Protein AF-0000000085042350 (afdb_homodimer)

Secondary structure (DSSP, 8-state):
---TT---TTS--SS-TTSHHHHHHH-TTS-TTS-HHHHHHHHHHHH---TT-EEEEET-TT-HHHHHHHTTSSEEEEEES-HHHHHHHHHHHHHTT---EEEEE--TTT----TT-EEEEEEES-GGGS-HHHHHHHHHHHHHHEEEEEEEEEEEEEE-SSSHHHHHHHHHHHHHHHHHHHHHHHHHHHHHHS--EEHHHHHHHHHHTTEEEEEEEEETTTEEEEEEEE-SS--/---TT---TTS--SS-TTSHHHHHHH-TTS-TTS-HHHHHHHHHHHH---TT-EEEEET-TT-HHHHHHHTTSSEEEEEES-HHHHHHHHHHHHHTT---EEEEE--TTT----TT-EEEEEEES-GGGS-HHHHHHHHHHHHHHEEEEEEEEEEEEEE-SSSHHHHHHHHHHHHHHHHHHHHHHHHHHHHHHS--EEHHHHHHHHHHTTEEEEEEEEETTTEEEEEEEE-SS--

Solvent-accessible surface area (backbone atoms only — not comparable to full-atom values): 24355 Å² total; per-residue (Å²): 118,98,53,94,40,53,59,55,75,71,60,69,59,58,75,70,47,75,40,66,71,45,43,65,61,60,37,51,98,70,29,86,75,58,63,58,69,58,53,48,48,54,49,47,67,68,51,59,68,39,66,81,29,30,34,37,28,42,49,34,46,62,24,65,64,46,55,61,45,38,77,45,25,48,33,23,41,34,23,22,67,41,66,49,29,46,51,50,17,49,52,51,31,53,78,68,69,53,79,46,62,48,78,44,87,28,49,75,72,65,61,86,71,60,67,48,65,24,43,25,37,38,34,54,70,44,67,38,72,33,45,68,50,54,41,42,54,28,43,35,49,53,48,46,22,29,23,71,57,12,29,38,43,39,34,36,61,34,38,47,83,68,62,42,68,60,50,49,54,49,35,35,52,50,35,24,72,69,52,35,68,62,38,23,51,52,46,33,41,42,52,28,50,41,33,52,35,40,42,69,55,55,52,48,42,44,44,73,43,53,37,44,76,76,45,74,47,73,43,79,75,30,40,31,36,40,39,29,30,35,54,64,68,76,128,119,96,54,94,41,53,59,57,76,71,58,71,60,58,77,70,49,78,39,64,72,46,43,65,62,60,36,51,96,70,27,87,74,58,65,59,70,58,52,48,48,53,49,47,66,68,51,59,67,38,65,81,29,29,34,38,27,41,48,33,48,63,25,65,64,47,55,61,47,40,76,46,25,50,33,23,43,33,22,22,65,46,66,50,30,46,51,50,17,48,54,52,31,53,76,67,71,52,80,44,62,49,78,44,85,28,50,72,72,66,59,86,71,61,68,48,64,24,42,25,37,38,33,54,69,42,67,38,72,33,46,68,49,55,40,42,54,28,44,35,51,54,48,46,24,28,23,71,55,12,28,37,42,38,34,35,61,32,38,47,82,69,62,41,68,59,50,51,54,50,36,35,52,50,36,23,72,69,50,36,69,62,38,22,50,53,48,32,42,41,53,29,50,42,34,51,36,38,42,68,54,54,53,47,43,44,44,73,44,54,38,44,77,77,44,72,47,73,44,79,77,29,41,31,36,40,39,29,31,35,53,65,68,78,128

Foldseek 3Di:
DPDPPDDDLLPFWADDVLDVVVLVVPPCVPVQQDPLVVVLVVQCVQLVAAQAAEEEEFQCFLNSNVLSNLVGYVAYEYEHQHPSRLVNNVVVCVVVPRDRYDYDNDHLQDDDAAFQQHQEYEDAARLQQDALVVSLVSLLSVLGNHHAFHKYKHKYFAAEPPPRVVLLVQLLVVLCVRRNPVSSVSSVSCVVITGHYHPVSVVVSNVVSQWDFPDKDDDSSTIIITIITHHNPDD/DPDPPDDDLLPDWADDVLDVVVLVVPPCVPVQQDPLVVVLVVQCVQLVAAQAAEEEEFQCFLNSNVLSNLVGYVAYEYEHQHPSRLVNNVVVCVVVPRDRYDYDNDHLQDDDAAFQQHQEYEDAARLQQDALVVSLVSLLSVLGNHHAFRKYKHKYFAAEPPPRVVLLVQLLVVLCVRRNPVSSVSSVSCVVITGHYHPVSVVVSNVVSQWDFPDKDDDSSGTIITIITHHNPDD

Sequence (470 aa):
MNTIWLYNEFQQTGKDYSLQEEVDVYDPSHNDFRDLAKEIGDVIEWLRPNKGSKVLDIGCGTGNFSIAMARICEKVYSIDISKAMLKYAQEKAISKQIKNISFTHSGYLNFNLPDQSIDGVISSLSLHHLPDFWKSIALERIFNVLKPKGRFYLYDVVIPDHQPSDAINAFIANQGIKGGDFMREDTIIHFKEEFSTLDWIMKKLLINAGFIIKKEETQDGLLKKFYCEKSGQSNMNTIWLYNEFQQTGKDYSLQEEVDVYDPSHNDFRDLAKEIGDVIEWLRPNKGSKVLDIGCGTGNFSIAMARICEKVYSIDISKAMLKYAQEKAISKQIKNISFTHSGYLNFNLPDQSIDGVISSLSLHHLPDFWKSIALERIFNVLKPKGRFYLYDVVIPDHQPSDAINAFIANQGIKGGDFMREDTIIHFKEEFSTL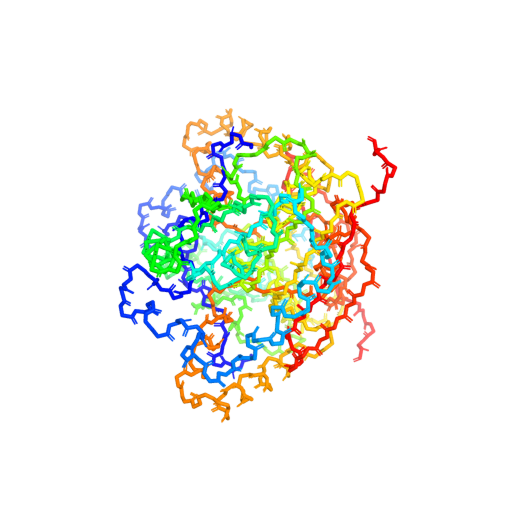DWIMKKLLINAGFIIKKEETQDGLLKKFYCEKSGQSN

Structure (mmCIF, N/CA/C/O backbone):
data_AF-0000000085042350-model_v1
#
loop_
_entity.id
_entity.type
_entity.pdbx_description
1 polymer 'Methyltransferase type 11'
#
loop_
_atom_site.group_PDB
_atom_site.id
_atom_site.type_symbol
_atom_site.label_atom_id
_atom_site.label_alt_id
_atom_site.label_comp_id
_atom_site.label_asym_id
_atom_site.label_entity_id
_atom_site.label_seq_id
_atom_site.pdbx_PDB_ins_code
_atom_site.Cartn_x
_atom_site.Cartn_y
_atom_site.Cartn_z
_atom_site.occupancy
_atom_site.B_iso_or_equiv
_atom_site.auth_seq_id
_atom_site.auth_comp_id
_atom_site.auth_asym_id
_atom_site.auth_atom_id
_atom_site.pdbx_PDB_model_num
ATOM 1 N N . MET A 1 1 ? -16.844 9.32 3.77 1 51.12 1 MET A N 1
ATOM 2 C CA . MET A 1 1 ? -17.297 8.125 3.066 1 51.12 1 MET A CA 1
ATOM 3 C C . MET A 1 1 ? -17.781 7.059 4.051 1 51.12 1 MET A C 1
ATOM 5 O O . MET A 1 1 ? -17.078 6.738 5.012 1 51.12 1 MET A O 1
ATOM 9 N N . ASN A 1 2 ? -18.969 7.023 4.324 1 58.53 2 ASN A N 1
ATOM 10 C CA . ASN A 1 2 ? -19.547 6.039 5.234 1 58.53 2 ASN A CA 1
ATOM 11 C C . ASN A 1 2 ? -19.625 4.656 4.594 1 58.53 2 ASN A C 1
ATOM 13 O O . ASN A 1 2 ? -20.641 4.277 4.031 1 58.53 2 ASN A O 1
ATOM 17 N N . THR A 1 3 ? -18.328 4.102 4.406 1 74.94 3 THR A N 1
ATOM 18 C CA . THR A 1 3 ? -18.422 2.777 3.797 1 74.94 3 THR A CA 1
ATOM 19 C C . THR A 1 3 ? -17.984 1.698 4.785 1 74.94 3 THR A C 1
ATOM 21 O O . THR A 1 3 ? -17.172 1.956 5.68 1 74.94 3 THR A O 1
ATOM 24 N N . ILE A 1 4 ? -18.641 0.634 4.824 1 83.44 4 ILE A N 1
ATOM 25 C CA . ILE A 1 4 ? -18.453 -0.505 5.715 1 83.44 4 ILE A CA 1
ATOM 26 C C . ILE A 1 4 ? -17.109 -1.167 5.426 1 83.44 4 ILE A C 1
ATOM 28 O O . ILE A 1 4 ? -16.625 -1.995 6.207 1 83.44 4 ILE A O 1
ATOM 32 N N . TRP A 1 5 ? -16.438 -0.736 4.336 1 89.5 5 TRP A N 1
ATOM 33 C CA . TRP A 1 5 ? -15.188 -1.381 3.965 1 89.5 5 TRP A CA 1
ATOM 34 C C . TRP A 1 5 ? -14.016 -0.41 4.09 1 89.5 5 TRP A C 1
ATOM 36 O O . TRP A 1 5 ? -12.977 -0.592 3.449 1 89.5 5 TRP A O 1
ATOM 46 N N . LEU A 1 6 ? -14.148 0.544 4.902 1 90.62 6 LEU A N 1
ATOM 47 C CA . LEU A 1 6 ? -13.094 1.526 5.121 1 90.62 6 LEU A CA 1
ATOM 48 C C . LEU A 1 6 ? -11.875 0.876 5.758 1 90.62 6 LEU A C 1
ATOM 50 O O . LEU A 1 6 ? -12 0.069 6.68 1 90.62 6 LEU A O 1
ATOM 54 N N . TYR A 1 7 ? -10.781 1.229 5.156 1 92.19 7 TYR A N 1
ATOM 55 C CA . TYR A 1 7 ? -9.547 0.772 5.777 1 92.19 7 TYR A CA 1
ATOM 56 C C . TYR A 1 7 ? -9.492 1.177 7.246 1 92.19 7 TYR A C 1
ATOM 58 O O . TYR A 1 7 ? -9.852 2.303 7.598 1 92.19 7 TYR A O 1
ATOM 66 N N . ASN A 1 8 ? -9.047 0.252 8.078 1 86.75 8 ASN A N 1
ATOM 67 C CA . ASN A 1 8 ? -8.945 0.559 9.5 1 86.75 8 ASN A CA 1
ATOM 68 C C . ASN A 1 8 ? -7.66 1.315 9.82 1 86.75 8 ASN A C 1
ATOM 70 O O . ASN A 1 8 ? -6.68 0.719 10.266 1 86.75 8 ASN A O 1
ATOM 74 N N . GLU A 1 9 ? -7.652 2.572 9.727 1 89.31 9 GLU A N 1
ATOM 75 C CA . GLU A 1 9 ? -6.445 3.359 9.938 1 89.31 9 GLU A CA 1
ATOM 76 C C . GLU A 1 9 ? -6.133 3.5 11.43 1 89.31 9 GLU A C 1
ATOM 78 O O . GLU A 1 9 ? -5.094 4.047 11.797 1 89.31 9 GLU A O 1
ATOM 83 N N . PHE A 1 10 ? -7.016 2.98 12.289 1 86.75 10 PHE A N 1
ATOM 84 C CA . PHE A 1 10 ? -6.781 3.061 13.727 1 86.75 10 PHE A CA 1
ATOM 85 C C . PHE A 1 10 ? -5.953 1.877 14.211 1 86.75 10 PHE A C 1
ATOM 87 O O . PHE A 1 10 ? -5.488 1.86 15.352 1 86.75 10 PHE A O 1
ATOM 94 N N . GLN A 1 11 ? -5.926 0.944 13.266 1 77.69 11 GLN A N 1
ATOM 95 C CA . GLN A 1 11 ? -4.973 -0.119 13.562 1 77.69 11 GLN A CA 1
ATOM 96 C C . GLN A 1 11 ? -3.543 0.319 13.258 1 77.69 11 GLN A C 1
ATOM 98 O O . GLN A 1 11 ? -3.191 0.547 12.102 1 77.69 11 GLN A O 1
ATOM 103 N N . GLN A 1 12 ? -2.918 0.813 14.25 1 63.19 12 GLN A N 1
ATOM 104 C CA . GLN A 1 12 ? -1.587 1.383 14.078 1 63.19 12 GLN A CA 1
ATOM 105 C C . GLN A 1 12 ? -0.621 0.356 13.492 1 63.19 12 GLN A C 1
ATOM 107 O O . GLN A 1 12 ? -0.575 -0.79 13.945 1 63.19 12 GLN A O 1
ATOM 112 N N . THR A 1 13 ? -0.107 0.746 12.383 1 65.81 13 THR A N 1
ATOM 113 C CA . THR A 1 13 ? 1.016 -0.009 11.836 1 65.81 13 THR A CA 1
ATOM 114 C C . THR A 1 13 ? 2.342 0.566 12.32 1 65.81 13 THR A C 1
ATOM 116 O O . THR A 1 13 ? 2.451 1.769 12.57 1 65.81 13 THR A O 1
ATOM 119 N N . GLY A 1 14 ? 3.264 -0.251 12.578 1 63.53 14 GLY A N 1
ATOM 120 C CA . GLY A 1 14 ? 4.547 0.197 13.086 1 63.53 14 GLY A CA 1
ATOM 121 C C . GLY A 1 14 ? 4.582 0.319 14.602 1 63.53 14 GLY A C 1
ATOM 122 O O . GLY A 1 14 ? 4.141 -0.589 15.312 1 63.53 14 GLY A O 1
ATOM 123 N N . LYS A 1 15 ? 5.008 1.397 15.078 1 62.53 15 LYS A N 1
ATOM 124 C CA . LYS A 1 15 ? 5.176 1.604 16.516 1 62.53 15 LYS A CA 1
ATOM 125 C C . LYS A 1 15 ? 3.859 2.023 17.172 1 62.53 15 LYS A C 1
ATOM 127 O O . LYS A 1 15 ? 3.115 2.832 16.609 1 62.53 15 LYS A O 1
ATOM 132 N N . ASP A 1 16 ? 3.529 1.344 18.312 1 62.72 16 ASP A N 1
ATOM 133 C CA . ASP A 1 16 ? 2.309 1.603 19.078 1 62.72 16 ASP A CA 1
ATOM 134 C C . ASP A 1 16 ? 2.475 2.812 19.984 1 62.72 16 ASP A C 1
ATOM 136 O O . ASP A 1 16 ? 3.084 2.711 21.062 1 62.72 16 ASP A O 1
ATOM 140 N N . TYR A 1 17 ? 1.908 3.891 19.688 1 59.84 17 TYR A N 1
ATOM 141 C CA . TYR A 1 17 ? 2.047 5.133 20.438 1 59.84 17 TYR A CA 1
ATOM 142 C C . TYR A 1 17 ? 0.994 5.23 21.531 1 59.84 17 TYR A C 1
ATOM 144 O O . TYR A 1 17 ? 0.811 6.289 22.141 1 59.84 17 TYR A O 1
ATOM 152 N N . SER A 1 18 ? 0.244 4.191 21.656 1 59 18 SER A N 1
ATOM 153 C CA . SER A 1 18 ? -0.75 4.199 22.719 1 59 18 SER A CA 1
ATOM 154 C C . SER A 1 18 ? -0.085 4.172 24.094 1 59 18 SER A C 1
ATOM 156 O O . SER A 1 18 ? -0.721 4.484 25.109 1 59 18 SER A O 1
ATOM 158 N N . LEU A 1 19 ? 1.184 3.828 23.953 1 58.38 19 LEU A N 1
ATOM 159 C CA . LEU A 1 19 ? 1.894 3.76 25.234 1 58.38 19 LEU A CA 1
ATOM 160 C C . LEU A 1 19 ? 2.617 5.07 25.516 1 58.38 19 LEU A C 1
ATOM 162 O O . LEU A 1 19 ? 3.33 5.594 24.656 1 58.38 19 LEU A O 1
ATOM 166 N N . GLN A 1 20 ? 2.324 5.664 26.578 1 55.59 20 GLN A N 1
ATOM 167 C CA . GLN A 1 20 ? 2.875 6.945 27.016 1 55.59 20 GLN A CA 1
ATOM 168 C C . GLN A 1 20 ? 4.387 6.988 26.812 1 55.59 20 GLN A C 1
ATOM 170 O O . GLN A 1 20 ? 4.938 8.016 26.406 1 55.59 20 GLN A O 1
ATOM 175 N N . GLU A 1 21 ? 5.008 5.949 27.109 1 56.47 21 GLU A N 1
ATOM 176 C CA . GLU A 1 21 ? 6.465 5.883 27.016 1 56.47 21 GLU A CA 1
ATOM 177 C C . GLU A 1 21 ? 6.934 6.152 25.578 1 56.47 21 GLU A C 1
ATOM 179 O O . GLU A 1 21 ? 7.984 6.762 25.375 1 56.47 21 GLU A O 1
ATOM 184 N N . GLU A 1 22 ? 6.117 5.754 24.688 1 59.34 22 GLU A N 1
ATOM 185 C CA . GLU A 1 22 ? 6.496 5.945 23.297 1 59.34 22 GLU A CA 1
ATOM 186 C C . GLU A 1 22 ? 6.293 7.395 22.859 1 59.34 22 GLU A C 1
ATOM 188 O O . GLU A 1 22 ? 7.074 7.926 22.062 1 59.34 22 GLU A O 1
ATOM 193 N N . VAL A 1 23 ? 5.375 7.984 23.562 1 57.22 23 VAL A N 1
ATOM 194 C CA . VAL A 1 23 ? 5.082 9.375 23.25 1 57.22 23 VAL A CA 1
ATOM 195 C C . VAL A 1 23 ? 6.246 10.266 23.672 1 57.22 23 VAL A C 1
ATOM 197 O O . VAL A 1 23 ? 6.656 11.164 22.938 1 57.22 23 VAL A O 1
ATOM 200 N N . ASP A 1 24 ? 6.68 9.922 24.828 1 55.53 24 ASP A N 1
ATOM 201 C CA . ASP A 1 24 ? 7.762 10.727 25.391 1 55.53 24 ASP A CA 1
ATOM 202 C C . ASP A 1 24 ? 9.008 10.672 24.516 1 55.53 24 ASP A C 1
ATOM 204 O O . ASP A 1 24 ? 9.727 11.664 24.391 1 55.53 24 ASP A O 1
ATOM 208 N N . VAL A 1 25 ? 9.125 9.562 23.953 1 54.44 25 VAL A N 1
ATOM 209 C CA . VAL A 1 25 ? 10.312 9.375 23.125 1 54.44 25 VAL A CA 1
ATOM 210 C C . VAL A 1 25 ? 10.117 10.086 21.781 1 54.44 25 VAL A C 1
ATOM 212 O O . VAL A 1 25 ? 11.078 10.594 21.203 1 54.44 25 VAL A O 1
ATOM 215 N N . TYR A 1 26 ? 8.883 10.156 21.359 1 53.69 26 TYR A N 1
ATOM 216 C CA . TYR A 1 26 ? 8.633 10.641 20 1 53.69 26 TYR A CA 1
ATOM 217 C C . TYR A 1 26 ? 8.414 12.148 20 1 53.69 26 TYR A C 1
ATOM 219 O O . TYR A 1 26 ? 8.391 12.773 18.938 1 53.69 26 TYR A O 1
ATOM 227 N N . ASP A 1 27 ? 8.266 12.758 21.141 1 55.5 27 ASP A N 1
ATOM 228 C CA . ASP A 1 27 ? 8.141 14.219 21.109 1 55.5 27 ASP A CA 1
ATOM 229 C C . ASP A 1 27 ? 9.414 14.859 20.562 1 55.5 27 ASP A C 1
ATOM 231 O O . ASP A 1 27 ? 10.469 14.812 21.203 1 55.5 27 ASP A O 1
ATOM 235 N N . PRO A 1 28 ? 9.367 15.18 19.156 1 52.31 28 PRO A N 1
ATOM 236 C CA . PRO A 1 28 ? 10.555 15.711 18.484 1 52.31 28 PRO A CA 1
ATOM 237 C C . PRO A 1 28 ? 11.188 16.875 19.25 1 52.31 28 PRO A C 1
ATOM 239 O O . PRO A 1 28 ? 12.312 17.281 18.938 1 52.31 28 PRO A O 1
ATOM 242 N N . SER A 1 29 ? 10.336 17.703 20.062 1 45.09 29 SER A N 1
ATOM 243 C CA . SER A 1 29 ? 11.039 18.703 20.844 1 45.09 29 SER A CA 1
ATOM 244 C C . SER A 1 29 ? 12.227 18.094 21.578 1 45.09 29 SER A C 1
ATOM 246 O O . SER A 1 29 ? 13.172 18.797 21.953 1 45.09 29 SER A O 1
ATOM 248 N N . HIS A 1 30 ? 12.102 16.781 21.719 1 43.84 30 HIS A N 1
ATOM 249 C CA . HIS A 1 30 ? 13.195 16.078 22.375 1 43.84 30 HIS A CA 1
ATOM 250 C C . HIS A 1 30 ? 14.062 15.328 21.375 1 43.84 30 HIS A C 1
ATOM 252 O O . HIS A 1 30 ? 15.055 14.695 21.766 1 43.84 30 HIS A O 1
ATOM 258 N N . ASN A 1 31 ? 13.477 15.164 20.125 1 52.66 31 ASN A N 1
ATOM 259 C CA . ASN A 1 31 ? 14.203 14.305 19.203 1 52.66 31 ASN A CA 1
ATOM 260 C C . ASN A 1 31 ? 15.195 15.102 18.359 1 52.66 31 ASN A C 1
ATOM 262 O O . ASN A 1 31 ? 14.797 15.984 17.594 1 52.66 31 ASN A O 1
ATOM 266 N N . ASP A 1 32 ? 16.344 15.188 18.812 1 53.19 32 ASP A N 1
ATOM 267 C CA . ASP A 1 32 ? 17.578 15.781 18.297 1 53.19 32 ASP A CA 1
ATOM 268 C C . ASP A 1 32 ? 17.734 15.5 16.812 1 53.19 32 ASP A C 1
ATOM 270 O O . ASP A 1 32 ? 18.641 16.031 16.172 1 53.19 32 ASP A O 1
ATOM 274 N N . PHE A 1 33 ? 16.734 14.711 16.25 1 61.31 33 PHE A N 1
ATOM 275 C CA . PHE A 1 33 ? 17.188 14.312 14.922 1 61.31 33 PHE A CA 1
ATOM 276 C C . PHE A 1 33 ? 16.391 15.023 13.828 1 61.31 33 PHE A C 1
ATOM 278 O O . PHE A 1 33 ? 16.781 15 12.656 1 61.31 33 PHE A O 1
ATOM 285 N N . ARG A 1 34 ? 15.344 15.742 14.203 1 73.81 34 ARG A N 1
ATOM 286 C CA . ARG A 1 34 ? 14.609 16.562 13.25 1 73.81 34 ARG A CA 1
ATOM 287 C C . ARG A 1 34 ? 14.797 18.047 13.539 1 73.81 34 ARG A C 1
ATOM 289 O O . ARG A 1 34 ? 14.938 18.453 14.695 1 73.81 34 ARG A O 1
ATOM 296 N N . ASP A 1 35 ? 14.953 18.719 12.484 1 84.88 35 ASP A N 1
ATOM 297 C CA . ASP A 1 35 ? 14.969 20.172 12.617 1 84.88 35 ASP A CA 1
ATOM 298 C C . ASP A 1 35 ? 13.555 20.734 12.578 1 84.88 35 ASP A C 1
ATOM 300 O O . ASP A 1 35 ? 13.125 21.281 11.562 1 84.88 35 ASP A O 1
ATOM 304 N N . LEU A 1 36 ? 12.875 20.703 13.688 1 89.81 36 LEU A N 1
ATOM 305 C CA . LEU A 1 36 ? 11.469 21.062 13.805 1 89.81 36 LEU A CA 1
ATOM 306 C C . LEU A 1 36 ? 11.266 22.547 13.469 1 89.81 36 LEU A C 1
ATOM 308 O O . LEU A 1 36 ? 10.289 22.906 12.805 1 89.81 36 LEU A O 1
ATOM 312 N N . ALA A 1 37 ? 12.188 23.359 13.953 1 91.88 37 ALA A N 1
ATOM 313 C CA . ALA A 1 37 ? 12.086 24.797 13.688 1 91.88 37 ALA A CA 1
ATOM 314 C C . ALA A 1 37 ? 12.094 25.078 12.188 1 91.88 37 ALA A C 1
ATOM 316 O O . ALA A 1 37 ? 11.305 25.891 11.695 1 91.88 37 ALA A O 1
ATOM 317 N N . LYS A 1 38 ? 12.945 24.359 11.547 1 93.5 38 LYS A N 1
ATOM 318 C CA . LYS A 1 38 ? 13.023 24.531 10.102 1 93.5 38 LYS A CA 1
ATOM 319 C C . LYS A 1 38 ? 11.758 24.016 9.422 1 93.5 38 LYS A C 1
ATOM 321 O O . LYS A 1 38 ? 11.242 24.656 8.5 1 93.5 38 LYS A O 1
ATOM 326 N N . GLU A 1 39 ? 11.258 22.906 9.844 1 95.12 39 GLU A N 1
ATOM 327 C CA . GLU A 1 39 ? 10.047 22.328 9.266 1 95.12 39 GLU A CA 1
ATOM 328 C C . GLU A 1 39 ? 8.852 23.25 9.469 1 95.12 39 GLU A C 1
ATOM 330 O O . GLU A 1 39 ? 8.047 23.438 8.547 1 95.12 39 GLU A O 1
ATOM 335 N N . ILE A 1 40 ? 8.781 23.797 10.664 1 96.81 40 ILE A N 1
ATOM 336 C CA . ILE A 1 40 ? 7.695 24.719 10.961 1 96.81 40 ILE A CA 1
ATOM 337 C C . ILE A 1 40 ? 7.824 25.969 10.078 1 96.81 40 ILE A C 1
ATOM 339 O O . ILE A 1 40 ? 6.832 26.453 9.539 1 96.81 40 ILE A O 1
ATOM 343 N N . GLY A 1 41 ? 9.07 26.406 9.969 1 97.56 41 GLY A N 1
ATOM 344 C CA . GLY A 1 41 ? 9.32 27.531 9.078 1 97.56 41 GLY A CA 1
ATOM 345 C C . GLY A 1 41 ? 8.883 27.266 7.652 1 97.56 41 GLY A C 1
ATOM 346 O O . GLY A 1 41 ? 8.258 28.125 7.016 1 97.56 41 GLY A O 1
ATOM 347 N N . ASP A 1 42 ? 9.156 26.062 7.102 1 97.69 42 ASP A N 1
ATOM 348 C CA . ASP A 1 42 ? 8.758 25.672 5.754 1 97.69 42 ASP A CA 1
ATOM 349 C C . ASP A 1 42 ? 7.238 25.719 5.594 1 97.69 42 ASP A C 1
ATOM 351 O O . ASP A 1 42 ? 6.734 26.188 4.574 1 97.69 42 ASP A O 1
ATOM 355 N N . VAL A 1 43 ? 6.555 25.234 6.602 1 98.56 43 VAL A N 1
ATOM 356 C CA . VAL A 1 43 ? 5.098 25.172 6.559 1 98.56 43 VAL A CA 1
ATOM 357 C C . VAL A 1 43 ? 4.516 26.578 6.551 1 98.56 43 VAL A C 1
ATOM 359 O O . VAL A 1 43 ? 3.635 26.891 5.746 1 98.56 43 VAL A O 1
ATOM 362 N N . ILE A 1 44 ? 5.02 27.453 7.426 1 98.62 44 ILE A N 1
ATOM 363 C CA . ILE A 1 44 ? 4.523 28.828 7.523 1 98.62 44 ILE A CA 1
ATOM 364 C C . ILE A 1 44 ? 4.785 29.562 6.215 1 98.62 44 ILE A C 1
ATOM 366 O O . ILE A 1 44 ? 3.91 30.266 5.707 1 98.62 44 ILE A O 1
ATOM 370 N N . GLU A 1 45 ? 5.969 29.359 5.734 1 98.56 45 GLU A N 1
ATOM 371 C CA . GLU A 1 45 ? 6.328 30.016 4.48 1 98.56 45 GLU A CA 1
ATOM 372 C C . GLU A 1 45 ? 5.418 29.562 3.34 1 98.56 45 GLU A C 1
ATOM 374 O O . GLU A 1 45 ? 5.031 30.375 2.494 1 98.56 45 GLU A O 1
ATOM 379 N N . TRP A 1 46 ? 5.059 28.344 3.332 1 98.69 46 TRP A N 1
ATOM 380 C CA . TRP A 1 46 ? 4.277 27.812 2.219 1 98.69 46 TRP A CA 1
ATOM 381 C C . TRP A 1 46 ? 2.803 28.172 2.371 1 98.69 46 TRP A C 1
ATOM 383 O O . TRP A 1 46 ? 2.172 28.641 1.422 1 98.69 46 TRP A O 1
ATOM 393 N N . LEU A 1 47 ? 2.283 27.891 3.566 1 98.69 47 LEU A N 1
ATOM 394 C CA . LEU A 1 47 ? 0.848 28.062 3.766 1 98.69 47 LEU A CA 1
ATOM 395 C C . LEU A 1 47 ? 0.475 29.547 3.832 1 98.69 47 LEU A C 1
ATOM 397 O O . LEU A 1 47 ? -0.672 29.906 3.568 1 98.69 47 LEU A O 1
ATOM 401 N N . ARG A 1 48 ? 1.39 30.406 4.262 1 98.12 48 ARG A N 1
ATOM 402 C CA . ARG A 1 48 ? 1.185 31.844 4.418 1 98.12 48 ARG A CA 1
ATOM 403 C C . ARG A 1 48 ? -0.089 32.125 5.207 1 98.12 48 ARG A C 1
ATOM 405 O O . ARG A 1 48 ? -0.938 32.906 4.762 1 98.12 48 ARG A O 1
ATOM 412 N N . PRO A 1 49 ? -0.136 31.5 6.375 1 97.94 49 PRO A N 1
ATOM 413 C CA . PRO A 1 49 ? -1.344 31.719 7.176 1 97.94 49 PRO A CA 1
ATOM 414 C C . PRO A 1 49 ? -1.479 33.156 7.672 1 97.94 49 PRO A C 1
ATOM 416 O O . PRO A 1 49 ? -0.479 33.875 7.793 1 97.94 49 PRO A O 1
ATOM 419 N N . ASN A 1 50 ? -2.738 33.594 7.902 1 98.19 50 ASN A N 1
ATOM 420 C CA . ASN A 1 50 ? -3.045 34.875 8.516 1 98.19 50 ASN A CA 1
ATOM 421 C C . ASN A 1 50 ? -4.129 34.75 9.578 1 98.19 50 ASN A C 1
ATOM 423 O O . ASN A 1 50 ? -4.582 33.656 9.875 1 98.19 50 ASN A O 1
ATOM 427 N N . LYS A 1 51 ? -4.531 35.844 10.148 1 98.19 51 LYS A N 1
ATOM 428 C CA . LYS A 1 51 ? -5.41 35.812 11.312 1 98.19 51 LYS A CA 1
ATOM 429 C C . LYS A 1 51 ? -6.789 35.281 10.961 1 98.19 51 LYS A C 1
ATOM 431 O O . LYS A 1 51 ? -7.566 34.906 11.844 1 98.19 51 LYS A O 1
ATOM 436 N N . GLY A 1 52 ? -7.105 35.156 9.711 1 98.5 52 GLY A N 1
ATOM 437 C CA . GLY A 1 52 ? -8.383 34.625 9.273 1 98.5 52 GLY A CA 1
ATOM 438 C C . GLY A 1 52 ? -8.289 33.219 8.766 1 98.5 52 GLY A C 1
ATOM 439 O O . GLY A 1 52 ? -9.297 32.594 8.422 1 98.5 52 GLY A O 1
ATOM 440 N N . SER A 1 53 ? -7.113 32.625 8.758 1 98.69 53 SER A N 1
ATOM 441 C CA . SER A 1 53 ? -6.879 31.312 8.156 1 98.69 53 SER A CA 1
ATOM 442 C C . SER A 1 53 ? -7.367 30.188 9.07 1 98.69 53 SER A C 1
ATOM 444 O O . SER A 1 53 ? -7.254 30.281 10.289 1 98.69 53 SER A O 1
ATOM 446 N N . LYS A 1 54 ? -7.898 29.156 8.484 1 98.94 54 LYS A N 1
ATOM 447 C CA . LYS A 1 54 ? -8.18 27.859 9.109 1 98.94 54 LYS A CA 1
ATOM 448 C C . LYS A 1 54 ? -7.273 26.766 8.547 1 98.94 54 LYS A C 1
ATOM 450 O O . LYS A 1 54 ? -7.18 26.594 7.332 1 98.94 54 LYS A O 1
ATOM 455 N N . VAL A 1 55 ? -6.621 26.031 9.422 1 98.94 55 VAL A N 1
ATOM 456 C CA . VAL A 1 55 ? -5.625 25.062 9 1 98.94 55 VAL A CA 1
ATOM 457 C C . VAL A 1 55 ? -5.969 23.688 9.578 1 98.94 55 VAL A C 1
ATOM 459 O O . VAL A 1 55 ? -6.418 23.578 10.719 1 98.94 55 VAL A O 1
ATOM 462 N N . LEU A 1 56 ? -5.82 22.703 8.773 1 98.94 56 LEU A N 1
ATOM 463 C CA . LEU A 1 56 ? -5.98 21.312 9.195 1 98.94 56 LEU A CA 1
ATOM 464 C C . LEU A 1 56 ? -4.625 20.625 9.328 1 98.94 56 LEU A C 1
ATOM 466 O O . LEU A 1 56 ? -3.838 20.609 8.375 1 98.94 56 LEU A O 1
ATOM 470 N N . ASP A 1 57 ? -4.297 20.141 10.5 1 98.88 57 ASP A N 1
ATOM 471 C CA . ASP A 1 57 ? -3.092 19.375 10.797 1 98.88 57 ASP A CA 1
ATOM 472 C C . ASP A 1 57 ? -3.418 17.906 11 1 98.88 57 ASP A C 1
ATOM 474 O O . ASP A 1 57 ? -3.922 17.516 12.055 1 98.88 57 ASP A O 1
ATOM 478 N N . ILE A 1 58 ? -3.133 17.078 10.023 1 98.75 58 ILE A N 1
ATOM 479 C CA . ILE A 1 58 ? -3.494 15.664 10.055 1 98.75 58 ILE A CA 1
ATOM 480 C C . ILE A 1 58 ? -2.322 14.844 10.586 1 98.75 58 ILE A C 1
ATOM 482 O O . ILE A 1 58 ? -1.193 14.977 10.109 1 98.75 58 ILE A O 1
ATOM 486 N N . GLY A 1 59 ? -2.676 13.898 11.406 1 97 59 GLY A N 1
ATOM 487 C CA . GLY A 1 59 ? -1.579 13.258 12.109 1 97 59 GLY A CA 1
ATOM 488 C C . GLY A 1 59 ? -0.75 14.227 12.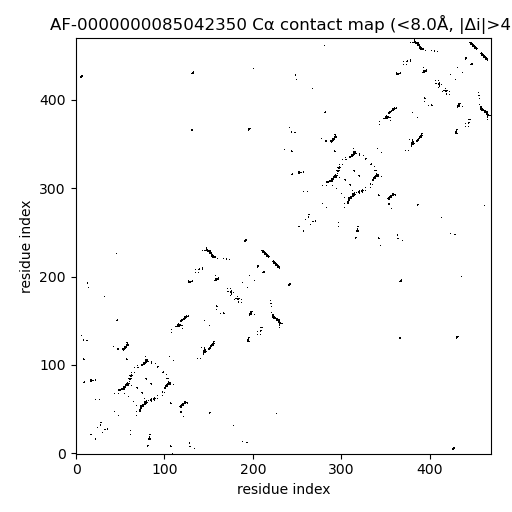938 1 97 59 GLY A C 1
ATOM 489 O O . GLY A 1 59 ? 0.477 14.258 12.82 1 97 59 GLY A O 1
ATOM 490 N N . CYS A 1 60 ? -1.342 14.922 13.812 1 96.94 60 CYS A N 1
ATOM 491 C CA . CYS A 1 60 ? -0.729 16.094 14.43 1 96.94 60 CYS A CA 1
ATOM 492 C C . CYS A 1 60 ? 0.254 15.68 15.523 1 96.94 60 CYS A C 1
ATOM 494 O O . CYS A 1 60 ? 1.038 16.5 16 1 96.94 60 CYS A O 1
ATOM 496 N N . GLY A 1 61 ? 0.259 14.406 15.984 1 94.12 61 GLY A N 1
ATOM 497 C CA . GLY A 1 61 ? 1.159 13.953 17.031 1 94.12 61 GLY A CA 1
ATOM 498 C C . GLY A 1 61 ? 1.064 14.781 18.297 1 94.12 61 GLY A C 1
ATOM 499 O O . GLY A 1 61 ? -0.029 15 18.828 1 94.12 61 GLY A O 1
ATOM 500 N N . THR A 1 62 ? 2.201 15.242 18.703 1 91.69 62 THR A N 1
ATOM 501 C CA . THR A 1 62 ? 2.221 15.992 19.953 1 91.69 62 THR A CA 1
ATOM 502 C C . THR A 1 62 ? 1.86 17.453 19.719 1 91.69 62 THR A C 1
ATOM 504 O O . THR A 1 62 ? 2.01 18.297 20.609 1 91.69 62 THR A O 1
ATOM 507 N N . GLY A 1 63 ? 1.505 17.828 18.531 1 96.12 63 GLY A N 1
ATOM 508 C CA . GLY A 1 63 ? 0.844 19.094 18.234 1 96.12 63 GLY A CA 1
ATOM 509 C C . GLY A 1 63 ? 1.813 20.219 17.922 1 96.12 63 GLY A C 1
ATOM 510 O O . GLY A 1 63 ? 1.461 21.391 18.031 1 96.12 63 GLY A O 1
ATOM 511 N N . ASN A 1 64 ? 3.055 19.938 17.516 1 94.94 64 ASN A N 1
ATOM 512 C CA . ASN A 1 64 ? 4.059 20.969 17.281 1 94.94 64 ASN A CA 1
ATOM 513 C C . ASN A 1 64 ? 3.637 21.922 16.156 1 94.94 64 ASN A C 1
ATOM 515 O O . ASN A 1 64 ? 3.676 23.141 16.328 1 94.94 64 ASN A O 1
ATOM 519 N N . PHE A 1 65 ? 3.211 21.406 15.055 1 97.69 65 PHE A N 1
ATOM 520 C CA . PHE A 1 65 ? 2.752 22.234 13.945 1 97.69 65 PHE A CA 1
ATOM 521 C C . PHE A 1 65 ? 1.463 22.969 14.312 1 97.69 65 PHE A C 1
ATOM 523 O O . PHE A 1 65 ? 1.304 24.156 14.008 1 97.69 65 PHE A O 1
ATOM 530 N N . SER A 1 66 ? 0.575 22.234 14.984 1 98.5 66 SER A N 1
ATOM 531 C CA . SER A 1 66 ? -0.705 22.797 15.398 1 98.5 66 SER A CA 1
ATOM 532 C C . SER A 1 66 ? -0.507 24.047 16.266 1 98.5 66 SER A C 1
ATOM 534 O O . SER A 1 66 ? -1.119 25.078 16 1 98.5 66 SER A O 1
ATOM 536 N N . ILE A 1 67 ? 0.359 23.922 17.25 1 97.81 67 ILE A N 1
ATOM 537 C CA . ILE A 1 67 ? 0.599 25 18.203 1 97.81 67 ILE A CA 1
ATOM 538 C C . ILE A 1 67 ? 1.236 26.188 17.484 1 97.81 67 ILE A C 1
ATOM 540 O O . ILE A 1 67 ? 0.842 27.328 17.703 1 97.81 67 ILE A O 1
ATOM 544 N N . ALA A 1 68 ? 2.209 25.906 16.609 1 97.81 68 ALA A N 1
ATOM 545 C CA . ALA A 1 68 ? 2.861 26.969 15.852 1 97.81 68 ALA A CA 1
ATOM 546 C C . ALA A 1 68 ? 1.861 27.703 14.961 1 97.81 68 ALA A C 1
ATOM 548 O O . ALA A 1 68 ? 1.854 28.938 14.914 1 97.81 68 ALA A O 1
ATOM 549 N N . MET A 1 69 ? 0.963 27.016 14.297 1 98.62 69 MET A N 1
ATOM 550 C CA . MET A 1 69 ? -0.029 27.609 13.406 1 98.62 69 MET A CA 1
ATOM 551 C C . MET A 1 69 ? -1.071 28.391 14.195 1 98.62 69 MET A C 1
ATOM 553 O O . MET A 1 69 ? -1.531 29.453 13.742 1 98.62 69 MET A O 1
ATOM 557 N N . ALA A 1 70 ? -1.397 27.875 15.352 1 98.62 70 ALA A N 1
ATOM 558 C CA . ALA A 1 70 ? -2.457 28.469 16.156 1 98.62 70 ALA A CA 1
ATOM 559 C C . ALA A 1 70 ? -2.088 29.891 16.594 1 98.62 70 ALA A C 1
ATOM 561 O O . ALA A 1 70 ? -2.967 30.719 16.859 1 98.62 70 ALA A O 1
ATOM 562 N N . ARG A 1 71 ? -0.814 30.188 16.641 1 98.12 71 ARG A N 1
ATOM 563 C CA . ARG A 1 71 ? -0.345 31.516 17.031 1 98.12 71 ARG A CA 1
ATOM 564 C C . ARG A 1 71 ? -0.615 32.531 15.938 1 98.12 71 ARG A C 1
ATOM 566 O O . ARG A 1 71 ? -0.62 33.75 16.203 1 98.12 71 ARG A O 1
ATOM 573 N N . ILE A 1 72 ? -0.888 32.062 14.742 1 98.19 72 ILE A N 1
ATOM 574 C CA . ILE A 1 72 ? -1.013 32.969 13.594 1 98.19 72 ILE A CA 1
ATOM 575 C C . ILE A 1 72 ? -2.441 32.906 13.062 1 98.19 72 ILE A C 1
ATOM 577 O O . ILE A 1 72 ? -2.988 33.938 12.648 1 98.19 72 ILE A O 1
ATOM 581 N N . CYS A 1 73 ? -3.096 31.781 13.109 1 98.06 73 CYS A N 1
ATOM 582 C CA . CYS A 1 73 ? -4.332 31.516 12.383 1 98.06 73 CYS A CA 1
ATOM 583 C C . CYS A 1 73 ? -5.547 31.734 13.273 1 98.06 73 CYS A C 1
ATOM 585 O O . CYS A 1 73 ? -5.414 31.891 14.484 1 98.06 73 CYS A O 1
ATOM 587 N N . GLU A 1 74 ? -6.691 31.812 12.594 1 98.69 74 GLU A N 1
ATOM 588 C CA . GLU A 1 74 ? -7.965 31.891 13.305 1 98.69 74 GLU A CA 1
ATOM 589 C C . GLU A 1 74 ? -8.242 30.609 14.086 1 98.69 74 GLU A C 1
ATOM 591 O O . GLU A 1 74 ? -8.648 30.656 15.25 1 98.69 74 GLU A O 1
ATOM 596 N N . LYS A 1 75 ? -8.039 29.516 13.414 1 98.81 75 LYS A N 1
ATOM 597 C CA . LYS A 1 75 ? -8.414 28.219 13.969 1 98.81 75 LYS A CA 1
ATOM 598 C C . LYS A 1 75 ? -7.547 27.094 13.383 1 98.81 75 LYS A C 1
ATOM 600 O O . LYS A 1 75 ? -7.199 27.125 12.203 1 98.81 75 LYS A O 1
ATOM 605 N N . VAL A 1 76 ? -7.164 26.141 14.203 1 98.88 76 VAL A N 1
ATOM 606 C CA . VAL A 1 76 ? -6.457 24.938 13.766 1 98.88 76 VAL A CA 1
ATOM 607 C C . VAL A 1 76 ? -7.27 23.703 14.125 1 98.88 76 VAL A C 1
ATOM 609 O O . VAL A 1 76 ? -7.746 23.562 15.258 1 98.88 76 VAL A O 1
ATOM 612 N N . TYR A 1 77 ? -7.543 22.906 13.164 1 98.94 77 TYR A N 1
ATOM 613 C CA . TYR A 1 77 ? -8.102 21.578 13.383 1 98.94 77 TYR A CA 1
ATOM 614 C C . TYR A 1 77 ? -7.004 20.516 13.391 1 98.94 77 TYR A C 1
ATOM 616 O O . TYR A 1 77 ? -6.305 20.328 12.398 1 98.94 77 TYR A O 1
ATOM 624 N N . SER A 1 78 ? -6.801 19.938 14.531 1 98.81 78 SER A N 1
ATOM 625 C CA . SER A 1 78 ? -5.746 18.938 14.703 1 98.81 78 SER A CA 1
ATOM 626 C C . SER A 1 78 ? -6.332 17.547 14.922 1 98.81 78 SER A C 1
ATOM 628 O O . SER A 1 78 ? -7.117 17.344 15.852 1 98.81 78 SER A O 1
ATOM 630 N N . ILE A 1 79 ? -5.918 16.594 14.109 1 98.44 79 ILE A N 1
ATOM 631 C CA . ILE A 1 79 ? -6.484 15.258 14.258 1 98.44 79 ILE A CA 1
ATOM 632 C C . ILE A 1 79 ? -5.359 14.227 14.352 1 98.44 79 ILE A C 1
ATOM 634 O O . ILE A 1 79 ? -4.285 14.422 13.781 1 98.44 79 ILE A O 1
ATOM 638 N N . ASP A 1 80 ? -5.578 13.211 15.055 1 96.31 80 ASP A N 1
ATOM 639 C CA . ASP A 1 80 ? -4.688 12.062 15.195 1 96.31 80 ASP A CA 1
ATOM 640 C C . ASP A 1 80 ? -5.461 10.812 15.602 1 96.31 80 ASP A C 1
ATOM 642 O O . ASP A 1 80 ? -6.484 10.906 16.297 1 96.31 80 ASP A O 1
ATOM 646 N N . ILE A 1 81 ? -4.965 9.719 15.219 1 94.12 81 ILE A N 1
ATOM 647 C CA . ILE A 1 81 ? -5.664 8.477 15.523 1 94.12 81 ILE A CA 1
ATOM 648 C C . ILE A 1 81 ? -5.266 7.98 16.906 1 94.12 81 ILE A C 1
ATOM 650 O O . ILE A 1 81 ? -5.883 7.062 17.453 1 94.12 81 ILE A O 1
ATOM 654 N N . SER A 1 82 ? -4.227 8.516 17.422 1 92.44 82 SER A N 1
ATOM 655 C CA . SER A 1 82 ? -3.758 8.141 18.75 1 92.44 82 SER A CA 1
ATOM 656 C C . SER A 1 82 ? -4.328 9.07 19.812 1 92.44 82 SER A C 1
ATOM 658 O O . SER A 1 82 ? -3.975 10.25 19.875 1 92.44 82 SER A O 1
ATOM 660 N N . LYS A 1 83 ? -5.125 8.531 20.766 1 92.38 83 LYS A N 1
ATOM 661 C CA . LYS A 1 83 ? -5.68 9.312 21.859 1 92.38 83 LYS A CA 1
ATOM 662 C C . LYS A 1 83 ? -4.574 9.836 22.781 1 92.38 83 LYS A C 1
ATOM 664 O O . LYS A 1 83 ? -4.672 10.945 23.312 1 92.38 83 LYS A O 1
ATOM 669 N N . ALA A 1 84 ? -3.588 9.023 22.922 1 89.5 84 ALA A N 1
ATOM 670 C CA . ALA A 1 84 ? -2.467 9.406 23.781 1 89.5 84 ALA A CA 1
ATOM 671 C C . ALA A 1 84 ? -1.743 10.625 23.219 1 89.5 84 ALA A C 1
ATOM 673 O O . ALA A 1 84 ? -1.403 11.547 23.969 1 89.5 84 ALA A O 1
ATOM 674 N N . MET A 1 85 ? -1.51 10.648 21.922 1 92 85 MET A N 1
ATOM 675 C CA . MET A 1 85 ? -0.868 11.789 21.281 1 92 85 MET A CA 1
ATOM 676 C C . MET A 1 85 ? -1.719 13.047 21.422 1 92 85 MET A C 1
ATOM 678 O O . MET A 1 85 ? -1.203 14.117 21.75 1 92 85 MET A O 1
ATOM 682 N N . LEU A 1 86 ? -3.02 12.898 21.25 1 95 86 LEU A N 1
ATOM 683 C CA . LEU A 1 86 ? -3.926 14.031 21.344 1 95 86 LEU A CA 1
ATOM 684 C C . LEU A 1 86 ? -3.943 14.602 22.75 1 95 86 LEU A C 1
ATOM 686 O O . LEU A 1 86 ? -3.982 15.82 22.938 1 95 86 LEU A O 1
ATOM 690 N N . LYS A 1 87 ? -3.938 13.703 23.703 1 94.62 87 LYS A N 1
ATOM 691 C CA . LYS A 1 87 ? -3.918 14.156 25.094 1 94.62 87 LYS A CA 1
ATOM 692 C C . LYS A 1 87 ? -2.686 15.008 25.391 1 94.62 87 LYS A C 1
ATOM 694 O O . LYS A 1 87 ? -2.789 16.078 25.984 1 94.62 87 LYS A O 1
ATOM 699 N N . TYR A 1 88 ? -1.607 14.5 24.953 1 93 88 TYR A N 1
ATOM 700 C CA . TYR A 1 88 ? -0.364 15.242 25.125 1 93 88 TYR A CA 1
ATOM 701 C C . TYR A 1 88 ? -0.427 16.594 24.422 1 93 88 TYR A C 1
ATOM 703 O O . TYR A 1 88 ? -0.034 17.609 24.984 1 93 88 TYR A O 1
ATOM 711 N N . ALA A 1 89 ? -0.878 16.625 23.188 1 95.62 89 ALA A N 1
ATOM 712 C CA . ALA A 1 89 ? -0.976 17.859 22.391 1 95.62 89 ALA A CA 1
ATOM 713 C C . ALA A 1 89 ? -1.896 18.859 23.078 1 95.62 89 ALA A C 1
ATOM 715 O O . ALA A 1 89 ? -1.594 20.062 23.109 1 95.62 89 ALA A O 1
ATOM 716 N N . GLN A 1 90 ? -2.977 18.406 23.594 1 97.19 90 GLN A N 1
ATOM 717 C CA . GLN A 1 90 ? -3.932 19.25 24.281 1 97.19 90 GLN A CA 1
ATOM 718 C C . GLN A 1 90 ? -3.305 19.875 25.531 1 97.19 90 GLN A C 1
ATOM 720 O O . GLN A 1 90 ? -3.467 21.078 25.781 1 97.19 90 GLN A O 1
ATOM 725 N N . GLU A 1 91 ? -2.689 19.062 26.312 1 96.06 91 GLU A N 1
ATOM 726 C CA . GLU A 1 91 ? -2.02 19.547 27.516 1 96.06 91 GLU A CA 1
ATOM 727 C C . GLU A 1 91 ? -0.972 20.609 27.172 1 96.06 91 GLU A C 1
ATOM 729 O O . GLU A 1 91 ? -0.834 21.609 27.875 1 96.06 91 GLU A O 1
ATOM 734 N N . LYS A 1 92 ? -0.248 20.328 26.125 1 94.75 92 LYS A N 1
ATOM 735 C CA . LYS A 1 92 ? 0.743 21.281 25.641 1 94.75 92 LYS A CA 1
ATOM 736 C C . LYS A 1 92 ? 0.086 22.609 25.25 1 94.75 92 LYS A C 1
ATOM 738 O O . LYS A 1 92 ? 0.595 23.672 25.578 1 94.75 92 LYS A O 1
ATOM 743 N N . ALA A 1 93 ? -0.998 22.547 24.547 1 97.5 93 ALA A N 1
ATOM 744 C CA . ALA A 1 93 ? -1.73 23.75 24.141 1 97.5 93 ALA A CA 1
ATOM 745 C C . ALA A 1 93 ? -2.227 24.531 25.344 1 97.5 93 ALA A C 1
ATOM 747 O O . ALA A 1 93 ? -2.111 25.75 25.391 1 97.5 93 ALA A O 1
ATOM 748 N N . ILE A 1 94 ? -2.705 23.828 26.328 1 97.62 94 ILE A N 1
ATOM 749 C CA . ILE A 1 94 ? -3.209 24.438 27.547 1 97.62 94 ILE A CA 1
ATOM 750 C C . ILE A 1 94 ? -2.074 25.156 28.266 1 97.62 94 ILE A C 1
ATOM 752 O O . ILE A 1 94 ? -2.225 26.312 28.688 1 97.62 94 ILE A O 1
ATOM 756 N N . SER A 1 95 ? -1.012 24.453 28.391 1 97.06 95 SER A N 1
ATOM 757 C CA . SER A 1 95 ? 0.136 25.016 29.094 1 97.06 95 SER A CA 1
ATOM 758 C C . SER A 1 95 ? 0.62 26.297 28.406 1 97.06 95 SER A C 1
ATOM 760 O O . SER A 1 95 ? 1.174 27.188 29.062 1 97.06 95 SER A O 1
ATOM 762 N N . LYS A 1 96 ? 0.358 26.406 27.125 1 97.12 96 LYS A N 1
ATOM 763 C CA . LYS A 1 96 ? 0.811 27.562 26.359 1 97.12 96 LYS A CA 1
ATOM 764 C C . LYS A 1 96 ? -0.316 28.578 26.188 1 97.12 96 LYS A C 1
ATOM 766 O O . LYS A 1 96 ? -0.159 29.562 25.469 1 97.12 96 LYS A O 1
ATOM 771 N N . GLN A 1 97 ? -1.434 28.266 26.719 1 97.75 97 GLN A N 1
ATOM 772 C CA . GLN A 1 97 ? -2.604 29.141 26.719 1 97.75 97 GLN A CA 1
ATOM 773 C C . GLN A 1 97 ? -3.137 29.359 25.312 1 97.75 97 GLN A C 1
ATOM 775 O O . GLN A 1 97 ? -3.498 30.484 24.938 1 97.75 97 GLN A O 1
ATOM 780 N N . ILE A 1 98 ? -3.041 28.344 24.531 1 98.12 98 ILE A N 1
ATOM 781 C CA . ILE A 1 98 ? -3.598 28.344 23.172 1 98.12 98 ILE A CA 1
ATOM 782 C C . ILE A 1 98 ? -5.004 27.75 23.203 1 98.12 98 ILE A C 1
ATOM 784 O O . ILE A 1 98 ? -5.191 26.609 23.625 1 98.12 98 ILE A O 1
ATOM 788 N N . LYS A 1 99 ? -5.949 28.516 22.688 1 97.75 99 LYS A N 1
ATOM 789 C CA . LYS A 1 99 ? -7.336 28.094 22.875 1 97.75 99 LYS A CA 1
ATOM 790 C C . LYS A 1 99 ? -8.023 27.844 21.531 1 97.75 99 LYS A C 1
ATOM 792 O O . LYS A 1 99 ? -9.156 27.359 21.5 1 97.75 99 LYS A O 1
ATOM 797 N N . ASN A 1 100 ? -7.363 28.125 20.438 1 98.62 100 ASN A N 1
ATOM 798 C CA . ASN A 1 100 ? -8.039 28.062 19.141 1 98.62 100 ASN A CA 1
ATOM 799 C C . ASN A 1 100 ? -7.645 26.812 18.359 1 98.62 100 ASN A C 1
ATOM 801 O O . ASN A 1 100 ? -7.523 26.859 17.141 1 98.62 100 ASN A O 1
ATOM 805 N N . ILE A 1 101 ? -7.297 25.734 19 1 98.88 101 ILE A N 1
ATOM 806 C CA . ILE A 1 101 ? -7.074 24.438 18.375 1 98.88 101 ILE A CA 1
ATOM 807 C C . ILE A 1 101 ? -8.219 23.5 18.734 1 98.88 101 ILE A C 1
ATOM 809 O O . ILE A 1 101 ? -8.594 23.375 19.906 1 98.88 101 ILE A O 1
ATOM 813 N N . SER A 1 102 ? -8.844 22.906 17.844 1 98.81 102 SER A N 1
ATOM 814 C CA . SER A 1 102 ? -9.781 21.812 18.047 1 98.81 102 SER A CA 1
ATOM 815 C C . SER A 1 102 ? -9.102 20.453 17.844 1 98.81 102 SER A C 1
ATOM 817 O O . SER A 1 102 ? -8.664 20.141 16.734 1 98.81 102 SER A O 1
ATOM 819 N N . PHE A 1 103 ? -8.961 19.672 18.859 1 98.5 103 PHE A N 1
ATOM 820 C CA . PHE A 1 103 ? -8.375 18.344 18.781 1 98.5 103 PHE A CA 1
ATOM 821 C C . PHE A 1 103 ? -9.453 17.281 18.594 1 98.5 103 PHE A C 1
ATOM 823 O O . PHE A 1 103 ? -10.422 17.25 19.359 1 98.5 103 PHE A O 1
ATOM 830 N N . THR A 1 104 ? -9.359 16.484 17.609 1 98.38 104 THR A N 1
ATOM 831 C CA . THR A 1 104 ? -10.352 15.453 17.344 1 98.38 104 THR A CA 1
ATOM 832 C C . THR A 1 104 ? -9.68 14.102 17.109 1 98.38 104 THR A C 1
ATOM 834 O O . THR A 1 104 ? -8.695 14.023 16.375 1 98.38 104 THR A O 1
ATOM 837 N N . HIS A 1 105 ? -10.141 13.102 17.75 1 96.94 105 HIS A N 1
ATOM 838 C CA . HIS A 1 105 ? -9.688 11.734 17.516 1 96.94 105 HIS A CA 1
ATOM 839 C C . HIS A 1 105 ? -10.234 11.188 16.203 1 96.94 105 HIS A C 1
ATOM 841 O O . HIS A 1 105 ? -11.336 10.648 16.156 1 96.94 105 HIS A O 1
ATOM 847 N N . SER A 1 106 ? -9.508 11.359 15.109 1 96.38 106 SER A N 1
ATOM 848 C CA . SER A 1 106 ? -9.867 10.945 13.758 1 96.38 106 SER A CA 1
ATOM 849 C C . SER A 1 106 ? -8.633 10.836 12.867 1 96.38 106 SER A C 1
ATOM 851 O O . SER A 1 106 ? -7.523 11.195 13.281 1 96.38 106 SER A O 1
ATOM 853 N N . GLY A 1 107 ? -8.812 10.211 11.727 1 96.19 107 GLY A N 1
ATOM 854 C CA . GLY A 1 107 ? -7.727 10.031 10.773 1 96.19 107 GLY A CA 1
ATOM 855 C C . GLY A 1 107 ? -8.016 10.641 9.414 1 96.19 107 GLY A C 1
ATOM 856 O O . GLY A 1 107 ? -8.852 11.539 9.297 1 96.19 107 GLY A O 1
ATOM 857 N N . TYR A 1 108 ? -7.258 10.258 8.461 1 97.69 108 TYR A N 1
ATOM 858 C CA . TYR A 1 108 ? -7.355 10.766 7.094 1 97.69 108 TYR A CA 1
ATOM 859 C C . TYR A 1 108 ? -8.711 10.422 6.48 1 97.69 108 TYR A C 1
ATOM 861 O O . TYR A 1 108 ? -9.219 11.156 5.637 1 97.69 108 TYR A O 1
ATOM 869 N N . LEU A 1 109 ? -9.289 9.289 6.93 1 96.38 109 LEU A N 1
ATOM 870 C CA . LEU A 1 109 ? -10.383 8.695 6.164 1 96.38 109 LEU A CA 1
ATOM 871 C C . LEU A 1 109 ? -11.727 8.977 6.828 1 96.38 109 LEU A C 1
ATOM 873 O O . LEU A 1 109 ? -12.773 8.633 6.281 1 96.38 109 LEU A O 1
ATOM 877 N N . ASN A 1 110 ? -11.664 9.648 7.996 1 95.12 110 ASN A N 1
ATOM 878 C CA . ASN A 1 110 ? -12.961 9.805 8.656 1 95.12 110 ASN A CA 1
ATOM 879 C C . ASN A 1 110 ? -13.102 11.18 9.297 1 95.12 110 ASN A C 1
ATOM 881 O O . ASN A 1 110 ? -14.039 11.422 10.062 1 95.12 110 ASN A O 1
ATOM 885 N N . PHE A 1 111 ? -12.125 12.094 9.109 1 96.44 111 PHE A N 1
ATOM 886 C CA . PHE A 1 111 ? -12.352 13.43 9.633 1 96.44 111 PHE A CA 1
ATOM 887 C C . PHE A 1 111 ? -13.547 14.094 8.953 1 96.44 111 PHE A C 1
ATOM 889 O O . PHE A 1 111 ? -13.898 13.727 7.824 1 96.44 111 PHE A O 1
ATOM 896 N N . ASN A 1 112 ? -14.156 14.953 9.688 1 96.38 112 ASN A N 1
ATOM 897 C CA . ASN A 1 112 ? -15.359 15.617 9.188 1 96.38 112 ASN A CA 1
ATOM 898 C C . ASN A 1 112 ? -15.219 17.141 9.219 1 96.38 112 ASN A C 1
ATOM 900 O O . ASN A 1 112 ? -15.219 17.734 10.289 1 96.38 112 ASN A O 1
ATOM 904 N N . LEU A 1 113 ? -15.023 17.734 8.117 1 98.19 113 LEU A N 1
ATOM 905 C CA . LEU A 1 113 ? -14.977 19.172 7.883 1 98.19 113 LEU A CA 1
ATOM 906 C C . LEU A 1 113 ? -15.703 19.547 6.598 1 98.19 113 LEU A C 1
ATOM 908 O O . LEU A 1 113 ? -15.727 18.766 5.645 1 98.19 113 LEU A O 1
ATOM 912 N N . PRO A 1 114 ? -16.344 20.688 6.559 1 98 114 PRO A N 1
ATOM 913 C CA . PRO A 1 114 ? -17.062 21.062 5.34 1 98 114 PRO A CA 1
ATOM 914 C C . PRO A 1 114 ? -16.141 21.25 4.141 1 98 114 PRO A C 1
ATOM 916 O O . PRO A 1 114 ? -14.969 21.609 4.309 1 98 114 PRO A O 1
ATOM 919 N N . ASP A 1 115 ? -16.656 21.031 2.949 1 97.94 115 ASP A N 1
ATOM 920 C CA . ASP A 1 115 ? -15.906 21.281 1.723 1 97.94 115 ASP A CA 1
ATOM 921 C C . ASP A 1 115 ? -15.484 22.75 1.642 1 97.94 115 ASP A C 1
ATOM 923 O O . ASP A 1 115 ? -16.219 23.641 2.086 1 97.94 115 ASP A O 1
ATOM 927 N N . GLN A 1 116 ? -14.305 22.922 1.146 1 98.12 116 GLN A N 1
ATOM 928 C CA . GLN A 1 116 ? -13.789 24.25 0.829 1 98.12 116 GLN A CA 1
ATOM 929 C C . GLN A 1 116 ? -13.836 25.156 2.051 1 98.12 116 GLN A C 1
ATOM 931 O O . GLN A 1 116 ? -14.242 26.312 1.95 1 98.12 116 GLN A O 1
ATOM 936 N N . SER A 1 117 ? -13.469 24.625 3.205 1 98.38 117 SER A N 1
ATOM 937 C CA . SER A 1 117 ? -13.539 25.406 4.441 1 98.38 117 SER A CA 1
ATOM 938 C C . SER A 1 117 ? -12.148 25.672 5.004 1 98.38 117 SER A C 1
ATOM 940 O O . SER A 1 117 ? -11.992 26.453 5.938 1 98.38 117 SER A O 1
ATOM 942 N N . ILE A 1 118 ? -11.117 25.016 4.418 1 98.75 118 ILE A N 1
ATOM 943 C CA . ILE A 1 118 ? -9.773 25.031 4.984 1 98.75 118 ILE A CA 1
ATOM 944 C C . ILE A 1 118 ? -8.82 25.766 4.051 1 98.75 118 ILE A C 1
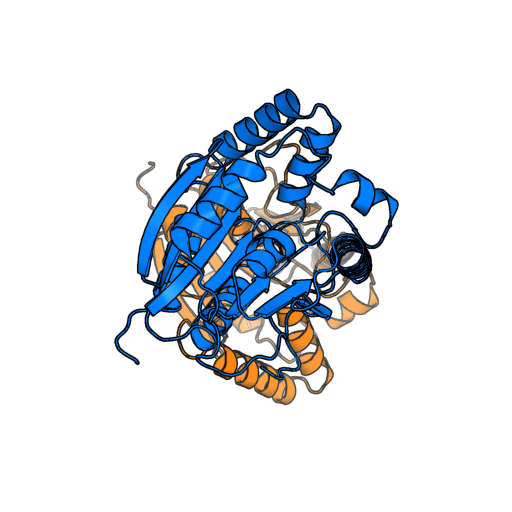ATOM 946 O O . ILE A 1 118 ? -8.852 25.562 2.836 1 98.75 118 ILE A O 1
ATOM 950 N N . ASP A 1 119 ? -7.977 26.594 4.633 1 98.75 119 ASP A N 1
ATOM 951 C CA . ASP A 1 119 ? -7.027 27.375 3.846 1 98.75 119 ASP A CA 1
ATOM 952 C C . ASP A 1 119 ? -5.734 26.594 3.613 1 98.75 119 ASP A C 1
ATOM 954 O O . ASP A 1 119 ? -5.059 26.797 2.602 1 98.75 119 ASP A O 1
ATOM 958 N N . GLY A 1 120 ? -5.383 25.828 4.531 1 98.88 120 GLY A N 1
ATOM 959 C CA . GLY A 1 120 ? -4.145 25.078 4.461 1 98.88 120 GLY A CA 1
ATOM 960 C C . GLY A 1 120 ? -4.223 23.734 5.172 1 98.88 120 GLY A C 1
ATOM 961 O O . GLY A 1 120 ? -4.902 23.609 6.195 1 98.88 120 GLY A O 1
ATOM 962 N N . VAL A 1 121 ? -3.541 22.734 4.66 1 98.94 121 VAL A N 1
ATOM 963 C CA . VAL A 1 121 ? -3.473 21.406 5.273 1 98.94 121 VAL A CA 1
ATOM 964 C C . VAL A 1 121 ? -2.012 21 5.453 1 98.94 121 VAL A C 1
ATOM 966 O O . VAL A 1 121 ? -1.179 21.25 4.582 1 98.94 121 VAL A O 1
ATOM 969 N N . ILE A 1 122 ? -1.733 20.406 6.586 1 98.94 122 ILE A N 1
ATOM 970 C CA . ILE A 1 122 ? -0.417 19.859 6.891 1 98.94 122 ILE A CA 1
ATOM 971 C C . ILE A 1 122 ? -0.526 18.359 7.125 1 98.94 122 ILE A C 1
ATOM 973 O O . ILE A 1 122 ? -1.401 17.906 7.863 1 98.94 122 ILE A O 1
ATOM 977 N N . SER A 1 123 ? 0.235 17.609 6.48 1 98.69 123 SER A N 1
ATOM 978 C CA . SER A 1 123 ? 0.488 16.203 6.75 1 98.69 123 SER A CA 1
ATOM 979 C C . SER A 1 123 ? 1.984 15.914 6.82 1 98.69 123 SER A C 1
ATOM 981 O O . SER A 1 123 ? 2.682 15.969 5.805 1 98.69 123 SER A O 1
ATOM 983 N N . SER A 1 124 ? 2.461 15.648 7.98 1 97.25 124 SER A N 1
ATOM 984 C CA . SER A 1 124 ? 3.889 15.445 8.188 1 97.25 124 SER A CA 1
ATOM 985 C C . SER A 1 124 ? 4.164 14.086 8.828 1 97.25 124 SER A C 1
ATOM 987 O O . SER A 1 124 ? 3.783 13.852 9.977 1 97.25 124 SER A O 1
ATOM 989 N N . LEU A 1 125 ? 4.789 13.195 8.062 1 94.88 125 LEU A N 1
ATOM 990 C CA . LEU A 1 125 ? 5.258 11.883 8.508 1 94.88 125 LEU A CA 1
ATOM 991 C C . LEU A 1 125 ? 4.113 11.07 9.102 1 94.88 125 LEU A C 1
ATOM 993 O O . LEU A 1 125 ? 4.238 10.523 10.195 1 94.88 125 LEU A O 1
ATOM 997 N N . SER A 1 126 ? 2.998 11.023 8.352 1 95.81 126 SER A N 1
ATOM 998 C CA . SER A 1 126 ? 1.853 10.273 8.859 1 95.81 126 SER A CA 1
ATOM 999 C C . SER A 1 126 ? 1.102 9.586 7.719 1 95.81 126 SER A C 1
ATOM 1001 O O . SER A 1 126 ? 0.506 8.523 7.914 1 95.81 126 SER A O 1
ATOM 1003 N N . LEU A 1 127 ? 1.108 10.109 6.488 1 97.81 127 LEU A N 1
ATOM 1004 C CA . LEU A 1 127 ? 0.319 9.578 5.379 1 97.81 127 LEU A CA 1
ATOM 1005 C C . LEU A 1 127 ? 0.776 8.172 5.008 1 97.81 127 LEU A C 1
ATOM 1007 O O . LEU A 1 127 ? -0.027 7.355 4.555 1 97.81 127 LEU A O 1
ATOM 1011 N N . HIS A 1 128 ? 2.07 7.832 5.273 1 96.44 128 HIS A N 1
ATOM 1012 C CA . HIS A 1 128 ? 2.646 6.543 4.906 1 96.44 128 HIS A CA 1
ATOM 1013 C C . HIS A 1 128 ? 2.035 5.414 5.727 1 96.44 128 HIS A C 1
ATOM 1015 O O . HIS A 1 128 ? 2.295 4.238 5.465 1 96.44 128 HIS A O 1
ATOM 1021 N N . HIS A 1 129 ? 1.199 5.723 6.637 1 94.44 129 HIS A N 1
ATOM 1022 C CA . HIS A 1 129 ? 0.508 4.68 7.383 1 94.44 129 HIS A CA 1
ATOM 1023 C C . HIS A 1 129 ? -0.648 4.098 6.574 1 94.44 129 HIS A C 1
ATOM 1025 O O . HIS A 1 129 ? -1.226 3.076 6.953 1 94.44 129 HIS A O 1
ATOM 1031 N N . LEU A 1 130 ? -0.992 4.723 5.488 1 95.69 130 LEU A N 1
ATOM 1032 C CA . LEU A 1 130 ? -2.029 4.223 4.594 1 95.69 130 LEU A CA 1
ATOM 1033 C C . LEU A 1 130 ? -1.416 3.533 3.381 1 95.69 130 LEU A C 1
ATOM 1035 O O . LEU A 1 130 ? -0.428 4.016 2.822 1 95.69 130 LEU A O 1
ATOM 1039 N N . PRO A 1 131 ? -1.999 2.436 2.973 1 95.25 131 PRO A N 1
ATOM 1040 C CA . PRO A 1 131 ? -1.622 1.903 1.661 1 95.25 131 PRO A CA 1
ATOM 1041 C C . PRO A 1 131 ? -2.023 2.826 0.512 1 95.25 131 PRO A C 1
ATOM 1043 O O . PRO A 1 131 ? -2.834 3.736 0.701 1 95.25 131 PRO A O 1
ATOM 1046 N N . ASP A 1 132 ? -1.514 2.605 -0.671 1 97.75 132 ASP A N 1
ATOM 1047 C CA . ASP A 1 132 ? -1.541 3.602 -1.738 1 97.75 132 ASP A CA 1
ATOM 1048 C C . ASP A 1 132 ? -2.973 3.883 -2.189 1 97.75 132 ASP A C 1
ATOM 1050 O O . ASP A 1 132 ? -3.324 5.031 -2.473 1 97.75 132 ASP A O 1
ATOM 1054 N N . PHE A 1 133 ? -3.834 2.855 -2.256 1 97.75 133 PHE A N 1
ATOM 1055 C CA . PHE A 1 133 ? -5.223 3.131 -2.607 1 97.75 133 PHE A CA 1
ATOM 1056 C C . PHE A 1 133 ? -5.852 4.094 -1.608 1 97.75 133 PHE A C 1
ATOM 1058 O O . PHE A 1 133 ? -6.52 5.055 -2 1 97.75 133 PHE A O 1
ATOM 1065 N N . TRP A 1 134 ? -5.613 3.885 -0.4 1 96.62 134 TRP A N 1
ATOM 1066 C CA . TRP A 1 134 ? -6.227 4.703 0.639 1 96.62 134 TRP A CA 1
ATOM 1067 C C . TRP A 1 134 ? -5.555 6.07 0.722 1 96.62 134 TRP A C 1
ATOM 1069 O O . TRP A 1 134 ? -6.191 7.059 1.099 1 96.62 134 TRP A O 1
ATOM 1079 N N . LYS A 1 135 ? -4.246 6.168 0.349 1 98.25 135 LYS A N 1
ATOM 1080 C CA . LYS A 1 135 ? -3.645 7.484 0.156 1 98.25 135 LYS A CA 1
ATOM 1081 C C . LYS A 1 135 ? -4.438 8.305 -0.856 1 98.25 135 LYS A C 1
ATOM 1083 O O . LYS A 1 135 ? -4.633 9.508 -0.669 1 98.25 135 LYS A O 1
ATOM 1088 N N . SER A 1 136 ? -4.832 7.633 -1.925 1 98.25 136 SER A N 1
ATOM 1089 C CA . SER A 1 136 ? -5.594 8.328 -2.955 1 98.25 136 SER A CA 1
ATOM 1090 C C . SER A 1 136 ? -6.895 8.898 -2.393 1 98.25 136 SER A C 1
ATOM 1092 O O . SER A 1 136 ? -7.242 10.047 -2.662 1 98.25 136 SER A O 1
ATOM 1094 N N . ILE A 1 137 ? -7.574 8.109 -1.597 1 97.38 137 ILE A N 1
ATOM 1095 C CA . ILE A 1 137 ? -8.828 8.547 -0.985 1 97.38 137 ILE A CA 1
ATOM 1096 C C . ILE A 1 137 ? -8.555 9.695 -0.012 1 97.38 137 ILE A C 1
ATOM 1098 O O . ILE A 1 137 ? -9.289 10.688 0.007 1 97.38 137 ILE A O 1
ATOM 1102 N N . ALA A 1 138 ? -7.531 9.555 0.766 1 98.31 138 ALA A N 1
ATOM 1103 C CA . ALA A 1 138 ? -7.145 10.586 1.722 1 98.31 138 ALA A CA 1
ATOM 1104 C C . ALA A 1 138 ? -6.867 11.914 1.014 1 98.31 138 ALA A C 1
ATOM 1106 O O . ALA A 1 138 ? -7.316 12.969 1.46 1 98.31 138 ALA A O 1
ATOM 1107 N N . LEU A 1 139 ? -6.145 11.867 -0.065 1 98.62 139 LEU A N 1
ATOM 1108 C CA . LEU A 1 139 ? -5.762 13.07 -0.802 1 98.62 139 LEU A CA 1
ATOM 1109 C C . LEU A 1 139 ? -6.98 13.734 -1.431 1 98.62 139 LEU A C 1
ATOM 1111 O O . LEU A 1 139 ? -7.055 14.961 -1.506 1 98.62 139 LEU A O 1
ATOM 1115 N N . GLU A 1 140 ? -7.922 12.922 -1.855 1 97.81 140 GLU A N 1
ATOM 1116 C CA . GLU A 1 140 ? -9.172 13.469 -2.363 1 97.81 140 GLU A CA 1
ATOM 1117 C C . GLU A 1 140 ? -9.93 14.219 -1.271 1 97.81 140 GLU A C 1
ATOM 1119 O O . GLU A 1 140 ? -10.477 15.297 -1.512 1 97.81 140 GLU A O 1
ATOM 1124 N N . ARG A 1 141 ? -9.953 13.625 -0.126 1 98.06 141 ARG A N 1
ATOM 1125 C CA . ARG A 1 141 ? -10.625 14.266 0.998 1 98.06 141 ARG A CA 1
ATOM 1126 C C . ARG A 1 141 ? -9.953 15.586 1.361 1 98.06 141 ARG A C 1
ATOM 1128 O O . ARG A 1 141 ? -10.633 16.578 1.619 1 98.06 141 ARG A O 1
ATOM 1135 N N . ILE A 1 142 ? -8.625 15.586 1.395 1 98.81 142 ILE A N 1
ATOM 1136 C CA . ILE A 1 142 ? -7.867 16.797 1.675 1 98.81 142 ILE A CA 1
ATOM 1137 C C . ILE A 1 142 ? -8.18 17.859 0.621 1 98.81 142 ILE A C 1
ATOM 1139 O O . ILE A 1 142 ? -8.414 19.016 0.953 1 98.81 142 ILE A O 1
ATOM 1143 N N . PHE A 1 143 ? -8.188 17.422 -0.612 1 98.69 143 PHE A N 1
ATOM 1144 C CA . PHE A 1 143 ? -8.5 18.328 -1.715 1 98.69 143 PHE A CA 1
ATOM 1145 C C . PHE A 1 143 ? -9.875 18.969 -1.519 1 98.69 143 PHE A C 1
ATOM 1147 O O . PHE A 1 143 ? -10.039 20.172 -1.708 1 98.69 143 PHE A O 1
ATOM 1154 N N . ASN A 1 144 ? -10.836 18.172 -1.13 1 98 144 ASN A N 1
ATOM 1155 C CA . ASN A 1 144 ? -12.219 18.625 -1.025 1 98 144 ASN A CA 1
ATOM 1156 C C . ASN A 1 144 ? -12.391 19.672 0.072 1 98 144 ASN A C 1
ATOM 1158 O O . ASN A 1 144 ? -13.172 20.609 -0.076 1 98 144 ASN A O 1
ATOM 1162 N N . VAL A 1 145 ? -11.672 19.547 1.146 1 98.5 145 VAL A N 1
ATOM 1163 C CA . VAL A 1 145 ? -11.883 20.453 2.262 1 98.5 145 VAL A CA 1
ATOM 1164 C C . VAL A 1 145 ? -11.125 21.766 2.016 1 98.5 145 VAL A C 1
ATOM 1166 O O . VAL A 1 145 ? -11.398 22.781 2.652 1 98.5 145 VAL A O 1
ATOM 1169 N N . LEU A 1 146 ? -10.117 21.75 1.17 1 98.75 146 LEU A N 1
ATOM 1170 C CA . LEU A 1 146 ? -9.336 22.953 0.866 1 98.75 146 LEU A CA 1
ATOM 1171 C C . LEU A 1 146 ? -10.164 23.938 0.049 1 98.75 146 LEU A C 1
ATOM 1173 O O . LEU A 1 146 ? -10.891 23.547 -0.865 1 98.75 146 LEU A O 1
ATOM 1177 N N . LYS A 1 147 ? -10.062 25.172 0.345 1 98.25 147 LYS A N 1
ATOM 1178 C CA . LYS A 1 147 ? -10.602 26.234 -0.497 1 98.25 147 LYS A CA 1
ATOM 1179 C C . LYS A 1 147 ? -9.875 26.297 -1.838 1 98.25 147 LYS A C 1
ATOM 1181 O O . LYS A 1 147 ? -8.742 25.828 -1.958 1 98.25 147 LYS A O 1
ATOM 1186 N N . PRO A 1 148 ? -10.57 26.906 -2.857 1 97.19 148 PRO A N 1
ATOM 1187 C CA . PRO A 1 148 ? -9.805 27.203 -4.07 1 97.19 148 PRO A CA 1
ATOM 1188 C C . PRO A 1 148 ? -8.523 27.984 -3.781 1 97.19 148 PRO A C 1
ATOM 1190 O O . PRO A 1 148 ? -8.531 28.922 -2.973 1 97.19 148 PRO A O 1
ATOM 1193 N N . LYS A 1 149 ? -7.457 27.531 -4.32 1 97.12 149 LYS A N 1
ATOM 1194 C CA . LYS A 1 149 ? -6.133 28.109 -4.129 1 97.12 149 LYS A CA 1
ATOM 1195 C C . LYS A 1 149 ? -5.574 27.781 -2.748 1 97.12 149 LYS A C 1
ATOM 1197 O O . LYS A 1 149 ? -4.566 28.344 -2.326 1 97.12 149 LYS A O 1
ATOM 1202 N N . GLY A 1 150 ? -6.316 26.906 -2.027 1 98.5 150 GLY A N 1
ATOM 1203 C CA . GLY A 1 150 ? -5.766 26.406 -0.773 1 98.5 150 GLY A CA 1
ATOM 1204 C C . GLY A 1 150 ? -4.461 25.656 -0.949 1 98.5 150 GLY A C 1
ATOM 1205 O O . GLY A 1 150 ? -4.152 25.188 -2.047 1 98.5 150 GLY A O 1
ATOM 1206 N N . ARG A 1 151 ? -3.682 25.562 0.108 1 98.81 151 ARG A N 1
ATOM 1207 C CA . ARG A 1 151 ? -2.338 25 0.005 1 98.81 151 ARG A CA 1
ATOM 1208 C C . ARG A 1 151 ? -2.184 23.781 0.899 1 98.81 151 ARG A C 1
ATOM 1210 O O . ARG A 1 151 ? -2.742 23.734 1.998 1 98.81 151 ARG A O 1
ATOM 1217 N N . PHE A 1 152 ? -1.476 22.844 0.406 1 98.88 152 PHE A N 1
ATOM 1218 C CA . PHE A 1 152 ? -1.234 21.562 1.084 1 98.88 152 PHE A CA 1
ATOM 1219 C C . PHE A 1 152 ? 0.259 21.281 1.19 1 98.88 152 PHE A C 1
ATOM 1221 O O . PHE A 1 152 ? 0.965 21.266 0.18 1 98.88 152 PHE A O 1
ATOM 1228 N N . TYR A 1 153 ? 0.751 21.125 2.439 1 98.94 153 TYR A N 1
ATOM 1229 C CA . TYR A 1 153 ? 2.123 20.719 2.725 1 98.94 153 TYR A CA 1
ATOM 1230 C C . TYR A 1 153 ? 2.193 19.25 3.102 1 98.94 153 TYR A C 1
ATOM 1232 O O . TYR A 1 153 ? 1.643 18.828 4.125 1 98.94 153 TYR A O 1
ATOM 1240 N N . LEU A 1 154 ? 2.854 18.484 2.279 1 98.88 154 LEU A N 1
ATOM 1241 C CA . LEU A 1 154 ? 3.049 17.062 2.539 1 98.88 154 LEU A CA 1
ATOM 1242 C C . LEU A 1 154 ? 4.527 16.734 2.734 1 98.88 154 LEU A C 1
ATOM 1244 O O . LEU A 1 154 ? 5.348 17 1.853 1 98.88 154 LEU A O 1
ATOM 1248 N N . TYR A 1 155 ? 4.879 16.266 3.863 1 98.25 155 TYR A N 1
ATOM 1249 C CA . TYR A 1 155 ? 6.215 15.797 4.211 1 98.25 155 TYR A CA 1
ATOM 1250 C C . TYR A 1 155 ? 6.184 14.344 4.656 1 98.25 155 TYR A C 1
ATOM 1252 O O . TYR A 1 155 ? 5.582 14.016 5.684 1 98.25 155 TYR A O 1
ATOM 1260 N N . ASP A 1 156 ? 6.879 13.453 3.867 1 97.94 156 ASP A N 1
ATOM 1261 C CA . ASP A 1 156 ? 6.766 12.031 4.184 1 97.94 156 ASP A CA 1
ATOM 1262 C C . ASP A 1 156 ? 7.965 11.258 3.648 1 97.94 156 ASP A C 1
ATOM 1264 O O . ASP A 1 156 ? 8.852 11.828 3.008 1 97.94 156 ASP A O 1
ATOM 1268 N N . VAL A 1 157 ? 8.07 9.992 4.039 1 97.31 157 VAL A N 1
ATOM 1269 C CA . VAL A 1 157 ? 9.055 9.078 3.48 1 97.31 157 VAL A CA 1
ATOM 1270 C C . VAL A 1 157 ? 8.594 8.586 2.111 1 97.31 157 VAL A C 1
ATOM 1272 O O . VAL A 1 157 ? 7.57 7.91 2.002 1 97.31 157 VAL A O 1
ATOM 1275 N N . VAL A 1 158 ? 9.258 8.945 1.072 1 98.56 158 VAL A N 1
ATOM 1276 C CA . VAL A 1 158 ? 8.953 8.562 -0.302 1 98.56 158 VAL A CA 1
ATOM 1277 C C . VAL A 1 158 ? 10.164 7.891 -0.939 1 98.56 158 VAL A C 1
ATOM 1279 O O . VAL A 1 158 ? 11.258 8.453 -0.949 1 98.56 158 VAL A O 1
ATOM 1282 N N . ILE A 1 159 ? 9.977 6.719 -1.457 1 98.25 159 ILE A N 1
ATOM 1283 C CA . ILE A 1 159 ? 11.07 5.906 -1.984 1 98.25 159 ILE A CA 1
ATOM 1284 C C . ILE A 1 159 ? 11.375 6.332 -3.418 1 98.25 159 ILE A C 1
ATOM 1286 O O . ILE A 1 159 ? 10.477 6.43 -4.254 1 98.25 159 ILE A O 1
ATOM 1290 N N . PRO A 1 160 ? 12.656 6.633 -3.68 1 97.94 160 PRO A N 1
ATOM 1291 C CA . PRO A 1 160 ? 13.016 7.035 -5.043 1 97.94 160 PRO A CA 1
ATOM 1292 C C . PRO A 1 160 ? 12.773 5.926 -6.066 1 97.94 160 PRO A C 1
ATOM 1294 O O . PRO A 1 160 ? 12.875 4.742 -5.734 1 97.94 160 PRO A O 1
ATOM 1297 N N . ASP A 1 161 ? 12.539 6.309 -7.344 1 96.56 161 ASP A N 1
ATOM 1298 C CA . ASP A 1 161 ? 12.172 5.363 -8.398 1 96.56 161 ASP A CA 1
ATOM 1299 C C . ASP A 1 161 ? 13.391 4.566 -8.859 1 96.56 161 ASP A C 1
ATOM 1301 O O . ASP A 1 161 ? 13.258 3.465 -9.391 1 96.56 161 ASP A O 1
ATOM 1305 N N . HIS A 1 162 ? 14.547 5.121 -8.672 1 94.06 162 HIS A N 1
ATOM 1306 C CA . HIS A 1 162 ? 15.773 4.473 -9.117 1 94.06 162 HIS A CA 1
ATOM 1307 C C . HIS A 1 162 ? 16.578 3.932 -7.934 1 94.06 162 HIS A C 1
ATOM 1309 O O . HIS A 1 162 ? 16.812 4.648 -6.961 1 94.06 162 HIS A O 1
ATOM 1315 N N . GLN A 1 163 ? 16.938 2.676 -7.961 1 94.06 163 GLN A N 1
ATOM 1316 C CA . GLN A 1 163 ? 17.75 1.993 -6.957 1 94.06 163 GLN A CA 1
ATOM 1317 C C . GLN A 1 163 ? 17.141 2.146 -5.566 1 94.06 163 GLN A C 1
ATOM 1319 O O . GLN A 1 163 ? 17.812 2.578 -4.629 1 94.06 163 GLN A O 1
ATOM 1324 N N . PRO A 1 164 ? 15.93 1.803 -5.438 1 95.81 164 PRO A N 1
ATOM 1325 C CA . PRO A 1 164 ? 15.227 2.025 -4.168 1 95.81 164 PRO A CA 1
ATOM 1326 C C . PRO A 1 164 ? 15.891 1.308 -2.994 1 95.81 164 PRO A C 1
ATOM 1328 O O . PRO A 1 164 ? 15.961 1.856 -1.893 1 95.81 164 PRO A O 1
ATOM 1331 N N . SER A 1 165 ? 16.406 0.077 -3.201 1 94.56 165 SER A N 1
ATOM 1332 C CA . SER A 1 165 ? 17 -0.689 -2.115 1 94.56 165 SER A CA 1
ATOM 1333 C C . SER A 1 165 ? 18.25 -0.004 -1.584 1 94.56 165 SER A C 1
ATOM 1335 O O . SER A 1 165 ? 18.469 0.057 -0.372 1 94.56 165 SER A O 1
ATOM 1337 N N . ASP A 1 166 ? 19.016 0.528 -2.486 1 95.81 166 ASP A N 1
ATOM 1338 C CA . ASP A 1 166 ? 20.203 1.257 -2.09 1 95.81 166 ASP A CA 1
ATOM 1339 C C . ASP A 1 166 ? 19.859 2.504 -1.283 1 95.81 166 ASP A C 1
ATOM 1341 O O . ASP A 1 166 ? 20.516 2.811 -0.286 1 95.81 166 ASP A O 1
ATOM 1345 N N . ALA A 1 167 ? 18.844 3.18 -1.771 1 96.75 167 ALA A N 1
ATOM 1346 C CA . ALA A 1 167 ? 18.422 4.402 -1.094 1 96.75 167 ALA A CA 1
ATOM 1347 C C . ALA A 1 167 ? 17.922 4.102 0.318 1 96.75 167 ALA A C 1
ATOM 1349 O O . ALA A 1 167 ? 18.234 4.836 1.26 1 96.75 167 ALA A O 1
ATOM 1350 N N . ILE A 1 168 ? 17.203 3.033 0.49 1 96.81 168 ILE A N 1
ATOM 1351 C CA . ILE A 1 168 ? 16.672 2.639 1.787 1 96.81 168 ILE A CA 1
ATOM 1352 C C . ILE A 1 168 ? 17.812 2.266 2.729 1 96.81 168 ILE A C 1
ATOM 1354 O O . ILE A 1 168 ? 17.844 2.703 3.881 1 96.81 168 ILE A O 1
ATOM 1358 N N . ASN A 1 169 ? 18.75 1.445 2.215 1 96.31 169 ASN A N 1
ATOM 1359 C CA . ASN A 1 169 ? 19.906 1.069 3.02 1 96.31 169 ASN A CA 1
ATOM 1360 C C . ASN A 1 169 ? 20.672 2.297 3.498 1 96.31 169 ASN A C 1
ATOM 1362 O O . ASN A 1 169 ? 21.062 2.377 4.668 1 96.31 169 ASN A O 1
ATOM 1366 N N . ALA A 1 170 ? 20.859 3.217 2.576 1 96.19 170 ALA A N 1
ATOM 1367 C CA . ALA A 1 170 ? 21.578 4.441 2.916 1 96.19 170 ALA A CA 1
ATOM 1368 C C . ALA A 1 170 ? 20.828 5.258 3.957 1 96.19 170 ALA A C 1
ATOM 1370 O O . ALA A 1 170 ? 21.422 5.816 4.879 1 96.19 170 ALA A O 1
ATOM 1371 N N . PHE A 1 171 ? 19.578 5.363 3.836 1 96 171 PHE A N 1
ATOM 1372 C CA . PHE A 1 171 ? 18.75 6.117 4.762 1 96 171 PHE A CA 1
ATOM 1373 C C . PHE A 1 171 ? 18.812 5.512 6.16 1 96 171 PHE A C 1
ATOM 1375 O O . PHE A 1 171 ? 18.969 6.234 7.145 1 96 171 PHE A O 1
ATOM 1382 N N . ILE A 1 172 ? 18.703 4.191 6.219 1 94.5 172 ILE A N 1
ATOM 1383 C CA . ILE A 1 172 ? 18.75 3.486 7.496 1 94.5 172 ILE A CA 1
ATOM 1384 C C . ILE A 1 172 ? 20.109 3.746 8.164 1 94.5 172 ILE A C 1
ATOM 1386 O O . ILE A 1 172 ? 20.156 4.047 9.359 1 94.5 172 ILE A O 1
ATOM 1390 N N . ALA A 1 173 ? 21.156 3.623 7.406 1 94.56 173 ALA A N 1
ATOM 1391 C CA . ALA A 1 173 ? 22.5 3.871 7.93 1 94.56 173 ALA A CA 1
ATOM 1392 C C . ALA A 1 173 ? 22.625 5.297 8.453 1 94.56 173 ALA A C 1
ATOM 1394 O O . ALA A 1 173 ? 23.172 5.52 9.539 1 94.56 173 ALA A O 1
ATOM 1395 N N . ASN A 1 174 ? 22.125 6.242 7.676 1 93.56 174 ASN A N 1
ATOM 1396 C CA . ASN A 1 174 ? 22.203 7.648 8.055 1 93.56 174 ASN A CA 1
ATOM 1397 C C . ASN A 1 174 ? 21.406 7.938 9.32 1 93.56 174 ASN A C 1
ATOM 1399 O O . ASN A 1 174 ? 21.859 8.711 10.172 1 93.56 174 ASN A O 1
ATOM 1403 N N . GLN A 1 175 ? 20.25 7.355 9.406 1 90.75 175 GLN A N 1
ATOM 1404 C CA . GLN A 1 175 ? 19.469 7.531 10.625 1 90.75 175 GLN A CA 1
ATOM 1405 C C . GLN A 1 175 ? 20.203 6.965 11.844 1 90.75 175 GLN A C 1
ATOM 1407 O O . GLN A 1 175 ? 20.109 7.523 12.938 1 90.75 175 GLN A O 1
ATOM 1412 N N . GLY A 1 176 ? 20.891 5.824 11.594 1 89.56 176 GLY A N 1
ATOM 1413 C CA . GLY A 1 176 ? 21.703 5.266 12.656 1 89.56 176 GLY A CA 1
ATOM 1414 C C . GLY A 1 176 ? 22.812 6.203 13.109 1 89.56 176 GLY A C 1
ATOM 1415 O O . GLY A 1 176 ? 23.078 6.32 14.312 1 89.56 176 GLY A O 1
ATOM 1416 N N . ILE A 1 177 ? 23.406 6.879 12.234 1 90.31 177 ILE A N 1
ATOM 1417 C CA . ILE A 1 177 ? 24.484 7.824 12.523 1 90.31 177 ILE A CA 1
ATOM 1418 C C . ILE A 1 177 ? 23.922 9.008 13.305 1 90.31 177 ILE A C 1
ATOM 1420 O O . ILE A 1 177 ? 24.516 9.453 14.289 1 90.31 177 ILE A O 1
ATOM 1424 N N . LYS A 1 178 ? 22.75 9.422 12.945 1 85.94 178 LYS A N 1
ATOM 1425 C CA . LYS A 1 178 ? 22.141 10.602 13.547 1 85.94 178 LYS A CA 1
ATOM 1426 C C . LYS A 1 178 ? 21.547 10.281 14.914 1 85.94 178 LYS A C 1
ATOM 1428 O O . LYS A 1 178 ? 21.656 11.086 15.852 1 85.94 178 LYS A O 1
ATOM 1433 N N . GLY A 1 179 ? 20.969 9.086 15.078 1 86.31 179 GLY A N 1
ATOM 1434 C CA . GLY A 1 179 ? 20.172 8.82 16.281 1 86.31 179 GLY A CA 1
ATOM 1435 C C . GLY A 1 179 ? 20.531 7.512 16.953 1 86.31 179 GLY A C 1
ATOM 1436 O O . GLY A 1 179 ? 19.828 7.059 17.859 1 86.31 179 GLY A O 1
ATOM 1437 N N . GLY A 1 180 ? 21.609 6.918 16.453 1 87.94 180 GLY A N 1
ATOM 1438 C CA . GLY A 1 180 ? 22.078 5.684 17.078 1 87.94 180 GLY A CA 1
ATOM 1439 C C . GLY A 1 180 ? 21.203 4.484 16.734 1 87.94 180 GLY A C 1
ATOM 1440 O O . GLY A 1 180 ? 20.484 4.504 15.742 1 87.94 180 GLY A O 1
ATOM 1441 N N . ASP A 1 181 ? 21.312 3.438 17.562 1 87.56 181 ASP A N 1
ATOM 1442 C CA . ASP A 1 181 ? 20.656 2.158 17.312 1 87.56 181 ASP A CA 1
ATOM 1443 C C . ASP A 1 181 ? 19.141 2.297 17.375 1 87.56 181 ASP A C 1
ATOM 1445 O O . ASP A 1 181 ? 18.406 1.632 16.625 1 87.56 181 ASP A O 1
ATOM 1449 N N . PHE A 1 182 ? 18.766 3.154 18.203 1 84.38 182 PHE A N 1
ATOM 1450 C CA . PHE A 1 182 ? 17.328 3.344 18.375 1 84.38 182 PHE A CA 1
ATOM 1451 C C . PHE A 1 182 ? 16.688 3.828 17.078 1 84.38 182 PHE A C 1
ATOM 1453 O O . PHE A 1 182 ? 15.727 3.232 16.609 1 84.38 182 PHE A O 1
ATOM 1460 N N . MET A 1 183 ? 17.219 4.867 16.531 1 86.75 183 MET A N 1
ATOM 1461 C CA . MET A 1 183 ? 16.672 5.43 15.305 1 86.75 183 MET A CA 1
ATOM 1462 C C . MET A 1 183 ? 16.828 4.461 14.141 1 86.75 183 MET A C 1
ATOM 1464 O O . MET A 1 183 ? 15.961 4.383 13.266 1 86.75 183 MET A O 1
ATOM 1468 N N . ARG A 1 184 ? 17.938 3.787 14.133 1 90.19 184 ARG A N 1
ATOM 1469 C CA . ARG A 1 184 ? 18.156 2.777 13.094 1 90.19 184 ARG A CA 1
ATOM 1470 C C . ARG A 1 184 ? 17.062 1.715 13.141 1 90.19 184 ARG A C 1
ATOM 1472 O O . ARG A 1 184 ? 16.453 1.397 12.109 1 90.19 184 ARG A O 1
ATOM 1479 N N . GLU A 1 185 ? 16.812 1.24 14.312 1 89.38 185 GLU A N 1
ATOM 1480 C CA . GLU A 1 185 ? 15.82 0.187 14.477 1 89.38 185 GLU A CA 1
ATOM 1481 C C . GLU A 1 185 ? 14.422 0.695 14.148 1 89.38 185 GLU A C 1
ATOM 1483 O O . GLU A 1 185 ? 13.625 -0.017 13.531 1 89.38 185 GLU A O 1
ATOM 1488 N N . ASP A 1 186 ? 14.117 1.884 14.547 1 87.44 186 ASP A N 1
ATOM 1489 C CA . ASP A 1 186 ? 12.828 2.49 14.242 1 87.44 186 ASP A CA 1
ATOM 1490 C C . ASP A 1 186 ? 12.625 2.619 12.734 1 87.44 186 ASP A C 1
ATOM 1492 O O . ASP A 1 186 ? 11.523 2.387 12.227 1 87.44 186 ASP A O 1
ATOM 1496 N N . THR A 1 187 ? 13.672 2.998 12.086 1 91.31 187 THR A N 1
ATOM 1497 C CA . THR A 1 187 ? 13.617 3.152 10.641 1 91.31 187 THR A CA 1
ATOM 1498 C C . THR A 1 187 ? 13.414 1.801 9.961 1 91.31 187 THR A C 1
ATOM 1500 O O . THR A 1 187 ? 12.664 1.693 8.984 1 91.31 187 THR A O 1
ATOM 1503 N N . ILE A 1 188 ? 14.109 0.807 10.5 1 91.69 188 ILE A N 1
ATOM 1504 C CA . ILE A 1 188 ? 13.961 -0.546 9.977 1 91.69 188 ILE A CA 1
ATOM 1505 C C . ILE A 1 188 ? 12.508 -0.995 10.125 1 91.69 188 ILE A C 1
ATOM 1507 O O . ILE A 1 188 ? 11.914 -1.515 9.18 1 91.69 188 ILE A O 1
ATOM 1511 N N . ILE A 1 189 ? 11.898 -0.716 11.219 1 89.25 189 ILE A N 1
ATOM 1512 C CA . ILE A 1 189 ? 10.516 -1.094 11.492 1 89.25 189 ILE A CA 1
ATOM 1513 C C . ILE A 1 189 ? 9.578 -0.36 10.539 1 89.25 189 ILE A C 1
ATOM 1515 O O . ILE A 1 189 ? 8.602 -0.931 10.055 1 89.25 189 ILE A O 1
ATOM 1519 N N . HIS A 1 190 ? 9.891 0.87 10.25 1 90.88 190 HIS A N 1
ATOM 1520 C CA . HIS A 1 190 ? 9.117 1.662 9.305 1 90.88 190 HIS A CA 1
ATOM 1521 C C . HIS A 1 190 ? 8.969 0.933 7.973 1 90.88 190 HIS A C 1
ATOM 1523 O O . HIS A 1 190 ? 7.855 0.784 7.461 1 90.88 190 HIS A O 1
ATOM 1529 N N . PHE A 1 191 ? 10.047 0.418 7.488 1 91.62 191 PHE A N 1
ATOM 1530 C CA . PHE A 1 191 ? 10 -0.191 6.164 1 91.62 191 PHE A CA 1
ATOM 1531 C C . PHE A 1 191 ? 9.422 -1.599 6.234 1 91.62 191 PHE A C 1
ATOM 1533 O O . PHE A 1 191 ? 8.805 -2.068 5.277 1 91.62 191 PHE A O 1
ATOM 1540 N N . LYS A 1 192 ? 9.469 -2.189 7.383 1 89 192 LYS A N 1
ATOM 1541 C CA . LYS A 1 192 ? 8.945 -3.543 7.555 1 89 192 LYS A CA 1
ATOM 1542 C C . LYS A 1 192 ? 7.426 -3.539 7.676 1 89 192 LYS A C 1
ATOM 1544 O O . LYS A 1 192 ? 6.766 -4.504 7.281 1 89 192 LYS A O 1
ATOM 1549 N N . GLU A 1 193 ? 6.914 -2.418 8.133 1 88.56 193 GLU A N 1
ATOM 1550 C CA . GLU A 1 193 ? 5.539 -2.547 8.609 1 88.56 193 GLU A CA 1
ATOM 1551 C C . GLU A 1 193 ? 4.645 -1.466 8.008 1 88.56 193 GLU A C 1
ATOM 1553 O O . GLU A 1 193 ? 3.416 -1.581 8.047 1 88.56 193 GLU A O 1
ATOM 1558 N N . GLU A 1 194 ? 5.215 -0.385 7.512 1 91.88 194 GLU A N 1
ATOM 1559 C CA . GLU A 1 194 ? 4.414 0.733 7.023 1 91.88 194 GLU A CA 1
ATOM 1560 C C . GLU A 1 194 ? 4.406 0.782 5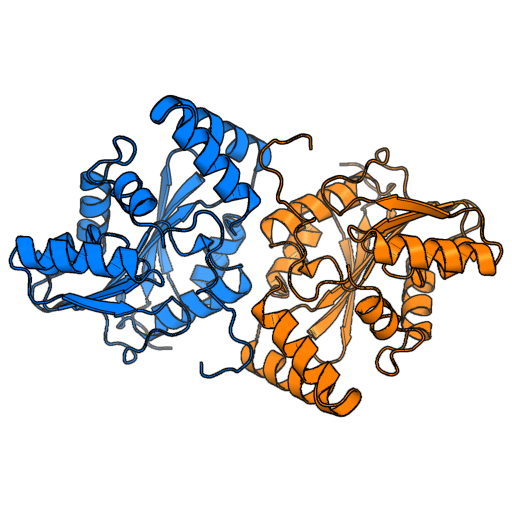.496 1 91.88 194 GLU A C 1
ATOM 1562 O O . GLU A 1 194 ? 4.805 -0.18 4.84 1 91.88 194 GLU A O 1
ATOM 1567 N N . PHE A 1 195 ? 3.84 1.919 4.945 1 94.94 195 PHE A N 1
ATOM 1568 C CA . PHE A 1 195 ? 3.453 1.822 3.543 1 94.94 195 PHE A CA 1
ATOM 1569 C C . PHE A 1 195 ? 4.031 2.98 2.74 1 94.94 195 PHE A C 1
ATOM 1571 O O . PHE A 1 195 ? 3.348 3.553 1.887 1 94.94 195 PHE A O 1
ATOM 1578 N N . SER A 1 196 ? 5.309 3.316 3.055 1 96.44 196 SER A N 1
ATOM 1579 C CA . SER A 1 196 ? 5.969 4.27 2.168 1 96.44 196 SER A CA 1
ATOM 1580 C C . SER A 1 196 ? 5.941 3.787 0.72 1 96.44 196 SER A C 1
ATOM 1582 O O . SER A 1 196 ? 6.02 2.586 0.458 1 96.44 196 SER A O 1
ATOM 1584 N N . THR A 1 197 ? 5.801 4.707 -0.21 1 97 197 THR A N 1
ATOM 1585 C CA . THR A 1 197 ? 5.613 4.301 -1.599 1 97 197 THR A CA 1
ATOM 1586 C C . THR A 1 197 ? 6.609 5.012 -2.51 1 97 197 THR A C 1
ATOM 1588 O O . THR A 1 197 ? 7.43 5.809 -2.041 1 97 197 THR A O 1
ATOM 1591 N N . LEU A 1 198 ? 6.539 4.688 -3.76 1 98.56 198 LEU A N 1
ATOM 1592 C CA . LEU A 1 198 ? 7.465 5.18 -4.773 1 98.56 198 LEU A CA 1
ATOM 1593 C C . LEU A 1 198 ? 7.129 6.617 -5.164 1 98.56 198 LEU A C 1
ATOM 1595 O O . LEU A 1 198 ? 5.961 7.008 -5.152 1 98.56 198 LEU A O 1
ATOM 1599 N N . ASP A 1 199 ? 8.133 7.375 -5.566 1 98.69 199 ASP A N 1
ATOM 1600 C CA . ASP A 1 199 ? 8.008 8.781 -5.93 1 98.69 199 ASP A CA 1
ATOM 1601 C C . ASP A 1 199 ? 7.008 8.969 -7.066 1 98.69 199 ASP A C 1
ATOM 1603 O O . ASP A 1 199 ? 6.148 9.852 -7.008 1 98.69 199 ASP A O 1
ATOM 1607 N N . TRP A 1 200 ? 7.062 8.117 -8.094 1 98.69 200 TRP A N 1
ATOM 1608 C CA . TRP A 1 200 ? 6.172 8.281 -9.234 1 98.69 200 TRP A CA 1
ATOM 1609 C C . TRP A 1 200 ? 4.723 8.023 -8.844 1 98.69 200 TRP A C 1
ATOM 1611 O O . TRP A 1 200 ? 3.803 8.641 -9.391 1 98.69 200 TRP A O 1
ATOM 1621 N N . ILE A 1 201 ? 4.531 7.137 -7.922 1 98.75 201 ILE A N 1
ATOM 1622 C CA . ILE A 1 201 ? 3.178 6.859 -7.457 1 98.75 201 ILE A CA 1
ATOM 1623 C C . ILE A 1 201 ? 2.645 8.055 -6.672 1 98.75 201 ILE A C 1
ATOM 1625 O O . ILE A 1 201 ? 1.551 8.547 -6.949 1 98.75 201 ILE A O 1
ATOM 1629 N N . MET A 1 202 ? 3.418 8.57 -5.691 1 98.81 202 MET A N 1
ATOM 1630 C CA . MET A 1 202 ? 2.986 9.68 -4.848 1 98.81 202 MET A CA 1
ATOM 1631 C C . MET A 1 202 ? 2.646 10.906 -5.691 1 98.81 202 MET A C 1
ATOM 1633 O O . MET A 1 202 ? 1.616 11.547 -5.477 1 98.81 202 MET A O 1
ATOM 1637 N N . LYS A 1 203 ? 3.506 11.203 -6.625 1 98.75 203 LYS A N 1
ATOM 1638 C CA . LYS A 1 203 ? 3.285 12.359 -7.488 1 98.75 203 LYS A CA 1
ATOM 1639 C C . LYS A 1 203 ? 1.986 12.219 -8.273 1 98.75 203 LYS A C 1
ATOM 1641 O O . LYS A 1 203 ? 1.188 13.156 -8.344 1 98.75 203 LYS A O 1
ATOM 1646 N N . LYS A 1 204 ? 1.825 11.055 -8.82 1 98.62 204 LYS A N 1
ATOM 1647 C CA . LYS A 1 204 ? 0.632 10.859 -9.641 1 98.62 204 LYS A CA 1
ATOM 1648 C C . LYS A 1 204 ? -0.628 10.836 -8.773 1 98.62 204 LYS A C 1
ATOM 1650 O O . LYS A 1 204 ? -1.686 11.305 -9.203 1 98.62 204 LYS A O 1
ATOM 1655 N N . LEU A 1 205 ? -0.544 10.266 -7.578 1 98.62 205 LEU A N 1
ATOM 1656 C CA . LEU A 1 205 ? -1.677 10.328 -6.66 1 98.62 205 LEU A CA 1
ATOM 1657 C C . LEU A 1 205 ? -2.062 11.773 -6.363 1 98.62 205 LEU A C 1
ATOM 1659 O O . LEU A 1 205 ? -3.248 12.109 -6.352 1 98.62 205 LEU A O 1
ATOM 1663 N N . LEU A 1 206 ? -1.075 12.672 -6.113 1 98.75 206 LEU A N 1
ATOM 1664 C CA . LEU A 1 206 ? -1.325 14.078 -5.852 1 98.75 206 LEU A CA 1
ATOM 1665 C C . LEU A 1 206 ? -1.985 14.75 -7.051 1 98.75 206 LEU A C 1
ATOM 1667 O O . LEU A 1 206 ? -2.98 15.461 -6.902 1 98.75 206 LEU A O 1
ATOM 1671 N N . ILE A 1 207 ? -1.459 14.43 -8.219 1 98.38 207 ILE A N 1
ATOM 1672 C CA . ILE A 1 207 ? -1.962 15.031 -9.453 1 98.38 207 ILE A CA 1
ATOM 1673 C C . ILE A 1 207 ? -3.385 14.547 -9.719 1 98.38 207 ILE A C 1
ATOM 1675 O O . ILE A 1 207 ? -4.266 15.344 -10.055 1 98.38 207 ILE A O 1
ATOM 1679 N N . ASN A 1 208 ? -3.627 13.25 -9.555 1 97.56 208 ASN A N 1
ATOM 1680 C CA . ASN A 1 208 ? -4.941 12.664 -9.797 1 97.56 208 ASN A CA 1
ATOM 1681 C C . ASN A 1 208 ? -5.992 13.227 -8.836 1 97.56 208 ASN A C 1
ATOM 1683 O O . ASN A 1 208 ? -7.172 13.305 -9.18 1 97.56 208 ASN A O 1
ATOM 1687 N N . ALA A 1 209 ? -5.559 13.602 -7.621 1 97.38 209 ALA A N 1
ATOM 1688 C CA . ALA A 1 209 ? -6.48 14.195 -6.652 1 97.38 209 ALA A CA 1
ATOM 1689 C C . ALA A 1 209 ? -6.828 15.633 -7.031 1 97.38 209 ALA A C 1
ATOM 1691 O O . ALA A 1 209 ? -7.75 16.219 -6.461 1 97.38 209 ALA A O 1
ATOM 1692 N N . GLY A 1 210 ? -6.043 16.234 -7.934 1 97.44 210 GLY A N 1
ATOM 1693 C CA . GLY A 1 210 ? -6.324 17.578 -8.43 1 97.44 210 GLY A CA 1
ATOM 1694 C C . GLY A 1 210 ? -5.289 18.594 -8 1 97.44 210 GLY A C 1
ATOM 1695 O O . GLY A 1 210 ? -5.395 19.781 -8.352 1 97.44 210 GLY A O 1
ATOM 1696 N N . PHE A 1 211 ? -4.23 18.188 -7.34 1 98.56 211 PHE A N 1
ATOM 1697 C CA . PHE A 1 211 ? -3.248 19.125 -6.816 1 98.56 211 PHE A CA 1
ATOM 1698 C C . PHE A 1 211 ? -2.256 19.531 -7.898 1 98.56 211 PHE A C 1
ATOM 1700 O O . PHE A 1 211 ? -1.92 18.734 -8.773 1 98.56 211 PHE A O 1
ATOM 1707 N N . ILE A 1 212 ? -1.833 20.719 -7.82 1 98.44 212 ILE A N 1
ATOM 1708 C CA . ILE A 1 212 ? -0.666 21.188 -8.555 1 98.44 212 ILE A CA 1
ATOM 1709 C C . ILE A 1 212 ? 0.559 21.188 -7.641 1 98.44 212 ILE A C 1
ATOM 1711 O O . ILE A 1 212 ? 0.574 21.844 -6.605 1 98.44 212 ILE A O 1
ATOM 1715 N N . ILE A 1 213 ? 1.539 20.469 -7.977 1 98.69 213 ILE A N 1
ATOM 1716 C CA . ILE A 1 213 ? 2.783 20.453 -7.215 1 98.69 213 ILE A CA 1
ATOM 1717 C C . ILE A 1 213 ? 3.641 21.656 -7.605 1 98.69 213 ILE A C 1
ATOM 1719 O O . ILE A 1 213 ? 4.176 21.719 -8.711 1 98.69 213 ILE A O 1
ATOM 1723 N N . LYS A 1 214 ? 3.801 22.531 -6.715 1 98.56 214 LYS A N 1
ATOM 1724 C CA . LYS A 1 214 ? 4.508 23.766 -7.012 1 98.56 214 LYS A CA 1
ATOM 1725 C C . LYS A 1 214 ? 6.004 23.625 -6.746 1 98.56 214 LYS A C 1
ATOM 1727 O O . LYS A 1 214 ? 6.816 24.281 -7.402 1 98.56 214 LYS A O 1
ATOM 1732 N N . LYS A 1 215 ? 6.281 22.828 -5.754 1 98.19 215 LYS A N 1
ATOM 1733 C CA . LYS A 1 215 ? 7.664 22.625 -5.324 1 98.19 215 LYS A CA 1
ATOM 1734 C C . LYS A 1 215 ? 7.844 21.266 -4.668 1 98.19 215 LYS A C 1
ATOM 1736 O O . LYS A 1 215 ? 6.906 20.734 -4.062 1 98.19 215 LYS A O 1
ATOM 1741 N N . GLU A 1 216 ? 8.914 20.688 -4.859 1 98.19 216 GLU A N 1
ATOM 1742 C CA . GLU A 1 216 ? 9.312 19.453 -4.191 1 98.19 216 GLU A CA 1
ATOM 1743 C C . GLU A 1 216 ? 10.734 19.531 -3.664 1 98.19 216 GLU A C 1
ATOM 1745 O O . GLU A 1 216 ? 11.602 20.141 -4.297 1 98.19 216 GLU A O 1
ATOM 1750 N N . GLU A 1 217 ? 10.984 18.953 -2.566 1 97.88 217 GLU A N 1
ATOM 1751 C CA . GLU A 1 217 ? 12.312 18.875 -1.959 1 97.88 217 GLU A CA 1
ATOM 1752 C C . GLU A 1 217 ? 12.562 17.5 -1.351 1 97.88 217 GLU A C 1
ATOM 1754 O O . GLU A 1 217 ? 11.664 16.922 -0.738 1 97.88 217 GLU A O 1
ATOM 1759 N N . THR A 1 218 ? 13.711 17 -1.553 1 96.75 218 THR A N 1
ATOM 1760 C CA . THR A 1 218 ? 14.102 15.734 -0.949 1 96.75 218 THR A CA 1
ATOM 1761 C C . THR A 1 218 ? 15.266 15.93 0.015 1 96.75 218 THR A C 1
ATOM 1763 O O . THR A 1 218 ? 16.234 16.625 -0.305 1 96.75 218 THR A O 1
ATOM 1766 N N . GLN A 1 219 ? 15.07 15.422 1.136 1 93 219 GLN A N 1
ATOM 1767 C CA . GLN A 1 219 ? 16.125 15.414 2.146 1 93 219 GLN A CA 1
ATOM 1768 C C . GLN A 1 219 ? 16.5 13.992 2.539 1 93 219 GLN A C 1
ATOM 1770 O O . GLN A 1 219 ? 15.648 13.117 2.627 1 93 219 GLN A O 1
ATOM 1775 N N . ASP A 1 220 ? 17.766 13.75 2.744 1 92.19 220 ASP A N 1
ATOM 1776 C CA . ASP A 1 220 ? 18.312 12.461 3.188 1 92.19 220 ASP A CA 1
ATOM 1777 C C . ASP A 1 220 ? 17.859 11.336 2.264 1 92.19 220 ASP A C 1
ATOM 1779 O O . ASP A 1 220 ? 17.578 10.227 2.721 1 92.19 220 ASP A O 1
ATOM 1783 N N . GLY A 1 221 ? 17.609 11.633 1.047 1 94.56 221 GLY A N 1
ATOM 1784 C CA . GLY A 1 221 ? 17.359 10.641 0.014 1 94.56 221 GLY A CA 1
ATOM 1785 C C . GLY A 1 221 ? 15.906 10.195 -0.048 1 94.56 221 GLY A C 1
ATOM 1786 O O . GLY A 1 221 ? 15.375 9.938 -1.131 1 94.56 221 GLY A O 1
ATOM 1787 N N . LEU A 1 222 ? 15.211 10.195 1.152 1 97.25 222 LEU A N 1
ATOM 1788 C CA . LEU A 1 222 ? 13.883 9.594 1.159 1 97.25 222 LEU A CA 1
ATOM 1789 C C . LEU A 1 222 ? 12.852 10.547 1.744 1 97.25 222 LEU A C 1
ATOM 1791 O O . LEU A 1 222 ? 11.648 10.359 1.558 1 97.25 222 LEU A O 1
ATOM 1795 N N . LEU A 1 223 ? 13.281 11.5 2.543 1 96.56 223 LEU A N 1
ATOM 1796 C CA . LEU A 1 223 ? 12.344 12.461 3.117 1 96.56 223 LEU A CA 1
ATOM 1797 C C . LEU A 1 223 ? 11.938 13.508 2.088 1 96.56 223 LEU A C 1
ATOM 1799 O O . LEU A 1 223 ? 12.758 14.328 1.676 1 96.56 223 LEU A O 1
ATOM 1803 N N . LYS A 1 224 ? 10.727 13.516 1.715 1 98.19 224 LYS A N 1
ATOM 1804 C CA . LYS A 1 224 ? 10.266 14.344 0.602 1 98.19 224 LYS A CA 1
ATOM 1805 C C . LYS A 1 224 ? 9.203 15.336 1.059 1 98.19 224 LYS A C 1
ATOM 1807 O O . LYS A 1 224 ? 8.297 14.977 1.82 1 98.19 224 LYS A O 1
ATOM 1812 N N . LYS A 1 225 ? 9.344 16.531 0.686 1 98.5 225 LYS A N 1
ATOM 1813 C CA . LYS A 1 225 ? 8.344 17.578 0.878 1 98.5 225 LYS A CA 1
ATOM 1814 C C . LYS A 1 225 ? 7.652 17.922 -0.437 1 98.5 225 LYS A C 1
ATOM 1816 O O . LYS A 1 225 ? 8.312 18.188 -1.444 1 98.5 225 LYS A O 1
ATOM 1821 N N . PHE A 1 226 ? 6.395 17.812 -0.49 1 98.88 226 PHE A N 1
ATOM 1822 C CA . PHE A 1 226 ? 5.578 18.312 -1.592 1 98.88 226 PHE A CA 1
ATOM 1823 C C . PHE A 1 226 ? 4.82 19.562 -1.181 1 98.88 226 PHE A C 1
ATOM 1825 O O . PHE A 1 226 ? 4.121 19.562 -0.164 1 98.88 226 PHE A O 1
ATOM 1832 N N . TYR A 1 227 ? 5.031 20.609 -1.874 1 98.88 227 TYR A N 1
ATOM 1833 C CA . TYR A 1 227 ? 4.281 21.859 -1.733 1 98.88 227 TYR A CA 1
ATOM 1834 C C . TYR A 1 227 ? 3.205 21.969 -2.805 1 98.88 227 TYR A C 1
ATOM 1836 O O . TYR A 1 227 ? 3.506 22.25 -3.969 1 98.88 227 TYR A O 1
ATOM 1844 N N . CYS A 1 228 ? 1.979 21.75 -2.385 1 98.81 228 CYS A N 1
ATOM 1845 C CA . CYS A 1 228 ? 0.893 21.578 -3.342 1 98.81 228 CYS A CA 1
ATOM 1846 C C . CYS A 1 228 ? -0.152 22.672 -3.197 1 98.81 228 CYS A C 1
ATOM 1848 O O . CYS A 1 228 ? -0.341 23.219 -2.105 1 98.81 228 CYS A O 1
ATOM 1850 N N . GLU A 1 229 ? -0.816 22.953 -4.27 1 98.56 229 GLU A N 1
ATOM 1851 C CA . GLU A 1 229 ? -1.893 23.938 -4.301 1 98.56 229 GLU A CA 1
ATOM 1852 C C . GLU A 1 229 ? -3.123 23.391 -5.02 1 98.56 229 GLU A C 1
ATOM 1854 O O . GLU A 1 229 ? -2.998 22.672 -6.012 1 98.56 229 GLU A O 1
ATOM 1859 N N . LYS A 1 230 ? -4.254 23.594 -4.496 1 97.5 230 LYS A N 1
ATOM 1860 C CA . LYS A 1 230 ? -5.5 23.359 -5.223 1 97.5 230 LYS A CA 1
ATOM 1861 C C . LYS A 1 230 ? -5.73 24.422 -6.285 1 97.5 230 LYS A C 1
ATOM 1863 O O . LYS A 1 230 ? -5.641 25.625 -6 1 97.5 230 LYS A O 1
ATOM 1868 N N . SER A 1 231 ? -5.934 23.938 -7.52 1 87.06 231 SER A N 1
ATOM 1869 C CA . SER A 1 231 ? -6.172 24.891 -8.586 1 87.06 231 SER A CA 1
ATOM 1870 C C . SER A 1 231 ? -7.359 25.797 -8.266 1 87.06 231 SER A C 1
ATOM 1872 O O . SER A 1 231 ? -8.312 25.375 -7.609 1 87.06 231 SER A O 1
ATOM 1874 N N . GLY A 1 232 ? -7.246 27.031 -8.516 1 77 232 GLY A N 1
ATOM 1875 C CA . GLY A 1 232 ? -8.281 28.031 -8.289 1 77 232 GLY A CA 1
ATOM 1876 C C . GLY A 1 232 ? -9.562 27.75 -9.039 1 77 232 GLY A C 1
ATOM 1877 O O . GLY A 1 232 ? -10.609 28.328 -8.734 1 77 232 GLY A O 1
ATOM 1878 N N . GLN A 1 233 ? -9.484 26.984 -10.258 1 61.59 233 GLN A N 1
ATOM 1879 C CA . GLN A 1 233 ? -10.68 26.812 -11.078 1 61.59 233 GLN A CA 1
ATOM 1880 C C . GLN A 1 233 ? -11.547 25.672 -10.547 1 61.59 233 GLN A C 1
ATOM 1882 O O . GLN A 1 233 ? -11.047 24.594 -10.234 1 61.59 233 GLN A O 1
ATOM 1887 N N . SER A 1 234 ? -12.461 25.906 -9.766 1 49 234 SER A N 1
ATOM 1888 C CA . SER A 1 234 ? -13.422 24.938 -9.258 1 49 234 SER A CA 1
ATOM 1889 C C . SER A 1 234 ? -13.781 23.906 -10.336 1 49 234 SER A C 1
ATOM 1891 O O . SER A 1 234 ? -14.023 24.266 -11.484 1 49 234 SER A O 1
ATOM 1893 N N . ASN A 1 235 ? -13.273 22.641 -10.281 1 41.91 235 ASN A N 1
ATOM 1894 C CA . ASN A 1 235 ? -13.867 21.688 -11.219 1 41.91 235 ASN A CA 1
ATOM 1895 C C . ASN A 1 235 ? -15.391 21.688 -11.133 1 41.91 235 ASN A C 1
ATOM 1897 O O . ASN A 1 235 ? -15.953 21.797 -10.039 1 41.91 235 ASN A O 1
ATOM 1901 N N . MET B 1 1 ? 16.953 -10.828 -1.633 1 51.31 1 MET B N 1
ATOM 1902 C CA . MET B 1 1 ? 17.422 -9.594 -1.005 1 51.31 1 MET B CA 1
ATOM 1903 C C . MET B 1 1 ? 17.547 -9.766 0.504 1 51.31 1 MET B C 1
ATOM 1905 O O . MET B 1 1 ? 16.625 -10.258 1.16 1 51.31 1 MET B O 1
ATOM 1909 N N . ASN B 1 2 ? 18.625 -10.094 0.948 1 58.62 2 ASN B N 1
ATOM 1910 C CA . ASN B 1 2 ? 18.891 -10.258 2.373 1 58.62 2 ASN B CA 1
ATOM 1911 C C . ASN B 1 2 ? 18.953 -8.914 3.088 1 58.62 2 ASN B C 1
ATOM 1913 O O . ASN B 1 2 ? 20.031 -8.328 3.227 1 58.62 2 ASN B O 1
ATOM 1917 N N . THR B 1 3 ? 17.688 -8.289 3.152 1 74.56 3 THR B N 1
ATOM 1918 C CA . THR B 1 3 ? 17.766 -7.012 3.844 1 74.56 3 THR B CA 1
ATOM 1919 C C . THR B 1 3 ? 17.031 -7.066 5.18 1 74.56 3 THR B C 1
ATOM 1921 O O . THR B 1 3 ? 16.094 -7.848 5.344 1 74.56 3 THR B O 1
ATOM 1924 N N . ILE B 1 4 ? 17.547 -6.484 6.16 1 83.31 4 ILE B N 1
ATOM 1925 C CA . ILE B 1 4 ? 17.062 -6.445 7.535 1 83.31 4 ILE B CA 1
ATOM 1926 C C . ILE B 1 4 ? 15.75 -5.672 7.594 1 83.31 4 ILE B C 1
ATOM 1928 O O . ILE B 1 4 ? 15.039 -5.719 8.602 1 83.31 4 ILE B O 1
ATOM 1932 N N . TRP B 1 5 ? 15.375 -5.027 6.48 1 89.38 5 TRP B N 1
ATOM 1933 C CA . TRP B 1 5 ? 14.164 -4.211 6.492 1 89.38 5 TRP B CA 1
ATOM 1934 C C . TRP B 1 5 ? 13.102 -4.785 5.559 1 89.38 5 TRP B C 1
ATOM 1936 O O . TRP B 1 5 ? 12.219 -4.066 5.094 1 89.38 5 TRP B O 1
ATOM 1946 N N . LEU B 1 6 ? 13.164 -6.02 5.328 1 90.62 6 LEU B N 1
ATOM 1947 C CA . LEU B 1 6 ? 12.188 -6.688 4.469 1 90.62 6 LEU B CA 1
ATOM 1948 C C . LEU B 1 6 ? 10.797 -6.648 5.09 1 90.62 6 LEU B C 1
ATOM 1950 O O . LEU B 1 6 ? 10.641 -6.883 6.289 1 90.62 6 LEU B O 1
ATOM 1954 N N . TYR B 1 7 ? 9.914 -6.285 4.223 1 92.38 7 TYR B N 1
ATOM 1955 C CA . TYR B 1 7 ? 8.539 -6.355 4.688 1 92.38 7 TYR B CA 1
ATOM 1956 C C . TYR B 1 7 ? 8.211 -7.742 5.23 1 92.38 7 TYR B C 1
ATOM 1958 O O . TYR B 1 7 ? 8.602 -8.75 4.641 1 92.38 7 TYR B O 1
ATOM 1966 N N . ASN B 1 8 ? 7.504 -7.77 6.348 1 87.06 8 ASN B N 1
ATOM 1967 C CA . ASN B 1 8 ? 7.129 -9.055 6.93 1 87.06 8 ASN B CA 1
ATOM 1968 C C . ASN B 1 8 ? 5.891 -9.633 6.254 1 87.06 8 ASN B C 1
ATOM 1970 O O . ASN B 1 8 ? 4.777 -9.5 6.77 1 87.06 8 ASN B O 1
ATOM 1974 N N . GLU B 1 9 ? 6.039 -10.336 5.211 1 89.5 9 GLU B N 1
ATOM 1975 C CA . GLU B 1 9 ? 4.898 -10.867 4.469 1 89.5 9 GLU B CA 1
ATOM 1976 C C . GLU B 1 9 ? 4.301 -12.078 5.172 1 89.5 9 GLU B C 1
ATOM 1978 O O . GLU B 1 9 ? 3.27 -12.609 4.742 1 89.5 9 GLU B O 1
ATOM 1983 N N . PHE B 1 10 ? 4.918 -12.523 6.27 1 87 10 PHE B N 1
ATOM 1984 C CA . PHE B 1 10 ? 4.398 -13.672 7.004 1 87 10 PHE B CA 1
ATOM 1985 C C . PHE B 1 10 ? 3.361 -13.234 8.031 1 87 10 PHE B C 1
ATOM 1987 O O . PHE B 1 10 ? 2.682 -14.07 8.625 1 87 10 PHE B O 1
ATOM 1994 N N . GLN B 1 11 ? 3.43 -11.914 8.172 1 77.81 11 GLN B N 1
ATOM 1995 C CA . GLN B 1 11 ? 2.326 -11.398 8.977 1 77.81 11 GLN B CA 1
ATOM 1996 C C . GLN B 1 11 ? 1.037 -11.328 8.164 1 77.81 11 GLN B C 1
ATOM 1998 O O . GLN B 1 11 ? 0.96 -10.594 7.176 1 77.81 11 GLN B O 1
ATOM 2003 N N . GLN B 1 12 ? 0.262 -12.312 8.312 1 63 12 GLN B N 1
ATOM 2004 C CA . GLN B 1 12 ? -0.954 -12.422 7.512 1 63 12 GLN B CA 1
ATOM 2005 C C . GLN B 1 12 ? -1.867 -11.219 7.734 1 63 12 GLN B C 1
ATOM 2007 O O . GLN B 1 12 ? -2.133 -10.836 8.875 1 63 12 GLN B O 1
ATOM 2012 N N . THR B 1 13 ? -2.061 -10.547 6.66 1 64.31 13 THR B N 1
ATOM 2013 C CA . THR B 1 13 ? -3.098 -9.516 6.668 1 64.31 13 THR B CA 1
ATOM 2014 C C . THR B 1 13 ? -4.434 -10.094 6.207 1 64.31 13 THR B C 1
ATOM 2016 O O . THR B 1 13 ? -4.469 -10.992 5.359 1 64.31 13 THR B O 1
ATOM 2019 N N . GLY B 1 14 ? -5.469 -9.719 6.832 1 62.88 14 GLY B N 1
ATOM 2020 C CA . GLY B 1 14 ? -6.781 -10.25 6.504 1 62.88 14 GLY B CA 1
ATOM 2021 C C . GLY B 1 14 ? -7.133 -11.492 7.289 1 62.88 14 GLY B C 1
ATOM 2022 O O . GLY B 1 14 ? -6.98 -11.531 8.516 1 62.88 14 GLY B O 1
ATOM 2023 N N . LYS B 1 15 ? -7.52 -12.516 6.621 1 62.19 15 LYS B N 1
ATOM 2024 C CA . LYS B 1 15 ? -7.98 -13.742 7.27 1 62.19 15 LYS B CA 1
ATOM 2025 C C . LYS B 1 15 ? -6.809 -14.641 7.637 1 62.19 15 LYS B C 1
ATOM 2027 O O . LYS B 1 15 ? -5.863 -14.797 6.855 1 62.19 15 LYS B O 1
ATOM 2032 N N . ASP B 1 16 ? -6.84 -15.148 8.914 1 62.56 16 ASP B N 1
ATOM 2033 C CA . ASP B 1 16 ? -5.809 -16.031 9.445 1 62.56 16 ASP B CA 1
ATOM 2034 C C . ASP B 1 16 ? -6.051 -17.484 9.016 1 62.56 16 ASP B C 1
ATOM 2036 O O . ASP B 1 16 ? -6.926 -18.156 9.555 1 62.56 16 ASP B O 1
ATOM 2040 N N . TYR B 1 17 ? -5.289 -18 8.156 1 60.12 17 TYR B N 1
ATOM 2041 C CA . TYR B 1 17 ? -5.461 -19.344 7.609 1 60.12 17 TYR B CA 1
ATOM 2042 C C . TYR B 1 17 ? -4.703 -20.375 8.445 1 60.12 17 TYR B C 1
ATOM 2044 O O . TYR B 1 17 ? -4.551 -21.531 8.031 1 60.12 17 TYR B O 1
ATOM 2052 N N . SER B 1 18 ? -4.137 -19.891 9.484 1 59.09 18 SER B N 1
ATOM 2053 C CA . SER B 1 18 ? -3.424 -20.828 10.344 1 59.09 18 SER B CA 1
ATOM 2054 C C . SER B 1 18 ? -4.379 -21.812 10.992 1 59.09 18 SER B C 1
ATOM 2056 O O . SER B 1 18 ? -3.957 -22.859 11.484 1 59.09 18 SER B O 1
ATOM 2058 N N . LEU B 1 19 ? -5.613 -21.359 10.891 1 57.62 19 LEU B N 1
ATOM 2059 C CA . LEU B 1 19 ? -6.594 -22.266 11.492 1 57.62 19 LEU B CA 1
ATOM 2060 C C . LEU B 1 19 ? -7.184 -23.203 10.453 1 57.62 19 LEU B C 1
ATOM 2062 O O . LEU B 1 19 ? -7.621 -22.766 9.383 1 57.62 19 LEU B O 1
ATOM 2066 N N . GLN B 1 20 ? -7.055 -24.422 10.641 1 55.06 20 GLN B N 1
ATOM 2067 C CA . GLN B 1 20 ? -7.516 -25.484 9.75 1 55.06 20 GLN B CA 1
ATOM 2068 C C . GLN B 1 20 ? -8.93 -25.203 9.242 1 55.06 20 GLN B C 1
ATOM 2070 O O . GLN B 1 20 ? -9.234 -25.438 8.07 1 55.06 20 GLN B O 1
ATOM 2075 N N . GLU B 1 21 ? -9.719 -24.766 10.094 1 56.25 21 GLU B N 1
ATOM 2076 C CA . GLU B 1 21 ? -11.117 -24.5 9.75 1 56.25 21 GLU B CA 1
ATOM 2077 C C . GLU B 1 21 ? -11.219 -23.484 8.617 1 56.25 21 GLU B C 1
ATOM 2079 O O . GLU B 1 21 ? -12.109 -23.578 7.77 1 56.25 21 GLU B O 1
ATOM 2084 N N . GLU B 1 22 ? -10.289 -22.609 8.625 1 59.47 22 GLU B N 1
ATOM 2085 C CA . GLU B 1 22 ? -10.32 -21.578 7.598 1 59.47 22 GLU B CA 1
ATOM 2086 C C . GLU B 1 22 ? -9.852 -22.125 6.25 1 59.47 22 GLU B C 1
ATOM 2088 O O . GLU B 1 22 ? -10.375 -21.75 5.203 1 59.47 22 GLU B O 1
ATOM 2093 N N . VAL B 1 23 ? -9.047 -23.141 6.391 1 57.53 23 VAL B N 1
ATOM 2094 C CA . VAL B 1 23 ? -8.523 -23.766 5.18 1 57.53 23 VAL B CA 1
ATOM 2095 C C . VAL B 1 23 ? -9.633 -24.531 4.465 1 57.53 23 VAL B C 1
ATOM 2097 O O . VAL B 1 23 ? -9.758 -24.453 3.24 1 57.53 23 VAL B O 1
ATOM 2100 N N . ASP B 1 24 ? -10.352 -25.188 5.301 1 55.88 24 ASP B N 1
ATOM 2101 C CA . ASP B 1 24 ? -11.43 -26 4.746 1 55.88 24 ASP B CA 1
ATOM 2102 C C . ASP B 1 24 ? -12.445 -25.141 4.008 1 55.88 24 ASP B C 1
ATOM 2104 O O . ASP B 1 24 ? -13 -25.562 2.99 1 55.88 24 ASP B O 1
ATOM 2108 N N . VAL B 1 25 ? -12.586 -24.031 4.551 1 54.75 25 VAL B N 1
ATOM 2109 C CA . VAL B 1 25 ? -13.57 -23.125 3.967 1 54.75 25 VAL B CA 1
ATOM 2110 C C . VAL B 1 25 ? -13.023 -22.516 2.68 1 54.75 25 VAL B C 1
ATOM 2112 O O . VAL B 1 25 ? -13.773 -22.266 1.735 1 54.75 25 VAL B O 1
ATOM 2115 N N . TYR B 1 26 ? -11.734 -22.359 2.637 1 53.78 26 TYR B N 1
ATOM 2116 C CA . TYR B 1 26 ? -11.148 -21.609 1.529 1 53.78 26 TYR B CA 1
ATOM 2117 C C . TYR B 1 26 ? -10.758 -22.547 0.389 1 53.78 26 TYR B C 1
ATOM 2119 O O . TYR B 1 26 ? -10.422 -22.094 -0.706 1 53.78 26 TYR B O 1
ATOM 2127 N N . ASP B 1 27 ? -10.797 -23.828 0.6 1 55.56 27 ASP B N 1
ATOM 2128 C CA . ASP B 1 27 ? -10.516 -24.703 -0.53 1 55.56 27 ASP B CA 1
ATOM 2129 C C . ASP B 1 27 ? -11.555 -24.531 -1.634 1 55.56 27 ASP B C 1
ATOM 2131 O O . ASP B 1 27 ? -12.727 -24.875 -1.453 1 55.56 27 ASP B O 1
ATOM 2135 N N . PRO B 1 28 ? -11.18 -23.641 -2.693 1 52.22 28 PRO B N 1
ATOM 2136 C CA . PRO B 1 28 ? -12.125 -23.328 -3.76 1 52.22 28 PRO B CA 1
ATOM 2137 C C . PRO B 1 28 ? -12.789 -24.562 -4.355 1 52.22 28 PRO B C 1
ATOM 2139 O O . PRO B 1 28 ? -13.789 -24.453 -5.074 1 52.22 28 PRO B O 1
ATOM 2142 N N . SER B 1 29 ? -12.062 -25.781 -4.348 1 45.25 29 SER B N 1
ATOM 2143 C CA . SER B 1 29 ? -12.805 -26.953 -4.82 1 45.25 29 SER B CA 1
ATOM 2144 C C . SER B 1 29 ? -14.164 -27.047 -4.145 1 45.25 29 SER B C 1
ATOM 2146 O O . SER B 1 29 ? -15.078 -27.688 -4.672 1 45.25 29 SER B O 1
ATOM 2148 N N . HIS B 1 30 ? -14.203 -26.344 -3.018 1 44.53 30 HIS B N 1
ATOM 2149 C CA . HIS B 1 30 ? -15.469 -26.344 -2.303 1 44.53 30 HIS B CA 1
ATOM 2150 C C . HIS B 1 30 ? -16.203 -25.016 -2.479 1 44.53 30 HIS B C 1
ATOM 2152 O O . HIS B 1 30 ? -17.297 -24.828 -1.952 1 44.53 30 HIS B O 1
ATOM 2158 N N . ASN B 1 31 ? -15.398 -24 -2.986 1 53.16 31 ASN B N 1
ATOM 2159 C CA . ASN B 1 31 ? -16 -22.672 -3.016 1 53.16 31 ASN B CA 1
ATOM 2160 C C . ASN B 1 31 ? -16.719 -22.422 -4.336 1 53.16 31 ASN B C 1
ATOM 2162 O O . ASN B 1 31 ? -16.094 -22.406 -5.398 1 53.16 31 ASN B O 1
ATOM 2166 N N . ASP B 1 32 ? -17.938 -22.703 -4.359 1 53.34 32 ASP B N 1
ATOM 2167 C CA . ASP B 1 32 ? -18.969 -22.531 -5.379 1 53.34 32 ASP B CA 1
ATOM 2168 C C . ASP B 1 32 ? -18.828 -21.188 -6.078 1 53.34 32 ASP B C 1
ATOM 2170 O O . ASP B 1 32 ? -19.516 -20.906 -7.062 1 53.34 32 ASP B O 1
ATOM 2174 N N . PHE B 1 33 ? -17.797 -20.375 -5.574 1 61.41 33 PHE B N 1
ATOM 2175 C CA . PHE B 1 33 ? -18 -19.047 -6.141 1 61.41 33 PHE B CA 1
ATOM 2176 C C . PHE B 1 33 ? -16.906 -18.719 -7.16 1 61.41 33 PHE B C 1
ATOM 2178 O O . PHE B 1 33 ? -17.016 -17.766 -7.918 1 61.41 33 PHE B O 1
ATOM 2185 N N . ARG B 1 34 ? -15.898 -19.578 -7.27 1 74 34 ARG B N 1
ATOM 2186 C CA . ARG B 1 34 ? -14.891 -19.422 -8.312 1 74 34 ARG B CA 1
ATOM 2187 C C . ARG B 1 34 ? -14.984 -20.547 -9.336 1 74 34 ARG B C 1
ATOM 2189 O O . ARG B 1 34 ? -15.336 -21.672 -9 1 74 34 ARG B O 1
ATOM 2196 N N . ASP B 1 35 ? -14.836 -20.125 -10.523 1 84.5 35 ASP B N 1
ATOM 2197 C CA . ASP B 1 35 ? -14.727 -21.141 -11.578 1 84.5 35 ASP B CA 1
ATOM 2198 C C . ASP B 1 35 ? -13.281 -21.609 -11.742 1 84.5 35 ASP B C 1
ATOM 2200 O O . ASP B 1 35 ? -12.594 -21.203 -12.68 1 84.5 35 ASP B O 1
ATOM 2204 N N . LEU B 1 36 ? -12.883 -22.531 -10.914 1 89.88 36 LEU B N 1
ATOM 2205 C CA . LEU B 1 36 ? -11.5 -22.984 -10.836 1 89.88 36 LEU B CA 1
ATOM 2206 C C . LEU B 1 36 ? -11.078 -23.656 -12.141 1 89.88 36 LEU B C 1
ATOM 2208 O O . LEU B 1 36 ? -9.953 -23.469 -12.602 1 89.88 36 LEU B O 1
ATOM 2212 N N . ALA B 1 37 ? -11.984 -24.469 -12.688 1 91.81 37 ALA B N 1
ATOM 2213 C CA . ALA B 1 37 ? -11.68 -25.141 -13.945 1 91.81 37 ALA B CA 1
ATOM 2214 C C . ALA B 1 37 ? -11.336 -24.156 -15.047 1 91.81 37 ALA B C 1
ATOM 2216 O O . ALA B 1 37 ? -10.391 -24.359 -15.805 1 91.81 37 ALA B O 1
ATOM 2217 N N . LYS B 1 38 ? -12.109 -23.109 -15.055 1 93.44 38 LYS B N 1
ATOM 2218 C CA . LYS B 1 38 ? -11.859 -22.078 -16.047 1 93.44 38 LYS B CA 1
ATOM 2219 C C . LYS B 1 38 ? -10.531 -21.375 -15.789 1 93.44 38 LYS B C 1
ATOM 2221 O O . LYS B 1 38 ? -9.773 -21.094 -16.719 1 93.44 38 LYS B O 1
ATOM 2226 N N . GLU B 1 39 ? -10.266 -21.062 -14.555 1 95.06 39 GLU B N 1
ATOM 2227 C CA . GLU B 1 39 ? -9.023 -20.375 -14.195 1 95.06 39 GLU B CA 1
ATOM 2228 C C . GLU B 1 39 ? -7.809 -21.219 -14.539 1 95.06 39 GLU B C 1
ATOM 2230 O O . GLU B 1 39 ? -6.816 -20.719 -15.062 1 95.06 39 GLU B O 1
ATOM 2235 N N . ILE B 1 40 ? -7.934 -22.5 -14.234 1 96.81 40 ILE B N 1
ATOM 2236 C CA . ILE B 1 40 ? -6.848 -23.422 -14.555 1 96.81 40 ILE B CA 1
ATOM 2237 C C . ILE B 1 40 ? -6.656 -23.484 -16.078 1 96.81 40 ILE B C 1
ATOM 2239 O O . ILE B 1 40 ? -5.527 -23.469 -16.562 1 96.81 40 ILE B O 1
ATOM 2243 N N . GLY B 1 41 ? -7.793 -23.562 -16.75 1 97.56 41 GLY B N 1
ATOM 2244 C CA . GLY B 1 41 ? -7.727 -23.531 -18.203 1 97.56 41 GLY B CA 1
ATOM 2245 C C . GLY B 1 41 ? -7.027 -22.297 -18.75 1 97.56 41 GLY B C 1
ATOM 2246 O O . GLY B 1 41 ? -6.199 -22.406 -19.656 1 97.56 41 GLY B O 1
ATOM 2247 N N . ASP B 1 42 ? -7.309 -21.094 -18.188 1 97.69 42 ASP B N 1
ATOM 2248 C CA . ASP B 1 42 ? -6.676 -19.844 -18.594 1 97.69 42 ASP B CA 1
ATOM 2249 C C . ASP B 1 42 ? -5.16 -19.906 -18.406 1 97.69 42 ASP B C 1
ATOM 2251 O O . ASP B 1 42 ? -4.406 -19.453 -19.266 1 97.69 42 ASP B O 1
ATOM 2255 N N . VAL B 1 43 ? -4.766 -20.453 -17.297 1 98.56 43 VAL B N 1
ATOM 2256 C CA . VAL B 1 43 ? -3.348 -20.531 -16.953 1 98.56 43 VAL B CA 1
ATOM 2257 C C . VAL B 1 43 ? -2.633 -21.453 -17.938 1 98.56 43 VAL B C 1
ATOM 2259 O O . VAL B 1 43 ? -1.575 -21.109 -18.469 1 98.56 43 VAL B O 1
ATOM 2262 N N . ILE B 1 44 ? -3.211 -22.641 -18.203 1 98.62 44 ILE B N 1
ATOM 2263 C CA . ILE B 1 44 ? -2.607 -23.609 -19.109 1 98.62 44 ILE B CA 1
ATOM 2264 C C . ILE B 1 44 ? -2.51 -23.016 -20.516 1 98.62 44 ILE B C 1
ATOM 2266 O O . ILE B 1 44 ? -1.478 -23.141 -21.172 1 98.62 44 ILE B O 1
ATOM 2270 N N . GLU B 1 45 ? -3.582 -22.391 -20.875 1 98.56 45 GLU B N 1
ATOM 2271 C CA . GLU B 1 45 ? -3.6 -21.781 -22.203 1 98.56 45 GLU B CA 1
ATOM 2272 C C . GLU B 1 45 ? -2.518 -20.719 -22.344 1 98.56 45 GLU B C 1
ATOM 2274 O O . GLU B 1 45 ? -1.886 -20.594 -23.391 1 98.56 45 GLU B O 1
ATOM 2279 N N . TRP B 1 46 ? -2.297 -20 -21.328 1 98.69 46 TRP B N 1
ATOM 2280 C CA . TRP B 1 46 ? -1.357 -18.891 -21.406 1 98.69 46 TRP B CA 1
ATOM 2281 C C . TRP B 1 46 ? 0.081 -19.375 -21.281 1 98.69 46 TRP B C 1
ATOM 2283 O O . TRP B 1 46 ? 0.945 -18.984 -22.078 1 98.69 46 TRP B O 1
ATOM 2293 N N . LEU B 1 47 ? 0.301 -20.188 -20.25 1 98.75 47 LEU B N 1
ATOM 2294 C CA . LEU B 1 47 ? 1.671 -20.594 -19.969 1 98.75 47 LEU B CA 1
ATOM 2295 C C . LEU B 1 47 ? 2.17 -21.609 -21 1 98.75 47 LEU B C 1
ATOM 2297 O O . LEU B 1 47 ? 3.379 -21.75 -21.188 1 98.75 47 LEU B O 1
ATOM 2301 N N . ARG B 1 48 ? 1.285 -22.375 -21.609 1 98.19 48 ARG B N 1
ATOM 2302 C CA . ARG B 1 48 ? 1.599 -23.406 -22.594 1 98.19 48 ARG B CA 1
ATOM 2303 C C . ARG B 1 48 ? 2.695 -24.328 -22.078 1 98.19 48 ARG B C 1
ATOM 2305 O O . ARG B 1 48 ? 3.695 -24.562 -22.766 1 98.19 48 ARG B O 1
ATOM 2312 N N . PRO B 1 49 ? 2.432 -24.859 -20.891 1 98 49 PRO B N 1
ATOM 2313 C CA . PRO B 1 49 ? 3.455 -25.734 -20.328 1 98 49 PRO B CA 1
ATOM 2314 C C . PRO B 1 49 ? 3.629 -27.031 -21.125 1 98 49 PRO B C 1
ATOM 2316 O O . PRO B 1 49 ? 2.703 -27.453 -21.812 1 98 49 PRO B O 1
ATOM 2319 N N . ASN B 1 50 ? 4.84 -27.625 -21.062 1 98.19 50 ASN B N 1
ATOM 2320 C CA . ASN B 1 50 ? 5.145 -28.922 -21.641 1 98.19 50 ASN B CA 1
ATOM 2321 C C . ASN B 1 50 ? 5.961 -29.781 -20.688 1 98.19 50 ASN B C 1
ATOM 2323 O O . ASN B 1 50 ? 6.227 -29.375 -19.547 1 98.19 50 ASN B O 1
ATOM 2327 N N . LYS B 1 51 ? 6.336 -30.938 -21.094 1 98.19 51 LYS B N 1
ATOM 2328 C CA . LYS B 1 51 ? 6.945 -31.938 -20.219 1 98.19 51 LYS B CA 1
ATOM 2329 C C . LYS B 1 51 ? 8.305 -31.453 -19.703 1 98.19 51 LYS B C 1
ATOM 2331 O O . LYS B 1 51 ? 8.836 -32 -18.75 1 98.19 51 LYS B O 1
ATOM 2336 N N . GLY B 1 52 ? 8.867 -30.453 -20.297 1 98.5 52 GLY B N 1
ATOM 2337 C CA . GLY B 1 52 ? 10.148 -29.922 -19.859 1 98.5 52 GLY B CA 1
ATOM 2338 C C . GLY B 1 52 ? 10.016 -28.625 -19.078 1 98.5 52 GLY B C 1
ATOM 2339 O O . GLY B 1 52 ? 11.016 -28.094 -18.578 1 98.5 52 GLY B O 1
ATOM 2340 N N . SER B 1 53 ? 8.82 -28.141 -18.875 1 98.69 53 SER B N 1
ATOM 2341 C CA . SER B 1 53 ? 8.586 -26.828 -18.266 1 98.69 53 SER B CA 1
ATOM 2342 C C . SER B 1 53 ? 8.758 -26.891 -16.75 1 98.69 53 SER B C 1
ATOM 2344 O O . SER B 1 53 ? 8.398 -27.891 -16.125 1 98.69 53 SER B O 1
ATOM 2346 N N . LYS B 1 54 ? 9.297 -25.844 -16.156 1 98.94 54 LYS B N 1
ATOM 2347 C CA . LYS B 1 54 ? 9.305 -25.562 -14.727 1 98.94 54 LYS B CA 1
ATOM 2348 C C . LYS B 1 54 ? 8.43 -24.359 -14.398 1 98.94 54 LYS B C 1
ATOM 2350 O O . LYS B 1 54 ? 8.578 -23.297 -15 1 98.94 54 LYS B O 1
ATOM 2355 N N . VAL B 1 55 ? 7.523 -24.531 -13.445 1 98.94 55 VAL B N 1
ATOM 2356 C CA . VAL B 1 55 ? 6.543 -23.484 -13.148 1 98.94 55 VAL B CA 1
ATOM 2357 C C . VAL B 1 55 ? 6.613 -23.125 -11.672 1 98.94 55 VAL B C 1
ATOM 2359 O O . VAL B 1 55 ? 6.793 -24 -10.812 1 98.94 55 VAL B O 1
ATOM 2362 N N . LEU B 1 56 ? 6.531 -21.875 -11.406 1 98.94 56 LEU B N 1
ATOM 2363 C CA . LEU B 1 56 ? 6.457 -21.359 -10.047 1 98.94 56 LEU B CA 1
ATOM 2364 C C . LEU B 1 56 ? 5.039 -20.891 -9.719 1 98.94 56 LEU B C 1
ATOM 2366 O O . LEU B 1 56 ? 4.473 -20.062 -10.438 1 98.94 56 LEU B O 1
ATOM 2370 N N . ASP B 1 57 ? 4.414 -21.469 -8.711 1 98.88 57 ASP B N 1
ATOM 2371 C CA . ASP B 1 57 ? 3.102 -21.094 -8.195 1 98.88 57 ASP B CA 1
ATOM 2372 C C . ASP B 1 57 ? 3.223 -20.375 -6.855 1 98.88 57 ASP B C 1
ATOM 2374 O O . ASP B 1 57 ? 3.447 -21 -5.816 1 98.88 57 ASP B O 1
ATOM 2378 N N . ILE B 1 58 ? 3.074 -19.078 -6.855 1 98.75 58 ILE B N 1
ATOM 2379 C CA . ILE B 1 58 ? 3.273 -18.266 -5.66 1 98.75 58 ILE B CA 1
ATOM 2380 C C . ILE B 1 58 ? 1.937 -18.047 -4.953 1 98.75 58 ILE B C 1
ATOM 2382 O O . ILE B 1 58 ? 0.956 -17.641 -5.578 1 98.75 58 ILE B O 1
ATOM 2386 N N . GLY B 1 59 ? 2.008 -18.141 -3.66 1 97.06 59 GLY B N 1
ATOM 2387 C CA . GLY B 1 59 ? 0.727 -18.172 -2.975 1 97.06 59 GLY B CA 1
ATOM 2388 C C . GLY B 1 59 ? -0.153 -19.328 -3.414 1 97.06 59 GLY B C 1
ATOM 2389 O O . GLY B 1 59 ? -1.318 -19.125 -3.766 1 97.06 59 GLY B O 1
ATOM 2390 N N . CYS B 1 60 ? 0.302 -20.5 -3.324 1 96.94 60 CYS B N 1
ATOM 2391 C CA . CYS B 1 60 ? -0.307 -21.641 -3.992 1 96.94 60 CYS B CA 1
ATOM 2392 C C . CYS B 1 60 ? -1.537 -22.125 -3.234 1 96.94 60 CYS B C 1
ATOM 2394 O O . CYS B 1 60 ? -2.316 -22.938 -3.754 1 96.94 60 CYS B O 1
ATOM 2396 N N . GLY B 1 61 ? -1.766 -21.703 -1.978 1 94.19 61 GLY B N 1
ATOM 2397 C CA . GLY B 1 61 ? -2.908 -22.141 -1.194 1 94.19 61 GLY B CA 1
ATOM 2398 C C . GLY B 1 61 ? -2.996 -23.656 -1.069 1 94.19 61 GLY B C 1
ATOM 2399 O O . GLY B 1 61 ? -2.021 -24.312 -0.694 1 94.19 61 GLY B O 1
ATOM 2400 N N . THR B 1 62 ? -4.133 -24.141 -1.42 1 91.88 62 THR B N 1
ATOM 2401 C CA . THR B 1 62 ? -4.336 -25.578 -1.269 1 91.88 62 THR B CA 1
ATOM 2402 C C . THR B 1 62 ? -3.781 -26.328 -2.473 1 91.88 62 THR B C 1
ATOM 2404 O O . THR B 1 62 ? -4.023 -27.531 -2.623 1 91.88 62 THR B O 1
ATOM 2407 N N . GLY B 1 63 ? -3.15 -25.672 -3.402 1 96.19 63 GLY B N 1
ATOM 2408 C CA . GLY B 1 63 ? -2.316 -26.297 -4.418 1 96.19 63 GLY B CA 1
ATOM 2409 C C . GLY B 1 63 ? -3.078 -26.656 -5.68 1 96.19 63 GLY B C 1
ATOM 2410 O O . GLY B 1 63 ? -2.639 -27.5 -6.461 1 96.19 63 GLY B O 1
ATOM 2411 N N . ASN B 1 64 ? -4.219 -26.031 -5.973 1 94.94 64 ASN B N 1
ATOM 2412 C CA . ASN B 1 64 ? -5.039 -26.375 -7.125 1 94.94 64 ASN B CA 1
ATOM 2413 C C . ASN B 1 64 ? -4.293 -26.141 -8.438 1 94.94 64 ASN B C 1
ATOM 2415 O O . ASN B 1 64 ? -4.242 -27.016 -9.297 1 94.94 64 ASN B O 1
ATOM 2419 N N . PHE B 1 65 ? -3.693 -25 -8.602 1 97.69 65 PHE B N 1
ATOM 2420 C CA . PHE B 1 65 ? -2.926 -24.703 -9.805 1 97.69 65 PHE B CA 1
ATOM 2421 C C . PHE B 1 65 ? -1.677 -25.578 -9.883 1 97.69 65 PHE B C 1
ATOM 2423 O O . PHE B 1 65 ? -1.334 -26.094 -10.945 1 97.69 65 PHE B O 1
ATOM 2430 N N . SER B 1 66 ? -1.045 -25.75 -8.727 1 98.5 66 SER B N 1
ATOM 2431 C CA . SER B 1 66 ? 0.167 -26.547 -8.648 1 98.5 66 SER B CA 1
ATOM 2432 C C . SER B 1 66 ? -0.081 -27.969 -9.148 1 98.5 66 SER B C 1
ATOM 2434 O O . SER B 1 66 ? 0.676 -28.484 -9.977 1 98.5 66 SER B O 1
ATOM 2436 N N . ILE B 1 67 ? -1.146 -28.578 -8.656 1 97.81 67 ILE B N 1
ATOM 2437 C CA . ILE B 1 67 ? -1.472 -29.953 -8.984 1 97.81 67 ILE B CA 1
ATOM 2438 C C . ILE B 1 67 ? -1.812 -30.062 -10.469 1 97.81 67 ILE B C 1
ATOM 2440 O O . ILE B 1 67 ? -1.357 -30.984 -11.156 1 97.81 67 ILE B O 1
ATOM 2444 N N . ALA B 1 68 ? -2.6 -29.109 -10.984 1 97.88 68 ALA B N 1
ATOM 2445 C CA . ALA B 1 68 ? -2.963 -29.109 -12.398 1 97.88 68 ALA B CA 1
ATOM 2446 C C . ALA B 1 68 ? -1.725 -28.984 -13.281 1 97.88 68 ALA B C 1
ATOM 2448 O O . ALA B 1 68 ? -1.581 -29.703 -14.266 1 97.88 68 ALA B O 1
ATOM 2449 N N . MET B 1 69 ? -0.782 -28.125 -12.938 1 98.62 69 MET B N 1
ATOM 2450 C CA . MET B 1 69 ? 0.434 -27.906 -13.719 1 98.62 69 MET B CA 1
ATOM 2451 C C . MET B 1 69 ? 1.357 -29.109 -13.641 1 98.62 69 MET B C 1
ATOM 2453 O O . MET B 1 69 ? 2.012 -29.469 -14.625 1 98.62 69 MET B O 1
ATOM 2457 N N . ALA B 1 70 ? 1.378 -29.734 -12.484 1 98.62 70 ALA B N 1
ATOM 2458 C CA . ALA B 1 70 ? 2.297 -30.844 -12.242 1 98.62 70 ALA B CA 1
ATOM 2459 C C . ALA B 1 70 ? 1.99 -32.031 -13.164 1 98.62 70 ALA B C 1
ATOM 2461 O O . ALA B 1 70 ? 2.871 -32.844 -13.461 1 98.62 70 ALA B O 1
ATOM 2462 N N . ARG B 1 71 ? 0.771 -32.094 -13.641 1 98.06 71 ARG B N 1
ATOM 2463 C CA . ARG B 1 71 ? 0.367 -33.188 -14.531 1 98.06 71 ARG B CA 1
ATOM 2464 C C . ARG B 1 71 ? 0.97 -33 -15.922 1 98.06 71 ARG B C 1
ATOM 2466 O O . ARG B 1 71 ? 1.047 -33.938 -16.703 1 98.06 71 ARG B O 1
ATOM 2473 N N . ILE B 1 72 ? 1.442 -31.797 -16.219 1 98.19 72 ILE B N 1
ATOM 2474 C CA . ILE B 1 72 ? 1.902 -31.469 -17.562 1 98.19 72 ILE B CA 1
ATOM 2475 C C . ILE B 1 72 ? 3.4 -31.172 -17.531 1 98.19 72 ILE B C 1
ATOM 2477 O O . ILE B 1 72 ? 4.125 -31.547 -18.453 1 98.19 72 ILE B O 1
ATOM 2481 N N . CYS B 1 73 ? 3.906 -30.578 -16.484 1 98.06 73 CYS B N 1
ATOM 2482 C CA . CYS B 1 73 ? 5.234 -29.984 -16.453 1 98.06 73 CYS B CA 1
ATOM 2483 C C . CYS B 1 73 ? 6.25 -30.938 -15.844 1 98.06 73 CYS B C 1
ATOM 2485 O O . CYS B 1 73 ? 5.879 -31.969 -15.273 1 98.06 73 CYS B O 1
ATOM 2487 N N . GLU B 1 74 ? 7.508 -30.578 -16.047 1 98.69 74 GLU B N 1
ATOM 2488 C CA . GLU B 1 74 ? 8.602 -31.312 -15.414 1 98.69 74 GLU B CA 1
ATOM 2489 C C . GLU B 1 74 ? 8.57 -31.156 -13.891 1 98.69 74 GLU B C 1
ATOM 2491 O O . GLU B 1 74 ? 8.719 -32.125 -13.156 1 98.69 74 GLU B O 1
ATOM 2496 N N . LYS B 1 75 ? 8.422 -29.938 -13.484 1 98.81 75 LYS B N 1
ATOM 2497 C CA . LYS B 1 75 ? 8.531 -29.594 -12.07 1 98.81 75 LYS B CA 1
ATOM 2498 C C . LYS B 1 75 ? 7.699 -28.359 -11.734 1 98.81 75 LYS B C 1
ATOM 2500 O O . LYS B 1 75 ? 7.617 -27.422 -12.531 1 98.81 75 LYS B O 1
ATOM 2505 N N . VAL B 1 76 ? 7.039 -28.359 -10.578 1 98.88 76 VAL B N 1
ATOM 2506 C CA . VAL B 1 76 ? 6.32 -27.203 -10.062 1 98.88 76 VAL B CA 1
ATOM 2507 C C . VAL B 1 76 ? 6.906 -26.797 -8.711 1 98.88 76 VAL B C 1
ATOM 2509 O O . VAL B 1 76 ? 7.109 -27.656 -7.836 1 98.88 76 VAL B O 1
ATOM 2512 N N . TYR B 1 77 ? 7.297 -25.594 -8.609 1 98.94 77 TYR B N 1
ATOM 2513 C CA . TYR B 1 77 ? 7.656 -25 -7.324 1 98.94 77 TYR B CA 1
ATOM 2514 C C . TYR B 1 77 ? 6.48 -24.234 -6.727 1 98.94 77 TYR B C 1
ATOM 2516 O O . TYR B 1 77 ? 6 -23.266 -7.312 1 98.94 77 TYR B O 1
ATOM 2524 N N . SER B 1 78 ? 5.973 -24.734 -5.641 1 98.81 78 SER B N 1
ATOM 2525 C CA . SER B 1 78 ? 4.809 -24.141 -4.988 1 98.81 78 SER B CA 1
ATOM 2526 C C . SER B 1 78 ? 5.188 -23.516 -3.648 1 98.81 78 SER B C 1
ATOM 2528 O O . SER B 1 78 ? 5.727 -24.188 -2.771 1 98.81 78 SER B O 1
ATOM 2530 N N . ILE B 1 79 ? 4.859 -22.234 -3.477 1 98.44 79 ILE B N 1
ATOM 2531 C CA . ILE B 1 79 ? 5.242 -21.594 -2.229 1 98.44 79 ILE B CA 1
ATOM 2532 C C . ILE B 1 79 ? 4.023 -20.906 -1.609 1 98.44 79 ILE B C 1
ATOM 2534 O O . ILE B 1 79 ? 3.119 -20.469 -2.324 1 98.44 79 ILE B O 1
ATOM 2538 N N . ASP B 1 80 ? 3.971 -20.859 -0.358 1 96.38 80 ASP B N 1
ATOM 2539 C CA . ASP B 1 80 ? 2.957 -20.156 0.43 1 96.38 80 ASP B CA 1
ATOM 2540 C C . ASP B 1 80 ? 3.492 -19.797 1.811 1 96.38 80 ASP B C 1
ATOM 2542 O O . ASP B 1 80 ? 4.34 -20.5 2.363 1 96.38 80 ASP B O 1
ATOM 2546 N N . ILE B 1 81 ? 2.982 -18.766 2.332 1 94.12 81 ILE B N 1
ATOM 2547 C CA . ILE B 1 81 ? 3.469 -18.312 3.627 1 94.12 81 ILE B CA 1
ATOM 2548 C C . ILE B 1 81 ? 2.729 -19.031 4.746 1 94.12 81 ILE B C 1
ATOM 2550 O O . ILE B 1 81 ? 3.119 -18.953 5.914 1 94.12 81 ILE B O 1
ATOM 2554 N N . SER B 1 82 ? 1.66 -19.656 4.41 1 92.5 82 SER B N 1
ATOM 2555 C CA . SER B 1 82 ? 0.883 -20.406 5.387 1 92.5 82 SER B CA 1
ATOM 2556 C C . SER B 1 82 ? 1.305 -21.875 5.422 1 92.5 82 SER B C 1
ATOM 2558 O O . SER B 1 82 ? 1.067 -22.609 4.465 1 92.5 82 SER B O 1
ATOM 2560 N N . LYS B 1 83 ? 1.821 -22.359 6.57 1 92.5 83 LYS B N 1
ATOM 2561 C CA . L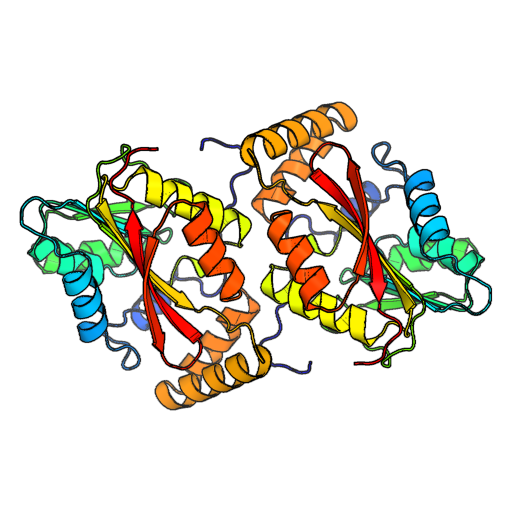YS B 1 83 ? 2.207 -23.75 6.734 1 92.5 83 LYS B CA 1
ATOM 2562 C C . LYS B 1 83 ? 0.995 -24.672 6.633 1 92.5 83 LYS B C 1
ATOM 2564 O O . LYS B 1 83 ? 1.094 -25.781 6.102 1 92.5 83 LYS B O 1
ATOM 2569 N N . ALA B 1 84 ? -0.076 -24.172 7.141 1 89.56 84 ALA B N 1
ATOM 2570 C CA . ALA B 1 84 ? -1.308 -24.969 7.109 1 89.56 84 ALA B CA 1
ATOM 2571 C C . ALA B 1 84 ? -1.764 -25.203 5.672 1 89.56 84 ALA B C 1
ATOM 2573 O O . ALA B 1 84 ? -2.154 -26.328 5.324 1 89.56 84 ALA B O 1
ATOM 2574 N N . MET B 1 85 ? -1.713 -24.188 4.836 1 92.06 85 MET B N 1
ATOM 2575 C CA . MET B 1 85 ? -2.082 -24.328 3.428 1 92.06 85 MET B CA 1
ATOM 2576 C C . MET B 1 85 ? -1.155 -25.297 2.715 1 92.06 85 MET B C 1
ATOM 2578 O O . MET B 1 85 ? -1.615 -26.172 1.97 1 92.06 85 MET B O 1
ATOM 2582 N N . LEU B 1 86 ? 0.129 -25.219 3.006 1 95.12 86 LEU B N 1
ATOM 2583 C CA . LEU B 1 86 ? 1.109 -26.078 2.365 1 95.12 86 LEU B CA 1
ATOM 2584 C C . LEU B 1 86 ? 0.885 -27.531 2.76 1 95.12 86 LEU B C 1
ATOM 2586 O O . LEU B 1 86 ? 1.011 -28.438 1.926 1 95.12 86 LEU B O 1
ATOM 2590 N N . LYS B 1 87 ? 0.583 -27.719 4.027 1 94.69 87 LYS B N 1
ATOM 2591 C CA . LYS B 1 87 ? 0.319 -29.078 4.496 1 94.69 87 LYS B CA 1
ATOM 2592 C C . LYS B 1 87 ? -0.851 -29.703 3.736 1 94.69 87 LYS B C 1
ATOM 2594 O O . LYS B 1 87 ? -0.765 -30.844 3.283 1 94.69 87 LYS B O 1
ATOM 2599 N N . TYR B 1 88 ? -1.857 -28.938 3.639 1 93.12 88 TYR B N 1
ATOM 2600 C CA . TYR B 1 88 ? -3.025 -29.406 2.9 1 93.12 88 TYR B CA 1
ATOM 2601 C C . TYR B 1 88 ? -2.67 -29.703 1.446 1 93.12 88 TYR B C 1
ATOM 2603 O O . TYR B 1 88 ? -3.064 -30.734 0.899 1 93.12 88 TYR B O 1
ATOM 2611 N N . ALA B 1 89 ? -1.965 -28.797 0.789 1 95.69 89 ALA B N 1
ATOM 2612 C CA . ALA B 1 89 ? -1.575 -28.953 -0.609 1 95.69 89 ALA B CA 1
ATOM 2613 C C . ALA B 1 89 ? -0.721 -30.203 -0.802 1 95.69 89 ALA B C 1
ATOM 2615 O O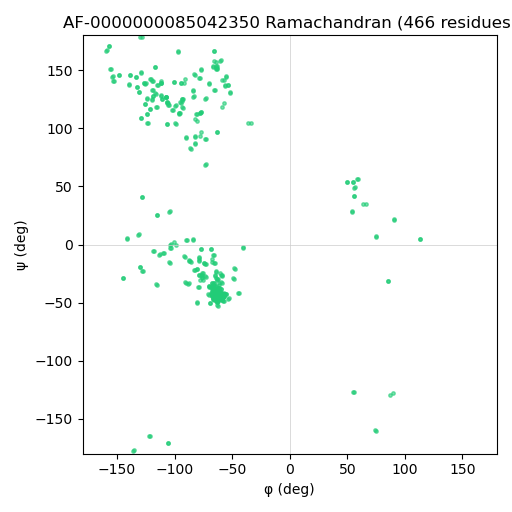 . ALA B 1 89 ? -0.898 -30.938 -1.775 1 95.69 89 ALA B O 1
ATOM 2616 N N . GLN B 1 90 ? 0.171 -30.438 0.097 1 97.25 90 GLN B N 1
ATOM 2617 C CA . GLN B 1 90 ? 1.038 -31.609 0.045 1 97.25 90 GLN B CA 1
ATOM 2618 C C . GLN B 1 90 ? 0.229 -32.906 0.164 1 97.25 90 GLN B C 1
ATOM 2620 O O . GLN B 1 90 ? 0.457 -33.844 -0.583 1 97.25 90 GLN B O 1
ATOM 2625 N N . GLU B 1 91 ? -0.622 -32.938 1.14 1 96.06 91 GLU B N 1
ATOM 2626 C CA . GLU B 1 91 ? -1.476 -34.094 1.32 1 96.06 91 GLU B CA 1
ATOM 2627 C C . GLU B 1 91 ? -2.311 -34.375 0.073 1 96.06 91 GLU B C 1
ATOM 2629 O O . GLU B 1 91 ? -2.49 -35.531 -0.321 1 96.06 91 GLU B O 1
ATOM 2634 N N . LYS B 1 92 ? -2.818 -33.312 -0.479 1 94.75 92 LYS B N 1
ATOM 2635 C CA . LYS B 1 92 ? -3.58 -33.438 -1.72 1 94.75 92 LYS B CA 1
ATOM 2636 C C . LYS B 1 92 ? -2.723 -34 -2.842 1 94.75 92 LYS B C 1
ATOM 2638 O O . LYS B 1 92 ? -3.174 -34.875 -3.592 1 94.75 92 LYS B O 1
ATOM 2643 N N . ALA B 1 93 ? -1.535 -33.531 -2.998 1 97.5 93 ALA B N 1
ATOM 2644 C CA . ALA B 1 93 ? -0.613 -34.031 -4.016 1 97.5 93 ALA B CA 1
ATOM 2645 C C . ALA B 1 93 ? -0.307 -35.531 -3.797 1 97.5 93 ALA B C 1
ATOM 2647 O O . ALA B 1 93 ? -0.3 -36.312 -4.746 1 97.5 93 ALA B O 1
ATOM 2648 N N . ILE B 1 94 ? -0.113 -35.906 -2.566 1 97.62 94 ILE B N 1
ATOM 2649 C CA . ILE B 1 94 ? 0.182 -37.281 -2.215 1 97.62 94 ILE B CA 1
ATOM 2650 C C . ILE B 1 94 ? -1 -38.156 -2.59 1 97.62 94 ILE B C 1
ATOM 2652 O O . ILE B 1 94 ? -0.82 -39.219 -3.215 1 97.62 94 ILE B O 1
ATOM 2656 N N . SER B 1 95 ? -2.119 -37.719 -2.207 1 97.06 95 SER B N 1
ATOM 2657 C CA . SER B 1 95 ? -3.324 -38.5 -2.479 1 97.06 95 SER B CA 1
ATOM 2658 C C . SER B 1 95 ? -3.52 -38.688 -3.977 1 97.06 95 SER B C 1
ATOM 2660 O O . SER B 1 95 ? -4.105 -39.688 -4.395 1 97.06 95 SER B O 1
ATOM 2662 N N . LYS B 1 96 ? -2.986 -37.812 -4.762 1 97.12 96 LYS B N 1
ATOM 2663 C CA . LYS B 1 96 ? -3.146 -37.875 -6.211 1 97.12 96 LYS B CA 1
ATOM 2664 C C . LYS B 1 96 ? -1.908 -38.469 -6.871 1 97.12 96 LYS B C 1
ATOM 2666 O O . LYS B 1 96 ? -1.806 -38.5 -8.094 1 97.12 96 LYS B O 1
ATOM 2671 N N . GLN B 1 97 ? -0.973 -38.844 -6.07 1 97.75 97 GLN B N 1
ATOM 2672 C CA . GLN B 1 97 ? 0.252 -39.5 -6.5 1 97.75 97 GLN B CA 1
ATOM 2673 C C . GLN B 1 97 ? 1.093 -38.594 -7.391 1 97.75 97 GLN B C 1
ATOM 2675 O O . GLN B 1 97 ? 1.639 -39.031 -8.398 1 97.75 97 GLN B O 1
ATOM 2680 N N . ILE B 1 98 ? 1.056 -37.344 -7.09 1 98.12 98 ILE B N 1
ATOM 2681 C CA . ILE B 1 98 ? 1.882 -36.344 -7.766 1 98.12 98 ILE B CA 1
ATOM 2682 C C . ILE B 1 98 ? 3.178 -36.125 -6.984 1 98.12 98 ILE B C 1
ATOM 2684 O O . ILE B 1 98 ? 3.148 -35.781 -5.809 1 98.12 98 ILE B O 1
ATOM 2688 N N . LYS B 1 99 ? 4.289 -36.312 -7.672 1 97.75 99 LYS B N 1
ATOM 2689 C CA . LYS B 1 99 ? 5.551 -36.344 -6.941 1 97.75 99 LYS B CA 1
ATOM 2690 C C . LYS B 1 99 ? 6.473 -35.219 -7.387 1 97.75 99 LYS B C 1
ATOM 2692 O O . LYS B 1 99 ? 7.531 -35 -6.797 1 97.75 99 LYS B O 1
ATOM 2697 N N . ASN B 1 100 ? 6.102 -34.469 -8.391 1 98.62 100 ASN B N 1
ATOM 2698 C CA . ASN B 1 100 ? 7.027 -33.5 -8.969 1 98.62 100 ASN B CA 1
ATOM 2699 C C . ASN B 1 100 ? 6.688 -32.062 -8.547 1 98.62 100 ASN B C 1
ATOM 2701 O O . ASN B 1 100 ? 6.852 -31.141 -9.328 1 98.62 100 ASN B O 1
ATOM 2705 N N . ILE B 1 101 ? 6.098 -31.859 -7.406 1 98.88 101 ILE B N 1
ATOM 2706 C CA . ILE B 1 101 ? 5.883 -30.547 -6.812 1 98.88 101 ILE B CA 1
ATOM 2707 C C . ILE B 1 101 ? 6.82 -30.359 -5.625 1 98.88 101 ILE B C 1
ATOM 2709 O O . ILE B 1 101 ? 6.926 -31.234 -4.762 1 98.88 101 ILE B O 1
ATOM 2713 N N . SER B 1 102 ? 7.562 -29.359 -5.559 1 98.81 102 SER B N 1
ATOM 2714 C CA . SER B 1 102 ? 8.305 -28.938 -4.379 1 98.81 102 SER B CA 1
ATOM 2715 C C . SER B 1 102 ? 7.555 -27.875 -3.6 1 98.81 102 SER B C 1
ATOM 2717 O O . SER B 1 102 ? 7.34 -26.766 -4.102 1 98.81 102 SER B O 1
ATOM 2719 N N . PHE B 1 103 ? 7.113 -28.172 -2.43 1 98.56 103 PHE B N 1
ATOM 2720 C CA . PHE B 1 103 ? 6.426 -27.234 -1.562 1 98.56 103 PHE B CA 1
ATOM 2721 C C . PHE B 1 103 ? 7.406 -26.547 -0.615 1 98.56 103 PHE B C 1
ATOM 2723 O O . PHE B 1 103 ? 8.172 -27.219 0.078 1 98.56 103 PHE B O 1
ATOM 2730 N N . THR B 1 104 ? 7.445 -25.266 -0.595 1 98.38 104 THR B N 1
ATOM 2731 C CA . THR B 1 104 ? 8.359 -24.531 0.27 1 98.38 104 THR B CA 1
ATOM 2732 C C . THR B 1 104 ? 7.621 -23.438 1.033 1 98.38 104 THR B C 1
ATOM 2734 O O . THR B 1 104 ? 6.816 -22.703 0.453 1 98.38 104 THR B O 1
ATOM 2737 N N . HIS B 1 105 ? 7.82 -23.375 2.295 1 97 105 HIS B N 1
ATOM 2738 C CA . HIS B 1 105 ? 7.289 -22.297 3.125 1 97 105 HIS B CA 1
ATOM 2739 C C . HIS B 1 105 ? 8.047 -20.984 2.889 1 97 105 HIS B C 1
ATOM 2741 O O . HIS B 1 105 ? 9.07 -20.734 3.521 1 97 105 HIS B O 1
ATOM 2747 N N . SER B 1 106 ? 7.59 -20.172 1.954 1 96.44 106 SER B N 1
ATOM 2748 C CA . SER B 1 106 ? 8.18 -18.906 1.556 1 96.44 106 SER B CA 1
ATOM 2749 C C . SER B 1 106 ? 7.16 -18.016 0.854 1 96.44 106 SER B C 1
ATOM 2751 O O . SER B 1 106 ? 6.035 -18.438 0.588 1 96.44 106 SER B O 1
ATOM 2753 N N . GLY B 1 107 ? 7.52 -16.75 0.689 1 96.25 107 GLY B N 1
ATOM 2754 C CA . GLY B 1 107 ? 6.648 -15.789 0.037 1 96.25 107 GLY B CA 1
ATOM 2755 C C . GLY B 1 107 ? 7.285 -15.133 -1.174 1 96.25 107 GLY B C 1
ATOM 2756 O O . GLY B 1 107 ? 8.211 -15.688 -1.769 1 96.25 107 GLY B O 1
ATOM 2757 N N . TYR B 1 108 ? 6.707 -14.078 -1.598 1 97.69 108 TYR B N 1
ATOM 2758 C CA . TYR B 1 108 ? 7.148 -13.344 -2.779 1 97.69 108 TYR B CA 1
ATOM 2759 C C . TYR B 1 108 ? 8.555 -12.789 -2.586 1 97.69 108 TYR B C 1
ATOM 2761 O O . TYR B 1 108 ? 9.312 -12.648 -3.551 1 97.69 108 TYR B O 1
ATOM 2769 N N . LEU B 1 109 ? 8.906 -12.484 -1.317 1 96.44 109 LEU B N 1
ATOM 2770 C CA . LEU B 1 109 ? 10.07 -11.641 -1.074 1 96.44 109 LEU B CA 1
ATOM 2771 C C . LEU B 1 109 ? 11.258 -12.469 -0.62 1 96.44 109 LEU B C 1
ATOM 2773 O O . LEU B 1 109 ? 12.367 -11.945 -0.456 1 96.44 109 LEU B O 1
ATOM 2777 N N . ASN B 1 110 ? 11.031 -13.805 -0.463 1 95.19 110 ASN B N 1
ATOM 2778 C CA . ASN B 1 110 ? 12.164 -14.539 0.079 1 95.19 110 ASN B CA 1
ATOM 2779 C C . ASN B 1 110 ? 12.312 -15.906 -0.58 1 95.19 110 ASN B C 1
ATOM 2781 O O . ASN B 1 110 ? 13.086 -16.75 -0.117 1 95.19 110 ASN B O 1
ATOM 2785 N N . PHE B 1 111 ? 11.5 -16.219 -1.607 1 96.44 111 PHE B N 1
ATOM 2786 C CA . PHE B 1 111 ? 11.742 -17.484 -2.297 1 96.44 111 PHE B CA 1
ATOM 2787 C C . PHE B 1 111 ? 13.117 -17.484 -2.955 1 96.44 111 PHE B C 1
ATOM 2789 O O . PHE B 1 111 ? 13.664 -16.422 -3.26 1 96.44 111 PHE B O 1
ATOM 2796 N N . ASN B 1 112 ? 13.641 -18.656 -3.062 1 96.31 112 ASN B N 1
ATOM 2797 C CA . ASN B 1 112 ? 14.984 -18.812 -3.609 1 96.31 112 ASN B CA 1
ATOM 2798 C C . ASN B 1 112 ? 15 -19.75 -4.809 1 96.31 112 ASN B C 1
ATOM 2800 O O . ASN B 1 112 ? 14.859 -20.969 -4.648 1 96.31 112 ASN B O 1
ATOM 2804 N N . LEU B 1 113 ? 15.109 -19.25 -5.973 1 98.19 113 LEU B N 1
ATOM 2805 C CA . LEU B 1 113 ? 15.258 -19.953 -7.242 1 98.19 113 LEU B CA 1
ATOM 2806 C C . LEU B 1 113 ? 16.281 -19.25 -8.133 1 98.19 113 LEU B C 1
ATOM 2808 O O . LEU B 1 113 ? 16.422 -18.031 -8.086 1 98.19 113 LEU B O 1
ATOM 2812 N N . PRO B 1 114 ? 17.016 -20 -8.898 1 97.94 114 PRO B N 1
ATOM 2813 C CA . PRO B 1 114 ? 18.016 -19.359 -9.766 1 97.94 114 PRO B CA 1
ATOM 2814 C C . PRO B 1 114 ? 17.391 -18.453 -10.82 1 97.94 114 PRO B C 1
ATOM 2816 O O . PRO B 1 114 ? 16.266 -18.688 -11.258 1 97.94 114 PRO B O 1
ATOM 2819 N N . ASP B 1 115 ? 18.109 -17.422 -11.234 1 97.94 115 ASP B N 1
ATOM 2820 C CA . ASP B 1 115 ? 17.672 -16.562 -12.328 1 97.94 115 ASP B CA 1
ATOM 2821 C C . ASP B 1 115 ? 17.438 -17.359 -13.602 1 97.94 115 ASP B C 1
ATOM 2823 O O . ASP B 1 115 ? 18.141 -18.344 -13.875 1 97.94 115 ASP B O 1
ATOM 2827 N N . GLN B 1 116 ? 16.406 -16.953 -14.273 1 98.12 116 GLN B N 1
ATOM 2828 C CA . GLN B 1 116 ? 16.109 -17.484 -15.609 1 98.12 116 GLN B CA 1
ATOM 2829 C C . GLN B 1 116 ? 15.992 -19 -15.586 1 98.12 116 GLN B C 1
ATOM 2831 O O . GLN B 1 116 ? 16.531 -19.688 -16.453 1 98.12 116 GLN B O 1
ATOM 2836 N N . SER B 1 117 ? 15.344 -19.531 -14.555 1 98.38 117 SER B N 1
ATOM 2837 C CA . SER B 1 117 ? 15.227 -20.969 -14.414 1 98.38 117 SER B CA 1
ATOM 2838 C C . SER B 1 117 ? 13.781 -21.438 -14.586 1 98.38 117 SER B C 1
ATOM 2840 O O . SER B 1 117 ? 13.508 -22.625 -14.68 1 98.38 117 SER B O 1
ATOM 2842 N N . ILE B 1 118 ? 12.844 -20.469 -14.656 1 98.75 118 ILE B N 1
ATOM 2843 C CA . ILE B 1 118 ? 11.422 -20.781 -14.609 1 98.75 118 ILE B CA 1
ATOM 2844 C C . ILE B 1 118 ? 10.773 -20.406 -15.945 1 98.75 118 ILE B C 1
ATOM 2846 O O . ILE B 1 118 ? 11.039 -19.344 -16.5 1 98.75 118 ILE B O 1
ATOM 2850 N N . ASP B 1 119 ? 9.914 -21.281 -16.422 1 98.75 119 ASP B N 1
ATOM 2851 C CA . ASP B 1 119 ? 9.242 -21.062 -17.703 1 98.75 119 ASP B CA 1
ATOM 2852 C C . ASP B 1 119 ? 7.957 -20.266 -17.516 1 98.75 119 ASP B C 1
ATOM 2854 O O . ASP B 1 119 ? 7.539 -19.531 -18.406 1 98.75 119 ASP B O 1
ATOM 2858 N N . GLY B 1 120 ? 7.332 -20.469 -16.453 1 98.88 120 GLY B N 1
ATOM 2859 C CA . GLY B 1 120 ? 6.066 -19.812 -16.156 1 98.88 120 GLY B CA 1
ATOM 2860 C C . GLY B 1 120 ? 5.852 -19.547 -14.68 1 98.88 120 GLY B C 1
ATOM 2861 O O . GLY B 1 120 ? 6.281 -20.328 -13.836 1 98.88 120 GLY B O 1
ATOM 2862 N N . VAL B 1 121 ? 5.195 -18.453 -14.344 1 98.94 121 VAL B N 1
ATOM 2863 C CA . VAL B 1 121 ? 4.859 -18.109 -12.969 1 98.94 121 VAL B CA 1
ATOM 2864 C C . VAL B 1 121 ? 3.361 -17.828 -12.852 1 98.94 121 VAL B C 1
ATOM 2866 O O . VAL B 1 121 ? 2.764 -17.219 -13.742 1 98.94 121 VAL B O 1
ATOM 2869 N N . ILE B 1 122 ? 2.789 -18.312 -11.781 1 98.94 122 ILE B N 1
ATOM 2870 C CA . ILE B 1 122 ? 1.389 -18.078 -11.453 1 98.94 122 ILE B CA 1
ATOM 2871 C C . ILE B 1 122 ? 1.291 -17.328 -10.125 1 98.94 122 ILE B C 1
ATOM 2873 O O . ILE B 1 122 ? 1.936 -17.719 -9.141 1 98.94 122 ILE B O 1
ATOM 2877 N N . SER B 1 123 ? 0.62 -16.297 -10.078 1 98.75 123 SER B N 1
ATOM 2878 C CA . SER B 1 123 ? 0.169 -15.602 -8.875 1 98.75 123 SER B CA 1
ATOM 2879 C C . SER B 1 123 ? -1.33 -15.328 -8.93 1 98.75 123 SER B C 1
ATOM 2881 O O . SER B 1 123 ? -1.788 -14.5 -9.727 1 98.75 123 SER B O 1
ATOM 2883 N N . SER B 1 124 ? -2.064 -16.016 -8.141 1 97.25 124 SER B N 1
ATOM 2884 C CA . SER B 1 124 ? -3.52 -15.898 -8.164 1 97.25 124 SER B CA 1
ATOM 2885 C C . SER B 1 124 ? -4.066 -15.539 -6.789 1 97.25 124 SER B C 1
ATOM 2887 O O . SER B 1 124 ? -3.971 -16.328 -5.848 1 97.25 124 SER B O 1
ATOM 2889 N N . LEU B 1 125 ? -4.602 -14.32 -6.676 1 94.88 125 LEU B N 1
ATOM 2890 C CA . LEU B 1 125 ? -5.285 -13.812 -5.492 1 94.88 125 LEU B CA 1
ATOM 2891 C C . LEU B 1 125 ? -4.383 -13.891 -4.266 1 94.88 125 LEU B C 1
ATOM 2893 O O . LEU B 1 125 ? -4.797 -14.391 -3.217 1 94.88 125 LEU B O 1
ATOM 2897 N N . SER B 1 126 ? -3.152 -13.391 -4.43 1 95.81 126 SER B N 1
ATOM 2898 C CA . SER B 1 126 ? -2.225 -13.438 -3.305 1 95.81 126 SER B CA 1
ATOM 2899 C C . SER B 1 126 ? -1.327 -12.203 -3.279 1 95.81 126 SER B C 1
ATOM 2901 O O . SER B 1 126 ? -0.904 -11.758 -2.209 1 95.81 126 SER B O 1
ATOM 2903 N N . LEU B 1 127 ? -1.02 -11.562 -4.414 1 97.81 127 LEU B N 1
ATOM 2904 C CA . LEU B 1 127 ? -0.071 -10.461 -4.488 1 97.81 127 LEU B CA 1
ATOM 2905 C C . LEU B 1 127 ? -0.581 -9.25 -3.711 1 97.81 127 LEU B C 1
ATOM 2907 O O . LEU B 1 127 ? 0.212 -8.477 -3.17 1 97.81 127 LEU B O 1
ATOM 2911 N N . HIS B 1 128 ? -1.926 -9.117 -3.564 1 96.38 128 HIS B N 1
ATOM 2912 C CA . HIS B 1 128 ? -2.541 -7.973 -2.898 1 96.38 128 HIS B CA 1
ATOM 2913 C C . HIS B 1 128 ? -2.236 -7.977 -1.403 1 96.38 128 HIS B C 1
ATOM 2915 O O . HIS B 1 128 ? -2.549 -7.016 -0.699 1 96.38 128 HIS B O 1
ATOM 2921 N N . HIS B 1 129 ? -1.587 -8.961 -0.926 1 94.31 129 HIS B N 1
ATOM 2922 C CA . HIS B 1 129 ? -1.182 -8.969 0.475 1 94.31 129 HIS B CA 1
ATOM 2923 C C . HIS B 1 129 ? 0.053 -8.102 0.696 1 94.31 129 HIS B C 1
ATOM 2925 O O . HIS B 1 129 ? 0.424 -7.82 1.838 1 94.31 129 HIS B O 1
ATOM 2931 N N . LEU B 1 130 ? 0.684 -7.688 -0.357 1 95.69 130 LEU B N 1
ATOM 2932 C CA . LEU B 1 130 ? 1.832 -6.789 -0.275 1 95.69 130 LEU B CA 1
ATOM 2933 C C . LEU B 1 130 ? 1.422 -5.355 -0.583 1 95.69 130 LEU B C 1
ATOM 2935 O O . LEU B 1 130 ? 0.633 -5.113 -1.498 1 95.69 130 LEU B O 1
ATOM 2939 N N . PRO B 1 131 ? 1.964 -4.414 0.159 1 95.19 131 PRO B N 1
ATOM 2940 C CA . PRO B 1 131 ? 1.823 -3.023 -0.279 1 95.19 131 PRO B CA 1
ATOM 2941 C C . PRO B 1 131 ? 2.551 -2.742 -1.592 1 95.19 131 PRO B C 1
ATOM 2943 O O . PRO B 1 131 ? 3.393 -3.537 -2.018 1 95.19 131 PRO B O 1
ATOM 2946 N N . ASP B 1 132 ? 2.279 -1.626 -2.229 1 97.69 132 ASP B N 1
ATOM 2947 C CA . ASP B 1 132 ? 2.633 -1.414 -3.629 1 97.69 132 ASP B CA 1
ATOM 2948 C C . ASP B 1 132 ? 4.148 -1.387 -3.814 1 97.69 132 ASP B C 1
ATOM 2950 O O . ASP B 1 132 ? 4.668 -1.911 -4.801 1 97.69 132 ASP B O 1
ATOM 2954 N N . PHE B 1 133 ? 4.891 -0.794 -2.863 1 97.69 133 PHE B N 1
ATOM 2955 C CA . PHE B 1 133 ? 6.344 -0.836 -2.994 1 97.69 133 PHE B CA 1
ATOM 2956 C C . PHE B 1 133 ? 6.844 -2.275 -3.02 1 97.69 133 PHE B C 1
ATOM 2958 O O . PHE B 1 133 ? 7.676 -2.635 -3.857 1 97.69 133 PHE B O 1
ATOM 2965 N N . TRP B 1 134 ? 6.336 -3.055 -2.207 1 96.56 134 TRP B N 1
ATOM 2966 C CA . TRP B 1 134 ? 6.797 -4.434 -2.104 1 96.56 134 TRP B CA 1
ATOM 2967 C C . TRP B 1 134 ? 6.27 -5.273 -3.264 1 96.56 134 TRP B C 1
ATOM 2969 O O . TRP B 1 134 ? 6.91 -6.246 -3.676 1 96.56 134 TRP B O 1
ATOM 2979 N N . LYS B 1 135 ? 5.086 -4.918 -3.832 1 98.25 135 LYS B N 1
ATOM 2980 C CA . LYS B 1 135 ? 4.68 -5.52 -5.098 1 98.25 135 LYS B CA 1
ATOM 2981 C C . LYS B 1 135 ? 5.75 -5.32 -6.168 1 98.25 135 LYS B C 1
ATOM 2983 O O . LYS B 1 135 ? 6.027 -6.23 -6.953 1 98.25 135 LYS B O 1
ATOM 2988 N N . SER B 1 136 ? 6.289 -4.105 -6.191 1 98.25 136 SER B N 1
ATOM 2989 C CA . SER B 1 136 ? 7.32 -3.812 -7.18 1 98.25 136 SER B CA 1
ATOM 2990 C C . SER B 1 136 ? 8.523 -4.738 -7.016 1 98.25 136 SER B C 1
ATOM 2992 O O . SER B 1 136 ? 9.039 -5.277 -7.996 1 98.25 136 SER B O 1
ATOM 2994 N N . ILE B 1 137 ? 8.93 -4.945 -5.789 1 97.31 137 ILE B N 1
ATOM 2995 C CA . ILE B 1 137 ? 10.062 -5.816 -5.5 1 97.31 137 ILE B CA 1
ATOM 2996 C C . ILE B 1 137 ? 9.719 -7.254 -5.879 1 97.31 137 ILE B C 1
ATOM 2998 O O . ILE B 1 137 ? 10.523 -7.957 -6.484 1 97.31 137 ILE B O 1
ATOM 3002 N N . ALA B 1 138 ? 8.539 -7.676 -5.535 1 98.31 138 ALA B N 1
ATOM 3003 C CA . ALA B 1 138 ? 8.07 -9.023 -5.859 1 98.31 138 ALA B CA 1
ATOM 3004 C C . ALA B 1 138 ? 8.086 -9.258 -7.363 1 98.31 138 ALA B C 1
ATOM 3006 O O . ALA B 1 138 ? 8.539 -10.312 -7.832 1 98.31 138 ALA B O 1
ATOM 3007 N N . LEU B 1 139 ? 7.605 -8.32 -8.125 1 98.62 139 LEU B N 1
ATOM 3008 C CA . LEU B 1 139 ? 7.512 -8.445 -9.57 1 98.62 139 LEU B CA 1
ATOM 3009 C C . LEU B 1 139 ? 8.898 -8.492 -10.203 1 98.62 139 LEU B C 1
ATOM 3011 O O . LEU B 1 139 ? 9.117 -9.203 -11.188 1 98.62 139 LEU B O 1
ATOM 3015 N N . GLU B 1 140 ? 9.82 -7.754 -9.617 1 97.81 140 GLU B N 1
ATOM 3016 C CA . GLU B 1 140 ? 11.203 -7.828 -10.078 1 97.81 140 GLU B CA 1
ATOM 3017 C C . GLU B 1 140 ? 11.789 -9.219 -9.859 1 97.81 140 GLU B C 1
ATOM 3019 O O . GLU B 1 140 ? 12.477 -9.758 -10.719 1 97.81 140 GLU B O 1
ATOM 3024 N N . ARG B 1 141 ? 11.5 -9.75 -8.719 1 98.06 141 ARG B N 1
ATOM 3025 C CA . ARG B 1 141 ? 11.984 -11.094 -8.406 1 98.06 141 ARG B CA 1
ATOM 3026 C C . ARG B 1 141 ? 11.383 -12.125 -9.359 1 98.06 141 ARG B C 1
ATOM 3028 O O . ARG B 1 141 ? 12.094 -13.016 -9.844 1 98.06 141 ARG B O 1
ATOM 3035 N N . ILE B 1 142 ? 10.094 -12.008 -9.625 1 98.81 142 ILE B N 1
ATOM 3036 C CA . ILE B 1 142 ? 9.414 -12.898 -10.562 1 98.81 142 ILE B CA 1
ATOM 3037 C C . ILE B 1 142 ? 10.055 -12.766 -11.945 1 98.81 142 ILE B C 1
ATOM 3039 O O . ILE B 1 142 ? 10.336 -13.773 -12.602 1 98.81 142 ILE B O 1
ATOM 3043 N N . PHE B 1 143 ? 10.273 -11.539 -12.336 1 98.69 143 PHE B N 1
ATOM 3044 C CA . PHE B 1 143 ? 10.906 -11.266 -13.625 1 98.69 143 PHE B CA 1
ATOM 3045 C C . PHE B 1 143 ? 12.266 -11.961 -13.711 1 98.69 143 PHE B C 1
ATOM 3047 O O . PHE B 1 143 ? 12.586 -12.578 -14.727 1 98.69 143 PHE B O 1
ATOM 3054 N N . ASN B 1 144 ? 13.031 -11.883 -12.664 1 98 144 ASN B N 1
ATOM 3055 C CA . ASN B 1 144 ? 14.406 -12.383 -12.656 1 98 144 ASN B CA 1
ATOM 3056 C C . ASN B 1 144 ? 14.445 -13.906 -12.781 1 98 144 ASN B C 1
ATOM 3058 O O . ASN B 1 144 ? 15.336 -14.453 -13.438 1 98 144 ASN B O 1
ATOM 3062 N N . VAL B 1 145 ? 13.5 -14.594 -12.211 1 98.5 145 VAL B N 1
ATOM 3063 C CA . VAL B 1 145 ? 13.562 -16.047 -12.219 1 98.5 145 VAL B CA 1
ATOM 3064 C C . VAL B 1 145 ? 13.016 -16.594 -13.539 1 98.5 145 VAL B C 1
ATOM 3066 O O . VAL B 1 145 ? 13.25 -17.75 -13.891 1 98.5 145 VAL B O 1
ATOM 3069 N N . LEU B 1 146 ? 12.211 -15.82 -14.242 1 98.75 146 LEU B N 1
ATOM 3070 C CA . LEU B 1 146 ? 11.648 -16.234 -15.523 1 98.75 146 LEU B CA 1
ATOM 3071 C C . LEU B 1 146 ? 12.719 -16.297 -16.594 1 98.75 146 LEU B C 1
ATOM 3073 O O . LEU B 1 146 ? 13.586 -15.422 -16.672 1 98.75 146 LEU B O 1
ATOM 3077 N N . LYS B 1 147 ? 12.703 -17.281 -17.406 1 98.25 147 LYS B N 1
ATOM 3078 C CA . LYS B 1 147 ? 13.508 -17.344 -18.625 1 98.25 147 LYS B CA 1
ATOM 3079 C C . LYS B 1 147 ? 13.102 -16.266 -19.609 1 98.25 147 LYS B C 1
ATOM 3081 O O . LYS B 1 147 ? 11.977 -15.75 -19.547 1 98.25 147 LYS B O 1
ATOM 3086 N N . PRO B 1 148 ? 14.062 -15.914 -20.531 1 97.25 148 PRO B N 1
ATOM 3087 C CA . PRO B 1 148 ? 13.602 -15.078 -21.641 1 97.25 148 PRO B CA 1
ATOM 3088 C C . PRO B 1 148 ? 12.383 -15.648 -22.359 1 97.25 148 PRO B C 1
ATOM 3090 O O . PRO B 1 148 ? 12.32 -16.859 -22.594 1 97.25 148 PRO B O 1
ATOM 3093 N N . LYS B 1 149 ? 11.406 -14.836 -22.547 1 97.12 149 LYS B N 1
ATOM 3094 C CA . LYS B 1 149 ? 10.141 -15.203 -23.172 1 97.12 149 LYS B CA 1
ATOM 3095 C C . LYS B 1 149 ? 9.266 -16.016 -22.219 1 97.12 149 LYS B C 1
ATOM 3097 O O . LYS B 1 149 ? 8.25 -16.578 -22.625 1 97.12 149 LYS B O 1
ATOM 3102 N N . GLY B 1 150 ? 9.75 -16.125 -20.953 1 98.5 150 GLY B N 1
ATOM 3103 C CA . GLY B 1 150 ? 8.898 -16.734 -19.938 1 98.5 150 GLY B CA 1
ATOM 3104 C C . GLY B 1 150 ? 7.59 -15.992 -19.734 1 98.5 150 GLY B C 1
ATOM 3105 O O . GLY B 1 150 ? 7.477 -14.812 -20.078 1 98.5 150 GLY B O 1
ATOM 3106 N N . ARG B 1 151 ? 6.594 -16.672 -19.188 1 98.75 151 ARG B N 1
ATOM 3107 C CA . ARG B 1 151 ? 5.254 -16.109 -19.109 1 98.75 151 ARG B CA 1
ATOM 3108 C C . ARG B 1 151 ? 4.785 -16.031 -17.656 1 98.75 151 ARG B C 1
ATOM 3110 O O . ARG B 1 151 ? 5.09 -16.922 -16.844 1 98.75 151 ARG B O 1
ATOM 3117 N N . PHE B 1 152 ? 4.109 -14.992 -17.375 1 98.88 152 PHE B N 1
ATOM 3118 C CA . PHE B 1 152 ? 3.6 -14.703 -16.047 1 98.88 152 PHE B CA 1
ATOM 3119 C C . PHE B 1 152 ? 2.096 -14.453 -16.078 1 98.88 152 PHE B C 1
ATOM 3121 O O . PHE B 1 152 ? 1.625 -13.578 -16.797 1 98.88 152 PHE B O 1
ATOM 3128 N N . TYR B 1 153 ? 1.335 -15.273 -15.312 1 98.94 153 TYR B N 1
ATOM 3129 C CA . TYR B 1 153 ? -0.101 -15.102 -15.125 1 98.94 153 TYR B CA 1
ATOM 3130 C C . TYR B 1 153 ? -0.402 -14.477 -13.766 1 98.94 153 TYR B C 1
ATOM 3132 O O . TYR B 1 153 ? -0.128 -15.078 -12.727 1 98.94 153 TYR B O 1
ATOM 3140 N N . LEU B 1 154 ? -0.949 -13.289 -13.797 1 98.88 154 LEU B N 1
ATOM 3141 C CA . LEU B 1 154 ? -1.342 -12.594 -12.57 1 98.88 154 LEU B CA 1
ATOM 3142 C C . LEU B 1 154 ? -2.854 -12.398 -12.523 1 98.88 154 LEU B C 1
ATOM 3144 O O . LEU B 1 154 ? -3.434 -11.789 -13.43 1 98.88 154 LEU B O 1
ATOM 3148 N N . TYR B 1 155 ? -3.486 -12.945 -11.57 1 98.25 155 TYR B N 1
ATOM 3149 C CA . TYR B 1 155 ? -4.906 -12.789 -11.281 1 98.25 155 TYR B CA 1
ATOM 3150 C C . TYR B 1 155 ? -5.121 -12.234 -9.875 1 98.25 155 TYR B C 1
ATOM 3152 O O . TYR B 1 155 ? -4.789 -12.898 -8.891 1 98.25 155 TYR B O 1
ATOM 3160 N N . ASP B 1 156 ? -5.727 -11.008 -9.797 1 97.88 156 ASP B N 1
ATOM 3161 C CA . ASP B 1 156 ? -5.828 -10.383 -8.477 1 97.88 156 ASP B CA 1
ATOM 3162 C C . ASP B 1 156 ? -6.961 -9.359 -8.445 1 97.88 156 ASP B C 1
ATOM 3164 O O . ASP B 1 156 ? -7.621 -9.117 -9.461 1 97.88 156 ASP B O 1
ATOM 3168 N N . VAL B 1 157 ? -7.273 -8.867 -7.25 1 97.25 157 VAL B N 1
ATOM 3169 C CA . VAL B 1 157 ? -8.211 -7.766 -7.074 1 97.25 157 VAL B CA 1
ATOM 3170 C C . VAL B 1 157 ? -7.52 -6.445 -7.406 1 97.25 157 VAL B C 1
ATOM 3172 O O . VAL B 1 157 ? -6.574 -6.043 -6.723 1 97.25 157 VAL B O 1
ATOM 3175 N N . VAL B 1 158 ? -7.914 -5.789 -8.445 1 98.56 158 VAL B N 1
ATOM 3176 C CA . VAL B 1 158 ? -7.359 -4.52 -8.898 1 98.56 158 VAL B CA 1
ATOM 3177 C C . VAL B 1 158 ? -8.469 -3.479 -9.008 1 98.56 158 VAL B C 1
ATOM 3179 O O . VAL B 1 158 ? -9.477 -3.705 -9.68 1 98.56 158 VAL B O 1
ATOM 3182 N N . ILE B 1 159 ? -8.297 -2.363 -8.352 1 98.25 159 ILE B N 1
ATOM 3183 C CA . ILE B 1 159 ? -9.328 -1.334 -8.266 1 98.25 159 ILE B CA 1
ATOM 3184 C C . ILE B 1 159 ? -9.281 -0.447 -9.508 1 98.25 159 ILE B C 1
ATOM 3186 O O . ILE B 1 159 ? -8.219 0.046 -9.883 1 98.25 159 ILE B O 1
ATOM 3190 N N . PRO B 1 160 ? -10.445 -0.289 -10.164 1 97.94 160 PRO B N 1
ATOM 3191 C CA . PRO B 1 160 ? -10.461 0.562 -11.359 1 97.94 160 PRO B CA 1
ATOM 3192 C C . PRO B 1 160 ? -10.125 2.02 -11.047 1 97.94 160 PRO B C 1
ATOM 3194 O O . PRO B 1 160 ? -10.414 2.504 -9.953 1 97.94 160 PRO B O 1
ATOM 3197 N N . ASP B 1 161 ? -9.578 2.75 -12.055 1 96.56 161 ASP B N 1
ATOM 3198 C CA . ASP B 1 161 ? -9.102 4.117 -11.859 1 96.56 161 ASP B CA 1
ATOM 3199 C C . ASP B 1 161 ? -10.273 5.098 -11.773 1 96.56 161 ASP B C 1
ATOM 3201 O O . ASP B 1 161 ? -10.133 6.18 -11.203 1 96.56 161 ASP B O 1
ATOM 3205 N N . HIS B 1 162 ? -11.367 4.727 -12.336 1 94.12 162 HIS B N 1
ATOM 3206 C CA . HIS B 1 162 ? -12.531 5.605 -12.352 1 94.12 162 HIS B CA 1
ATOM 3207 C C . HIS B 1 162 ? -13.617 5.105 -11.406 1 94.12 162 HIS B C 1
ATOM 3209 O O . HIS B 1 162 ? -13.984 3.93 -11.438 1 94.12 162 HIS B O 1
ATOM 3215 N N . GLN B 1 163 ? -14.094 5.941 -10.516 1 94.06 163 GLN B N 1
ATOM 3216 C CA . GLN B 1 163 ? -15.164 5.668 -9.562 1 94.06 163 GLN B CA 1
ATOM 3217 C C . GLN B 1 163 ? -14.852 4.426 -8.734 1 94.06 163 GLN B C 1
ATOM 3219 O O . GLN B 1 163 ? -15.664 3.5 -8.664 1 94.06 163 GLN B O 1
ATOM 3224 N N . PRO B 1 164 ? -13.742 4.398 -8.133 1 95.81 164 PRO B N 1
ATOM 3225 C CA . PRO B 1 164 ? -13.312 3.197 -7.41 1 95.81 164 PRO B CA 1
ATOM 3226 C C . PRO B 1 164 ? -14.281 2.797 -6.301 1 95.81 164 PRO B C 1
ATOM 3228 O O . PRO B 1 164 ? -14.531 1.607 -6.09 1 95.81 164 PRO B O 1
ATOM 3231 N N . SER B 1 165 ? -14.859 3.773 -5.57 1 94.69 165 SER B N 1
ATOM 3232 C CA . SER B 1 165 ? -15.758 3.463 -4.461 1 94.69 165 SER B CA 1
ATOM 3233 C C . SER B 1 165 ? -17.016 2.756 -4.949 1 94.69 165 SER B C 1
ATOM 3235 O O . SER B 1 165 ? -17.484 1.796 -4.328 1 94.69 165 SER B O 1
ATOM 3237 N N . ASP B 1 166 ? -17.5 3.217 -6.059 1 95.88 166 ASP B N 1
ATOM 3238 C CA . ASP B 1 166 ? -18.672 2.584 -6.648 1 95.88 166 ASP B CA 1
ATOM 3239 C C . ASP B 1 166 ? -18.375 1.147 -7.07 1 95.88 166 ASP B C 1
ATOM 3241 O O . ASP B 1 166 ? -19.188 0.248 -6.855 1 95.88 166 ASP B O 1
ATOM 3245 N N . ALA B 1 167 ? -17.219 1.011 -7.672 1 96.75 167 ALA B N 1
ATOM 3246 C CA . ALA B 1 167 ? -16.828 -0.316 -8.133 1 96.75 167 ALA B CA 1
ATOM 3247 C C . ALA B 1 167 ? -16.672 -1.283 -6.965 1 96.75 167 ALA B C 1
ATOM 3249 O O . ALA B 1 167 ? -17.094 -2.438 -7.047 1 96.75 167 ALA B O 1
ATOM 3250 N N . ILE B 1 168 ? -16.125 -0.836 -5.871 1 96.88 168 ILE B N 1
ATOM 3251 C CA . ILE B 1 168 ? -15.922 -1.659 -4.688 1 96.88 168 ILE B CA 1
ATOM 3252 C C . ILE B 1 168 ? -17.266 -2.043 -4.082 1 96.88 168 ILE B C 1
ATOM 3254 O O . ILE B 1 168 ? -17.5 -3.209 -3.75 1 96.88 168 ILE B O 1
ATOM 3258 N N . ASN B 1 169 ? -18.156 -1.039 -3.941 1 96.44 169 ASN B N 1
ATOM 3259 C CA . ASN B 1 169 ? -19.484 -1.315 -3.416 1 96.44 169 ASN B CA 1
ATOM 3260 C C . ASN B 1 169 ? -20.219 -2.363 -4.254 1 96.44 169 ASN B C 1
ATOM 3262 O O . ASN B 1 169 ? -20.828 -3.285 -3.711 1 96.44 169 ASN B O 1
ATOM 3266 N N . ALA B 1 170 ? -20.094 -2.193 -5.559 1 96.25 170 ALA B N 1
ATOM 3267 C CA . ALA B 1 170 ? -20.75 -3.137 -6.465 1 96.25 170 ALA B CA 1
ATOM 3268 C C . ALA B 1 170 ? -20.141 -4.531 -6.328 1 96.25 170 ALA B C 1
ATOM 3270 O O . ALA B 1 170 ? -20.875 -5.531 -6.344 1 96.25 170 ALA B O 1
ATOM 3271 N N . PHE B 1 171 ? -18.906 -4.641 -6.215 1 96.06 171 PHE B N 1
ATOM 3272 C CA . PHE B 1 171 ? -18.203 -5.914 -6.078 1 96.06 171 PHE B CA 1
ATOM 3273 C C . PHE B 1 171 ? -18.625 -6.625 -4.797 1 96.06 171 PHE B C 1
ATOM 3275 O O . PHE B 1 171 ? -18.922 -7.82 -4.812 1 96.06 171 PHE B O 1
ATOM 3282 N N . ILE B 1 172 ? -18.672 -5.863 -3.711 1 94.5 172 ILE B N 1
ATOM 3283 C CA . ILE B 1 172 ? -19.078 -6.418 -2.424 1 94.5 172 ILE B CA 1
ATOM 3284 C C . ILE B 1 172 ? -20.5 -6.957 -2.514 1 94.5 172 ILE B C 1
ATOM 3286 O O . ILE B 1 172 ? -20.781 -8.07 -2.057 1 94.5 172 ILE B O 1
ATOM 3290 N N . ALA B 1 173 ? -21.375 -6.172 -3.1 1 94.56 173 ALA B N 1
ATOM 3291 C CA . ALA B 1 173 ? -22.766 -6.59 -3.268 1 94.56 173 ALA B CA 1
ATOM 3292 C C . ALA B 1 173 ? -22.859 -7.867 -4.098 1 94.56 173 ALA B C 1
ATOM 3294 O O . ALA B 1 173 ? -23.594 -8.797 -3.744 1 94.56 173 ALA B O 1
ATOM 3295 N N . ASN B 1 174 ? -22.094 -7.898 -5.184 1 93.5 174 ASN B N 1
ATOM 3296 C CA . ASN B 1 174 ? -22.109 -9.055 -6.074 1 93.5 174 ASN B CA 1
ATOM 3297 C C . ASN B 1 174 ? -21.578 -10.305 -5.379 1 93.5 174 ASN B C 1
ATOM 3299 O O . ASN B 1 174 ? -22.109 -11.406 -5.578 1 93.5 174 ASN B O 1
ATOM 3303 N N . GLN B 1 175 ? -20.531 -10.141 -4.625 1 90.69 175 GLN B N 1
ATOM 3304 C CA . GLN B 1 175 ? -20 -11.281 -3.875 1 90.69 175 GLN B CA 1
ATOM 3305 C C . GLN B 1 175 ? -21.031 -11.797 -2.873 1 90.69 175 GLN B C 1
ATOM 3307 O O . GLN B 1 175 ? -21.125 -13 -2.643 1 90.69 175 GLN B O 1
ATOM 3312 N N . GLY B 1 176 ? -21.781 -10.812 -2.271 1 89.56 176 GLY B N 1
ATOM 3313 C CA . GLY B 1 176 ? -22.859 -11.211 -1.382 1 89.56 176 GLY B CA 1
ATOM 3314 C C . GLY B 1 176 ? -23.922 -12.031 -2.074 1 89.56 176 GLY B C 1
ATOM 3315 O O . GLY B 1 176 ? -24.438 -13.008 -1.514 1 89.56 176 GLY B O 1
ATOM 3316 N N . ILE B 1 177 ? -24.25 -11.703 -3.252 1 90.19 177 ILE B N 1
ATOM 3317 C CA . ILE B 1 177 ? -25.266 -12.406 -4.039 1 90.19 177 ILE B CA 1
ATOM 3318 C C . ILE B 1 177 ? -24.766 -13.805 -4.383 1 90.19 177 ILE B C 1
ATOM 3320 O O . ILE B 1 177 ? -25.516 -14.781 -4.273 1 90.19 177 ILE B O 1
ATOM 3324 N N . LYS B 1 178 ? -23.5 -13.891 -4.656 1 85.81 178 LYS B N 1
ATOM 3325 C CA . LYS B 1 178 ? -22.922 -15.164 -5.098 1 85.81 178 LYS B CA 1
ATOM 3326 C C . LYS B 1 178 ? -22.672 -16.094 -3.916 1 85.81 178 LYS B C 1
ATOM 3328 O O . LYS B 1 178 ? -22.906 -17.297 -4.008 1 85.81 178 LYS B O 1
ATOM 3333 N N . GLY B 1 179 ? -22.266 -15.547 -2.783 1 86.31 179 GLY B N 1
ATOM 3334 C CA . GLY B 1 179 ? -21.781 -16.391 -1.704 1 86.31 179 GLY B CA 1
ATOM 3335 C C . GLY B 1 179 ? -22.406 -16.062 -0.361 1 86.31 179 GLY B C 1
ATOM 3336 O O . GLY B 1 179 ? -21.953 -16.562 0.676 1 86.31 179 GLY B O 1
ATOM 3337 N N . GLY B 1 180 ? -23.406 -15.203 -0.41 1 87.88 180 GLY B N 1
ATOM 3338 C CA . GLY B 1 180 ? -24.109 -14.867 0.817 1 87.88 180 GLY B CA 1
ATOM 3339 C C . GLY B 1 180 ? -23.312 -13.953 1.732 1 87.88 180 GLY B C 1
ATOM 3340 O O . GLY B 1 180 ? -22.391 -13.273 1.286 1 87.88 180 GLY B O 1
ATOM 3341 N N . ASP B 1 181 ? -23.688 -13.945 3.014 1 87.5 181 ASP B N 1
ATOM 3342 C CA . ASP B 1 181 ? -23.109 -13.039 4.004 1 87.5 181 ASP B CA 1
ATOM 3343 C C . ASP B 1 181 ? -21.641 -13.344 4.246 1 87.5 181 ASP B C 1
ATOM 3345 O O . ASP B 1 181 ? -20.844 -12.43 4.48 1 87.5 181 ASP B O 1
ATOM 3349 N N . PHE B 1 182 ? -21.375 -14.555 4.133 1 84.31 182 PHE B N 1
ATOM 3350 C CA . PHE B 1 182 ? -20 -14.961 4.387 1 84.31 182 PHE B CA 1
ATOM 3351 C C . PHE B 1 182 ? -19.047 -14.32 3.383 1 84.31 182 PHE B C 1
ATOM 3353 O O . PHE B 1 182 ? -18.078 -13.68 3.771 1 84.31 182 PHE B O 1
ATOM 3360 N N . MET B 1 183 ? -19.359 -14.477 2.137 1 86.69 183 MET B N 1
ATOM 3361 C CA . MET B 1 183 ? -18.5 -13.922 1.09 1 86.69 183 MET B CA 1
ATOM 3362 C C . MET B 1 183 ? -18.516 -12.398 1.132 1 86.69 183 MET B C 1
ATOM 3364 O O . MET B 1 183 ? -17.5 -11.758 0.862 1 86.69 183 MET B O 1
ATOM 3368 N N . ARG B 1 184 ? -19.656 -11.859 1.422 1 90.25 184 ARG B N 1
ATOM 3369 C CA . ARG B 1 184 ? -19.75 -10.406 1.56 1 90.25 184 ARG B CA 1
ATOM 3370 C C . ARG B 1 184 ? -18.812 -9.906 2.645 1 90.25 184 ARG B C 1
ATOM 3372 O O . ARG B 1 184 ? -18.031 -8.969 2.414 1 90.25 184 ARG B O 1
ATOM 3379 N N . GLU B 1 185 ? -18.859 -10.555 3.756 1 89.38 185 GLU B N 1
ATOM 3380 C CA . GLU B 1 185 ? -18.031 -10.133 4.883 1 89.38 185 GLU B CA 1
ATOM 3381 C C . GLU B 1 185 ? -16.547 -10.336 4.586 1 89.38 185 GLU B C 1
ATOM 3383 O O . GLU B 1 185 ? -15.711 -9.5 4.945 1 89.38 185 GLU B O 1
ATOM 3388 N N . ASP B 1 186 ? -16.219 -11.406 3.957 1 87.44 186 ASP B N 1
ATOM 3389 C CA . ASP B 1 186 ? -14.836 -11.68 3.574 1 87.44 186 ASP B CA 1
ATOM 3390 C C . ASP B 1 186 ? -14.305 -10.602 2.631 1 87.44 186 ASP B C 1
ATOM 3392 O O . ASP B 1 186 ? -13.156 -10.18 2.748 1 87.44 186 ASP B O 1
ATOM 3396 N N . THR B 1 187 ? -15.156 -10.227 1.729 1 91.38 187 THR B N 1
ATOM 3397 C CA . THR B 1 187 ? -14.781 -9.195 0.769 1 91.38 187 THR B CA 1
ATOM 3398 C C . THR B 1 187 ? -14.578 -7.852 1.466 1 91.38 187 THR B C 1
ATOM 3400 O O . THR B 1 187 ? -13.656 -7.102 1.136 1 91.38 187 THR B O 1
ATOM 3403 N N . ILE B 1 188 ? -15.461 -7.598 2.426 1 91.62 188 ILE B N 1
ATOM 3404 C CA . ILE B 1 188 ? -15.344 -6.371 3.207 1 91.62 188 ILE B CA 1
ATOM 3405 C C . ILE B 1 188 ? -14.008 -6.363 3.949 1 91.62 188 ILE B C 1
ATOM 3407 O O . ILE B 1 188 ? -13.281 -5.367 3.924 1 91.62 188 ILE B O 1
ATOM 3411 N N . ILE B 1 189 ? -13.617 -7.441 4.496 1 89.38 189 ILE B N 1
ATOM 3412 C CA . ILE B 1 189 ? -12.375 -7.57 5.246 1 89.38 189 ILE B CA 1
ATOM 3413 C C . ILE B 1 189 ? -11.188 -7.375 4.309 1 89.38 189 ILE B C 1
ATOM 3415 O O . ILE B 1 189 ? -10.188 -6.758 4.68 1 89.38 189 ILE B O 1
ATOM 3419 N N . HIS B 1 190 ? -11.305 -7.887 3.104 1 90.88 190 HIS B N 1
ATOM 3420 C CA . HIS B 1 190 ? -10.266 -7.711 2.092 1 90.88 190 HIS B CA 1
ATOM 3421 C C . HIS B 1 190 ? -9.914 -6.238 1.914 1 90.88 190 HIS B C 1
ATOM 3423 O O . HIS B 1 190 ? -8.734 -5.871 1.966 1 90.88 190 HIS B O 1
ATOM 3429 N N . PHE B 1 191 ? -10.906 -5.43 1.813 1 91.62 191 PHE B N 1
ATOM 3430 C CA . PHE B 1 191 ? -10.641 -4.027 1.524 1 91.62 191 PHE B CA 1
ATOM 3431 C C . PHE B 1 191 ? -10.234 -3.279 2.791 1 91.62 191 PHE B C 1
ATOM 3433 O O . PHE B 1 191 ? -9.477 -2.312 2.73 1 91.62 191 PHE B O 1
ATOM 3440 N N . LYS B 1 192 ? -10.578 -3.803 3.916 1 89.06 192 LYS B N 1
ATOM 3441 C CA . LYS B 1 192 ? -10.25 -3.164 5.188 1 89.06 192 LYS B CA 1
ATOM 3442 C C . LYS B 1 192 ? -8.797 -3.422 5.574 1 89.06 192 LYS B C 1
ATOM 3444 O O . LYS B 1 192 ? -8.172 -2.592 6.234 1 89.06 192 LYS B O 1
ATOM 3449 N N . GLU B 1 193 ? -8.297 -4.52 5.078 1 88.38 193 GLU B N 1
ATOM 3450 C CA . GLU B 1 193 ? -7.074 -4.961 5.75 1 88.38 193 GLU B CA 1
ATOM 3451 C C . GLU B 1 193 ? -5.969 -5.258 4.746 1 88.38 193 GLU B C 1
ATOM 3453 O O . GLU B 1 193 ? -4.793 -5.352 5.113 1 88.38 193 GLU B O 1
ATOM 3458 N N . GLU B 1 194 ? -6.309 -5.469 3.494 1 91.75 194 GLU B N 1
ATOM 3459 C CA . GLU B 1 194 ? -5.312 -5.859 2.502 1 91.75 194 GLU B CA 1
ATOM 3460 C C . GLU B 1 194 ? -4.977 -4.699 1.569 1 91.75 194 GLU B C 1
ATOM 3462 O O . GLU B 1 194 ? -5.32 -3.551 1.852 1 91.75 194 GLU B O 1
ATOM 3467 N N . PHE B 1 195 ? -4.184 -5.02 0.476 1 94.88 195 PHE B N 1
ATOM 3468 C CA . PHE B 1 195 ? -3.523 -3.906 -0.193 1 94.88 195 PHE B CA 1
ATOM 3469 C C . PHE B 1 195 ? -3.797 -3.936 -1.691 1 94.88 195 PHE B C 1
ATOM 3471 O O . PHE B 1 195 ? -2.896 -3.684 -2.496 1 94.88 195 PHE B O 1
ATOM 3478 N N . SER B 1 196 ? -5.062 -4.258 -2.039 1 96.38 196 SER B N 1
ATOM 3479 C CA . SER B 1 196 ? -5.418 -4.086 -3.445 1 96.38 196 SER B CA 1
ATOM 3480 C C . SER B 1 196 ? -5.148 -2.656 -3.908 1 96.38 196 SER B C 1
ATOM 3482 O O . SER B 1 196 ? -5.301 -1.709 -3.135 1 96.38 196 SER B O 1
ATOM 3484 N N . THR B 1 197 ? -4.727 -2.5 -5.145 1 97.12 197 THR B N 1
ATOM 3485 C CA . THR B 1 197 ? -4.312 -1.177 -5.598 1 97.12 197 THR B CA 1
ATOM 3486 C C . THR B 1 197 ? -4.992 -0.82 -6.918 1 97.12 197 THR B C 1
ATOM 3488 O O . THR B 1 197 ? -5.781 -1.605 -7.449 1 97.12 197 THR B O 1
ATOM 3491 N N . LEU B 1 198 ? -4.699 0.348 -7.383 1 98.56 198 LEU B N 1
ATOM 3492 C CA . LEU B 1 198 ? -5.328 0.925 -8.562 1 98.56 198 LEU B CA 1
ATOM 3493 C C . LEU B 1 198 ? -4.762 0.303 -9.836 1 98.56 198 LEU B C 1
ATOM 3495 O O . LEU B 1 198 ? -3.582 -0.06 -9.883 1 98.56 198 LEU B O 1
ATOM 3499 N N . ASP B 1 199 ? -5.574 0.241 -10.883 1 98.69 199 ASP B N 1
ATOM 3500 C CA . ASP B 1 199 ? -5.227 -0.363 -12.172 1 98.69 199 ASP B CA 1
ATOM 3501 C C . ASP B 1 199 ? -3.994 0.302 -12.773 1 98.69 199 ASP B C 1
ATOM 3503 O O . ASP B 1 199 ? -3.078 -0.381 -13.234 1 98.69 199 ASP B O 1
ATOM 3507 N N . TRP B 1 200 ? -3.918 1.643 -12.719 1 98.69 200 TRP B N 1
ATOM 3508 C CA . TRP B 1 200 ? -2.791 2.334 -13.336 1 98.69 200 TRP B CA 1
ATOM 3509 C C . TRP B 1 200 ? -1.494 2.037 -12.594 1 98.69 200 TRP B C 1
ATOM 3511 O O . TRP B 1 200 ? -0.42 1.985 -13.195 1 98.69 200 TRP B O 1
ATOM 3521 N N . ILE B 1 201 ? -1.586 1.854 -11.32 1 98.75 201 ILE B N 1
ATOM 3522 C CA . ILE B 1 201 ? -0.397 1.523 -10.539 1 98.75 201 ILE B CA 1
ATOM 3523 C C . ILE B 1 201 ? 0.076 0.115 -10.898 1 98.75 201 ILE B C 1
ATOM 3525 O O . ILE B 1 201 ? 1.251 -0.092 -11.211 1 98.75 201 ILE B O 1
ATOM 3529 N N . MET B 1 202 ? -0.833 -0.888 -10.883 1 98.75 202 MET B N 1
ATOM 3530 C CA . MET B 1 202 ? -0.481 -2.279 -11.156 1 98.75 202 MET B CA 1
ATOM 3531 C C . MET B 1 202 ? 0.156 -2.42 -12.531 1 98.75 202 MET B C 1
ATOM 3533 O O . MET B 1 202 ? 1.177 -3.094 -12.68 1 98.75 202 MET B O 1
ATOM 3537 N N . LYS B 1 203 ? -0.45 -1.785 -13.5 1 98.75 203 LYS B N 1
ATOM 3538 C CA . LYS B 1 203 ? 0.07 -1.858 -14.859 1 98.75 203 LYS B CA 1
ATOM 3539 C C . LYS B 1 203 ? 1.484 -1.292 -14.938 1 98.75 203 LYS B C 1
ATOM 3541 O O . LYS B 1 203 ? 2.371 -1.905 -15.539 1 98.75 203 LYS B O 1
ATOM 3546 N N . LYS B 1 204 ? 1.639 -0.156 -1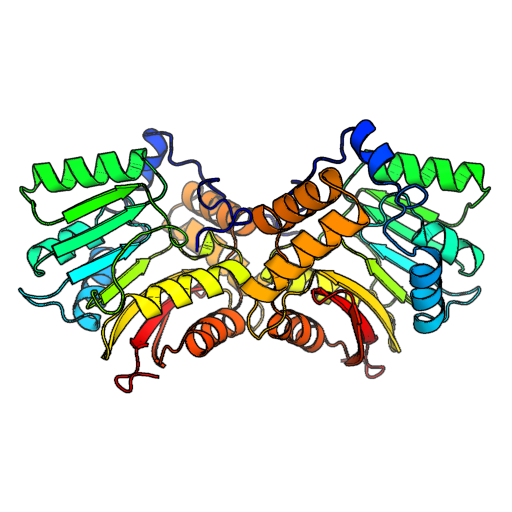4.328 1 98.62 204 LYS B N 1
ATOM 3547 C CA . LYS B 1 204 ? 2.951 0.479 -14.398 1 98.62 204 LYS B CA 1
ATOM 3548 C C . LYS B 1 204 ? 3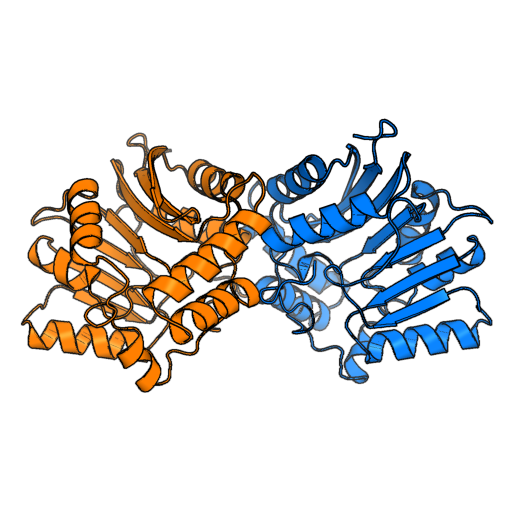.99 -0.31 -13.609 1 98.62 204 LYS B C 1
ATOM 3550 O O . LYS B 1 204 ? 5.156 -0.375 -14 1 98.62 204 LYS B O 1
ATOM 3555 N N . LEU B 1 205 ? 3.596 -0.885 -12.477 1 98.62 205 LEU B N 1
ATOM 3556 C CA . LEU B 1 205 ? 4.508 -1.752 -11.742 1 98.62 205 LEU B CA 1
ATOM 3557 C C . LEU B 1 205 ? 4.969 -2.92 -12.609 1 98.62 205 LEU B C 1
ATOM 3559 O O . LEU B 1 205 ? 6.152 -3.266 -12.617 1 98.62 205 LEU B O 1
ATOM 3563 N N . LEU B 1 206 ? 4.043 -3.58 -13.375 1 98.75 206 LEU B N 1
ATOM 3564 C CA . LEU B 1 206 ? 4.379 -4.684 -14.266 1 98.75 206 LEU B CA 1
ATOM 3565 C C . LEU B 1 206 ? 5.344 -4.23 -15.352 1 98.75 206 LEU B C 1
ATOM 3567 O O . LEU B 1 206 ? 6.352 -4.895 -15.609 1 98.75 206 LEU B O 1
ATOM 3571 N N . ILE B 1 207 ? 5.043 -3.066 -15.906 1 98.44 207 ILE B N 1
ATOM 3572 C CA . ILE B 1 207 ? 5.855 -2.533 -17 1 98.44 207 ILE B CA 1
ATOM 3573 C C . ILE B 1 207 ? 7.246 -2.172 -16.469 1 98.44 207 ILE B C 1
ATOM 3575 O O . ILE B 1 207 ? 8.258 -2.498 -17.109 1 98.44 207 ILE B O 1
ATOM 3579 N N . ASN B 1 208 ? 7.32 -1.523 -15.312 1 97.56 208 ASN B N 1
ATOM 3580 C CA . ASN B 1 208 ? 8.594 -1.109 -14.734 1 97.56 208 ASN B CA 1
ATOM 3581 C C . ASN B 1 208 ? 9.469 -2.311 -14.375 1 97.56 208 ASN B C 1
ATOM 3583 O O . ASN B 1 208 ? 10.695 -2.219 -14.391 1 97.56 208 ASN B O 1
ATOM 3587 N N . ALA B 1 209 ? 8.828 -3.443 -14.055 1 97.38 209 ALA B N 1
ATOM 3588 C CA . ALA B 1 209 ? 9.578 -4.66 -13.742 1 97.38 209 ALA B CA 1
ATOM 3589 C C . ALA B 1 209 ? 10.148 -5.289 -15.008 1 97.38 209 ALA B C 1
ATOM 3591 O O . ALA B 1 209 ? 10.984 -6.195 -14.938 1 97.38 209 ALA B O 1
ATOM 3592 N N . GLY B 1 210 ? 9.641 -4.887 -16.188 1 97.5 210 GLY B N 1
ATOM 3593 C CA . GLY B 1 210 ? 10.156 -5.359 -17.453 1 97.5 210 GLY B CA 1
ATOM 3594 C C . GLY B 1 210 ? 9.164 -6.215 -18.219 1 97.5 210 GLY B C 1
ATOM 3595 O O . GLY B 1 210 ? 9.469 -6.684 -19.328 1 97.5 210 GLY B O 1
ATOM 3596 N N . PHE B 1 211 ? 7.941 -6.363 -17.734 1 98.56 211 PHE B N 1
ATOM 3597 C CA . PHE B 1 211 ? 6.973 -7.25 -18.359 1 98.56 211 PHE B CA 1
ATOM 3598 C C . PHE B 1 211 ? 6.281 -6.555 -19.531 1 98.56 211 PHE B C 1
ATOM 3600 O O . PHE B 1 211 ? 6.059 -5.34 -19.484 1 98.56 211 PHE B O 1
ATOM 3607 N N . ILE B 1 212 ? 5.969 -7.309 -20.484 1 98.44 212 ILE B N 1
ATOM 3608 C CA . ILE B 1 212 ? 5.043 -6.906 -21.547 1 98.44 212 ILE B CA 1
ATOM 3609 C C . ILE B 1 212 ? 3.658 -7.484 -21.266 1 98.44 212 ILE B C 1
ATOM 3611 O O . ILE B 1 212 ? 3.492 -8.703 -21.172 1 98.44 212 ILE B O 1
ATOM 3615 N N . ILE B 1 213 ? 2.713 -6.684 -21.109 1 98.75 213 ILE B N 1
ATOM 3616 C CA . ILE B 1 213 ? 1.341 -7.137 -20.922 1 98.75 213 ILE B CA 1
ATOM 3617 C C . ILE B 1 213 ? 0.714 -7.488 -22.266 1 98.75 213 ILE B C 1
ATOM 3619 O O . ILE B 1 213 ? 0.44 -6.602 -23.078 1 98.75 213 ILE B O 1
ATOM 3623 N N . LYS B 1 214 ? 0.455 -8.703 -22.453 1 98.56 214 LYS B N 1
ATOM 3624 C CA . LYS B 1 214 ? -0.039 -9.164 -23.75 1 98.56 214 LYS B CA 1
ATOM 3625 C C . LYS B 1 214 ? -1.563 -9.133 -23.797 1 98.56 214 LYS B C 1
ATOM 3627 O O . LYS B 1 214 ? -2.15 -8.945 -24.875 1 98.56 214 LYS B O 1
ATOM 3632 N N . LYS B 1 215 ? -2.135 -9.375 -22.656 1 98.19 215 LYS B N 1
ATOM 3633 C CA . LYS B 1 215 ? -3.59 -9.438 -22.547 1 98.19 215 LYS B CA 1
ATOM 3634 C C . LYS B 1 215 ? -4.043 -9.094 -21.125 1 98.19 215 LYS B C 1
ATOM 3636 O O . LYS B 1 215 ? -3.32 -9.336 -20.156 1 98.19 215 LYS B O 1
ATOM 3641 N N . GLU B 1 216 ? -5.102 -8.469 -21.031 1 98.19 216 GLU B N 1
ATOM 3642 C CA . GLU B 1 216 ? -5.754 -8.188 -19.75 1 98.19 216 GLU B CA 1
ATOM 3643 C C . GLU B 1 216 ? -7.246 -8.5 -19.812 1 98.19 216 GLU B C 1
ATOM 3645 O O . GLU B 1 216 ? -7.887 -8.297 -20.844 1 98.19 216 GLU B O 1
ATOM 3650 N N . GLU B 1 217 ? -7.777 -8.969 -18.766 1 97.81 217 GLU B N 1
ATOM 3651 C CA . GLU B 1 217 ? -9.203 -9.258 -18.625 1 97.81 217 GLU B CA 1
ATOM 3652 C C . GLU B 1 217 ? -9.711 -8.852 -17.25 1 97.81 217 GLU B C 1
ATOM 3654 O O . GLU B 1 217 ? -9.031 -9.055 -16.234 1 97.81 217 GLU B O 1
ATOM 3659 N N . THR B 1 218 ? -10.844 -8.273 -17.203 1 96.62 218 THR B N 1
ATOM 3660 C CA . THR B 1 218 ? -11.484 -7.918 -15.945 1 96.62 218 THR B CA 1
ATOM 3661 C C . THR B 1 218 ? -12.805 -8.672 -15.781 1 96.62 218 THR B C 1
ATOM 3663 O O . THR B 1 218 ? -13.602 -8.75 -16.719 1 96.62 218 THR B O 1
ATOM 3666 N N . GLN B 1 219 ? -12.906 -9.234 -14.672 1 92.81 219 GLN B N 1
ATOM 3667 C CA . GLN B 1 219 ? -14.141 -9.914 -14.297 1 92.81 219 GLN B CA 1
ATOM 3668 C C . GLN B 1 219 ? -14.742 -9.297 -13.039 1 92.81 219 GLN B C 1
ATOM 3670 O O . GLN B 1 219 ? -14.016 -8.914 -12.117 1 92.81 219 GLN B O 1
ATOM 3675 N N . ASP B 1 220 ? -16.031 -9.18 -12.992 1 92.06 220 ASP B N 1
ATOM 3676 C CA . ASP B 1 220 ? -16.781 -8.68 -11.844 1 92.06 220 ASP B CA 1
ATOM 3677 C C . ASP B 1 220 ? -16.266 -7.309 -11.414 1 92.06 220 ASP B C 1
ATOM 3679 O O . ASP B 1 220 ? -16.203 -7.004 -10.219 1 92.06 220 ASP B O 1
ATOM 3683 N N . GLY B 1 221 ? -15.75 -6.57 -12.312 1 94.38 221 GLY B N 1
ATOM 3684 C CA . GLY B 1 221 ? -15.391 -5.18 -12.094 1 94.38 221 GLY B CA 1
ATOM 3685 C C . GLY B 1 221 ? -14.016 -5.004 -11.484 1 94.38 221 GLY B C 1
ATOM 3686 O O . GLY B 1 221 ? -13.305 -4.051 -11.805 1 94.38 221 GLY B O 1
ATOM 3687 N N . LEU B 1 222 ? -13.586 -6.004 -10.633 1 97.25 222 LEU B N 1
ATOM 3688 C CA . LEU B 1 222 ? -12.352 -5.77 -9.883 1 97.25 222 LEU B CA 1
ATOM 3689 C C . LEU B 1 222 ? -11.375 -6.926 -10.062 1 97.25 222 LEU B C 1
ATOM 3691 O O . LEU B 1 222 ? -10.188 -6.785 -9.781 1 97.25 222 LEU B O 1
ATOM 3695 N N . LEU B 1 223 ? -11.859 -8.102 -10.422 1 96.56 223 LEU B N 1
ATOM 3696 C CA . LEU B 1 223 ? -10.969 -9.234 -10.625 1 96.56 223 LEU B CA 1
ATOM 3697 C C . LEU B 1 223 ? -10.25 -9.125 -11.961 1 96.56 223 LEU B C 1
ATOM 3699 O O . LEU B 1 223 ? -10.875 -9.227 -13.023 1 96.56 223 LEU B O 1
ATOM 3703 N N . LYS B 1 224 ? -8.992 -8.953 -11.938 1 98.12 224 LYS B N 1
ATOM 3704 C CA . LYS B 1 224 ? -8.227 -8.648 -13.141 1 98.12 224 LYS B CA 1
ATOM 3705 C C . LYS B 1 224 ? -7.184 -9.734 -13.414 1 98.12 224 LYS B C 1
ATOM 3707 O O . LYS B 1 224 ? -6.512 -10.203 -12.5 1 98.12 224 LYS B O 1
ATOM 3712 N N . LYS B 1 225 ? -7.117 -10.164 -14.602 1 98.5 225 LYS B N 1
ATOM 3713 C CA . LYS B 1 225 ? -6.078 -11.062 -15.094 1 98.5 225 LYS B CA 1
ATOM 3714 C C . LYS B 1 225 ? -5.09 -10.328 -15.992 1 98.5 225 LYS B C 1
ATOM 3716 O O . LYS B 1 225 ? -5.492 -9.625 -16.922 1 98.5 225 LYS B O 1
ATOM 3721 N N . PHE B 1 226 ? -3.865 -10.352 -15.664 1 98.88 226 PHE B N 1
ATOM 3722 C CA . PHE B 1 226 ? -2.787 -9.883 -16.531 1 98.88 226 PHE B CA 1
ATOM 3723 C C . PHE B 1 226 ? -2.01 -11.062 -17.094 1 98.88 226 PHE B C 1
ATOM 3725 O O . PHE B 1 226 ? -1.544 -11.93 -16.359 1 98.88 226 PHE B O 1
ATOM 3732 N N . TYR B 1 227 ? -1.959 -11.156 -18.375 1 98.88 227 TYR B N 1
ATOM 3733 C CA . TYR B 1 227 ? -1.137 -12.117 -19.109 1 98.88 227 TYR B CA 1
ATOM 3734 C C . TYR B 1 227 ? 0.151 -11.469 -19.594 1 98.88 227 TYR B C 1
ATOM 3736 O O . TYR B 1 227 ? 0.137 -10.703 -20.562 1 98.88 227 TYR B O 1
ATOM 3744 N N . CYS B 1 228 ? 1.228 -11.781 -18.906 1 98.81 228 CYS B N 1
ATOM 3745 C CA . CYS B 1 228 ? 2.467 -11.039 -19.109 1 98.81 228 CYS B CA 1
ATOM 3746 C C . CYS B 1 228 ? 3.564 -11.945 -19.656 1 98.81 228 CYS B C 1
ATOM 3748 O O . CYS B 1 228 ? 3.566 -13.148 -19.406 1 98.81 228 CYS B O 1
ATOM 3750 N N . GLU B 1 229 ? 4.469 -11.344 -20.359 1 98.5 229 GLU B N 1
ATOM 3751 C CA . GLU B 1 229 ? 5.625 -12.039 -20.922 1 98.5 229 GLU B CA 1
ATOM 3752 C C . GLU B 1 229 ? 6.914 -11.273 -20.656 1 98.5 229 GLU B C 1
ATOM 3754 O O . GLU B 1 229 ? 6.93 -10.039 -20.688 1 98.5 229 GLU B O 1
ATOM 3759 N N . LYS B 1 230 ? 7.922 -11.93 -20.266 1 97.5 230 LYS B N 1
ATOM 3760 C CA . LYS B 1 230 ? 9.258 -11.352 -20.25 1 97.5 230 LYS B CA 1
ATOM 3761 C C . LYS B 1 230 ? 9.82 -11.219 -21.656 1 97.5 230 LYS B C 1
ATOM 3763 O O . LYS B 1 230 ? 9.797 -12.18 -22.438 1 97.5 230 LYS B O 1
ATOM 3768 N N . SER B 1 231 ? 10.219 -9.977 -21.969 1 87.12 231 SER B N 1
ATOM 3769 C CA . SER B 1 231 ? 10.773 -9.766 -23.297 1 87.12 231 SER B CA 1
ATOM 3770 C C . SER B 1 231 ? 11.953 -10.695 -23.562 1 87.12 231 SER B C 1
ATOM 3772 O O . SER B 1 231 ? 12.695 -11.039 -22.641 1 87.12 231 SER B O 1
ATOM 3774 N N . GLY B 1 232 ? 12.031 -11.266 -24.688 1 77.12 232 GLY B N 1
ATOM 3775 C CA . GLY B 1 232 ? 13.094 -12.164 -25.109 1 77.12 232 GLY B CA 1
ATOM 3776 C C . GLY B 1 232 ? 14.469 -11.523 -25.078 1 77.12 232 GLY B C 1
ATOM 3777 O O . GLY B 1 232 ? 15.484 -12.227 -25.125 1 77.12 232 GLY B O 1
ATOM 3778 N N . GLN B 1 233 ? 14.547 -10.094 -25.234 1 61.66 233 GLN B N 1
ATOM 3779 C CA . GLN B 1 233 ? 15.859 -9.461 -25.344 1 61.66 233 GLN B CA 1
ATOM 3780 C C . GLN B 1 233 ? 16.484 -9.234 -23.969 1 61.66 233 GLN B C 1
ATOM 3782 O O . GLN B 1 233 ? 15.812 -8.758 -23.047 1 61.66 233 GLN B O 1
ATOM 3787 N N . SER B 1 234 ? 17.234 -10.086 -23.469 1 48.72 234 SER B N 1
ATOM 3788 C CA . SER B 1 234 ? 17.969 -9.945 -22.219 1 48.72 234 SER B CA 1
ATOM 3789 C C . SER B 1 234 ? 18.406 -8.5 -22 1 48.72 234 SER B C 1
ATOM 3791 O O . SER B 1 234 ? 18.891 -7.844 -22.922 1 48.72 234 SER B O 1
ATOM 3793 N N . ASN B 1 235 ? 17.75 -7.703 -21.078 1 41.88 235 ASN B N 1
ATOM 3794 C CA . ASN B 1 235 ? 18.391 -6.43 -20.781 1 41.88 235 ASN B CA 1
ATOM 3795 C C . ASN B 1 235 ? 19.859 -6.621 -20.375 1 41.88 235 ASN B C 1
ATOM 3797 O O . ASN B 1 235 ? 20.188 -7.594 -19.703 1 41.88 235 ASN B O 1
#

Nearest PDB structures (foldseek):
  1xxl-assembly2_B  TM=7.775E-01  e=1.665E-15  Bacillus subtilis
  6dub-assembly2_B  TM=7.244E-01  e=3.243E-11  Homo sapiens
  7nmk-assembly1_A  TM=6.917E-01  e=1.264E-10  Mycobacterium tuberculosis H37Rv
  7ndm-assembly1_A  TM=6.846E-01  e=1.123E-10  Mycobacterium tuberculosis H37Rv
  7noy-assembly1_A  TM=6.491E-01  e=2.284E-10  Mycobacterium tuberculosis H37Rv

pLDDT: mean 91.04, std 13.45, range [41.88, 98.94]

InterPro domains:
  IPR025714 Methyltransferase domain [PF13847] (50-164)
  IPR029063 S-adenosyl-L-methionine-dependent methyltransferase superfamily [G3DSA:3.40.50.150] (30-228)
  IPR029063 S-adenosyl-L-methionine-dependent methyltransferase superfamily [SSF53335] (24-221)

Radius of gyration: 23.83 Å; Cα contacts (8 Å, |Δi|>4): 922; chains: 2; bounding box: 50×75×54 Å

Organism: Cyclobacterium marinum (strain ATCC 25205 / DSM 745 / LMG 13164 / NCIMB 1802) (NCBI:txid880070)